Protein AF-D7LN85-F1 (afdb_monomer_lite)

Sequence (457 aa):
MSLPPKKHLMTDGDSSSSKKKGKYQDAGDPGGYLGFESALANPPHMSSLKIDGDLSSSKQKNDEDRSLSLPANISMKSTPGLRVFKPIIPDIPKPDPKIYLDDAWTKLKPAIRTIFLDEAQDFHCSEIFNAVRKAWWSKSSGETLYKLILEECEIYISAAIQSLESHCDDDPSVFLPRIENCCLEFRRKLQDLCSIAYEGHTVGLKSLSDLGIELFPKHLCLASKVRDKLLSINLDLIRDQRLGKAVDTTQLKNLWVLLHGPWFYKSRFFEKPFMDCAVEFYSAESLQFKEQSDIPQYLKHVEQMLRKEKENCRHFYFFSGFKKSLMEAVERILLRDHVSVILEKGFVKFMDERSHDDLSRMYRLFSKMDLLGQLNDALNSYILQTGQKMLKEDSSLAELKKSIDKICHTCFSEDALLEKTAKQCFKDLGLPREESETESLQIKRIRFDLLGRLHYV

Organism: Arabidopsis lyrata subsp. lyrata (NCBI:txid81972)

pLDDT: mean 74.76, std 24.81, range [22.28, 97.19]

Secondary structure (DSSP, 8-state):
---PPPPP--------------PPPP----------TTS---PPPP-----------------------PPP----PPPP------------PPP-HHHHHHHHHHHHHHHHHHHHH-------HHHHHHHHHHHTTSHHHHHHHHHHHHHHHHHHHHHHHHHGGGGTTS-HHHHHHHHHHHHHHHHHHHHHHHHHH-TT-EETTEESTTHHHHHHHHHHHH-HHHHHHHHHHHHHHHHHHHTT-----HHHHHHHHHH-SHHHHHHTTTHHHHHHHHHHHHHHHHHHHHHH--HHHHHHHHHHHHHHHHHHHHH-GGGGGTHHHHHHHHHHHHTGGGHHHHIIIIIHHHHHTT-HHHHHHHHHHHHHTT-HHHHHHHHHHHHHHHHHHHHHTT--HHHHHHHHHHHHHHTSTT-HHHHHHHHHHHHHTT------HHHHHHHHHHHHHHHHHTT--

Foldseek 3Di:
DDDDDDDDDDDDDDDDDDDDDDDDDDDDDPPDDDPDPPDPPDDDDDDDDDDDDDDDDDDDDDDDDDDDDDDDDDDDDDDPDDPPPPPPPPPPPLPDLVVLLVQLCVQLVVVLCCLQVVDDDDHDLVSNQVSLVSSLPDLVSLVVSLVVSLVSLLVRLLVLLVVLLVCLPPDPVVSLVSLLVSLVSSLVSLVVSCSSNPQPRDNPNDTSSVCSQPRNLVSCVVPVSNLVSLLVVVLVQVVCVLVVHDHDCVSVLSVCVSNDDPNNVVVCSNVPSNLVSLLVVLLVVQVVVLVVLDLLVLLVVLVVSLVSLLVVCVVRVVCVVVSVVSSVSSLCNSDVVCPVVSLVSPVLVCLVVVVLVSLLSVLVSCVVVVNVVVVLVSLLVNLLVVLVVCVVVVHDNVVVLVSLVVSCVRRNVVPVSNVVSSVVSVVVSVDDDPPPVVVVVVVVVVVVVVVVVVVPD

InterPro domains:
  IPR001373 Cullin, N-terminal [PF00888] (105-428)
  IPR016159 Cullin repeat-like-containing domain superfamily [SSF74788] (98-427)
  IPR045093 Cullin [PTHR11932] (102-429)

Structure (mmCIF, N/CA/C/O backbone):
data_AF-D7LN85-F1
#
_entry.id   AF-D7LN85-F1
#
loop_
_atom_site.group_PDB
_atom_site.id
_atom_site.type_symbol
_atom_site.label_atom_id
_atom_site.label_alt_id
_atom_site.label_comp_id
_atom_site.label_asym_id
_atom_site.label_entity_id
_atom_site.label_seq_id
_atom_site.pdbx_PDB_ins_code
_atom_site.Cartn_x
_atom_site.Cartn_y
_atom_site.Cartn_z
_atom_site.occupancy
_atom_site.B_iso_or_equiv
_atom_site.auth_seq_id
_atom_site.auth_comp_id
_atom_site.auth_asym_id
_atom_site.auth_atom_id
_atom_site.pdbx_PDB_model_num
ATOM 1 N N . MET A 1 1 ? -42.697 5.150 -30.314 1.00 35.94 1 MET A N 1
ATOM 2 C CA . MET A 1 1 ? -43.423 6.130 -29.477 1.00 35.94 1 MET A CA 1
ATOM 3 C C . MET A 1 1 ? -42.458 6.573 -28.380 1.00 35.94 1 MET A C 1
ATOM 5 O O . MET A 1 1 ? -42.402 5.939 -27.344 1.00 35.94 1 MET A O 1
ATOM 9 N N . SER A 1 2 ? -41.444 7.391 -28.659 1.00 33.12 2 SER A N 1
ATOM 10 C CA . SER A 1 2 ? -41.472 8.827 -28.997 1.00 33.12 2 SER A CA 1
ATOM 11 C C . SER A 1 2 ? -41.931 9.697 -27.824 1.00 33.12 2 SER A C 1
ATOM 13 O O . SER A 1 2 ? -43.114 9.994 -27.708 1.00 33.12 2 SER A O 1
ATOM 15 N N . LEU A 1 3 ? -40.971 10.141 -27.007 1.00 32.00 3 LEU A N 1
ATOM 16 C CA . LEU A 1 3 ? -41.057 11.369 -26.212 1.00 32.00 3 LEU A CA 1
ATOM 17 C C . LEU A 1 3 ? -39.765 12.195 -26.435 1.00 32.00 3 LEU A C 1
ATOM 19 O O . LEU A 1 3 ? -38.705 11.590 -26.605 1.00 32.00 3 LEU A O 1
ATOM 23 N N . PRO A 1 4 ? -39.841 13.540 -26.515 1.00 43.62 4 PRO A N 1
ATOM 24 C CA . PRO A 1 4 ? -38.823 14.388 -27.151 1.00 43.62 4 PRO A CA 1
ATOM 25 C C . PRO A 1 4 ? -37.855 15.071 -26.152 1.00 43.62 4 PRO A C 1
ATOM 27 O O . PRO A 1 4 ? -38.086 15.019 -24.941 1.00 43.62 4 PRO A O 1
ATOM 30 N N . PRO A 1 5 ? -36.783 15.745 -26.633 1.00 40.72 5 PRO A N 1
ATOM 31 C CA . PRO A 1 5 ? -35.727 16.302 -25.787 1.00 40.72 5 PRO A CA 1
ATOM 32 C C . PRO A 1 5 ? -36.040 17.729 -25.301 1.00 40.72 5 PRO A C 1
ATOM 34 O O . PRO A 1 5 ? -36.642 18.535 -26.015 1.00 40.72 5 PRO A O 1
ATOM 37 N N . LYS A 1 6 ? -35.588 18.069 -24.085 1.00 37.94 6 LYS A N 1
ATOM 38 C CA . LYS A 1 6 ? -35.636 19.439 -23.549 1.00 37.94 6 LYS A CA 1
ATOM 39 C C . LYS A 1 6 ? -34.459 20.271 -24.068 1.00 37.94 6 LYS A C 1
ATOM 41 O O . LYS A 1 6 ? -33.309 19.847 -24.027 1.00 37.94 6 LYS A O 1
ATOM 46 N N . LYS A 1 7 ? -34.815 21.459 -24.559 1.00 34.22 7 LYS A N 1
ATOM 47 C CA . LYS A 1 7 ? -33.978 22.489 -25.179 1.00 34.22 7 LYS A CA 1
ATOM 48 C C . LYS A 1 7 ? -33.059 23.205 -24.183 1.00 34.22 7 LYS A C 1
ATOM 50 O O . LYS A 1 7 ? -33.433 23.432 -23.035 1.00 34.22 7 LYS A O 1
ATOM 55 N N . HIS A 1 8 ? -31.919 23.643 -24.716 1.00 28.98 8 HIS A N 1
ATOM 56 C CA . HIS A 1 8 ? -31.073 24.727 -24.221 1.00 28.98 8 HIS A CA 1
ATOM 57 C C . HIS A 1 8 ? -31.860 26.015 -23.931 1.00 28.98 8 HIS A C 1
ATOM 59 O O . HIS A 1 8 ? -32.671 26.439 -24.755 1.00 28.98 8 HIS A O 1
ATOM 65 N N . LEU A 1 9 ? -31.512 26.686 -22.830 1.00 30.84 9 LEU A N 1
ATOM 66 C CA . LEU A 1 9 ? -31.581 28.141 -22.710 1.00 30.84 9 LEU A CA 1
ATOM 67 C C . LEU A 1 9 ? -30.182 28.654 -22.341 1.00 30.84 9 LEU A C 1
ATOM 69 O O . LEU A 1 9 ? -29.650 28.309 -21.289 1.00 30.84 9 LEU A O 1
ATOM 73 N N . MET A 1 10 ? -29.605 29.454 -23.238 1.00 27.56 10 MET A N 1
ATOM 74 C CA . MET A 1 10 ? -28.575 30.443 -22.925 1.00 27.56 10 MET A CA 1
ATOM 75 C C . MET A 1 10 ? -29.279 31.697 -22.401 1.00 27.56 10 MET A C 1
ATOM 77 O O . MET A 1 10 ? -30.260 32.131 -23.004 1.00 27.56 10 MET A O 1
ATOM 81 N N . THR A 1 11 ? -28.739 32.300 -21.347 1.00 30.53 11 THR A N 1
ATOM 82 C CA . THR A 1 11 ? -28.849 33.741 -21.091 1.00 30.53 11 THR A CA 1
ATOM 83 C C . THR A 1 11 ? -27.526 34.215 -20.503 1.00 30.53 11 THR A C 1
ATOM 85 O O . THR A 1 11 ? -27.125 33.755 -19.433 1.00 30.53 11 THR A O 1
ATOM 88 N N . ASP A 1 12 ? -26.865 35.100 -21.245 1.00 26.19 12 ASP A N 1
ATOM 89 C CA . ASP A 1 12 ? -25.702 35.895 -20.854 1.00 26.19 12 ASP A CA 1
ATOM 90 C C . ASP A 1 12 ? -26.032 36.887 -19.724 1.00 26.19 12 ASP A C 1
ATOM 92 O O . ASP A 1 12 ? -27.187 37.286 -19.558 1.00 26.19 12 ASP A O 1
ATOM 96 N N . GLY A 1 13 ? -25.011 37.327 -18.977 1.00 25.58 13 GLY A N 1
ATOM 97 C CA . GLY A 1 13 ? -25.165 38.388 -17.975 1.00 25.58 13 GLY A CA 1
ATOM 98 C C . GLY A 1 13 ? -23.962 38.635 -17.059 1.00 25.58 13 GLY A C 1
ATOM 99 O O . GLY A 1 13 ? -24.040 38.388 -15.865 1.00 25.58 13 GLY A O 1
ATOM 100 N N . ASP A 1 14 ? -22.865 39.095 -17.656 1.00 24.31 14 ASP A N 1
ATOM 101 C CA . ASP A 1 14 ? -21.853 40.052 -17.174 1.00 24.31 14 ASP A CA 1
ATOM 102 C C . ASP A 1 14 ? -21.398 40.186 -15.695 1.00 24.31 14 ASP A C 1
ATOM 104 O O . ASP A 1 14 ? -22.113 40.619 -14.797 1.00 24.31 14 ASP A O 1
ATOM 108 N N . SER A 1 15 ? -20.063 40.118 -15.574 1.00 25.14 15 SER A N 1
ATOM 109 C CA . SER A 1 15 ? -19.167 41.015 -14.816 1.00 25.14 15 SER A CA 1
ATOM 110 C C . SER A 1 15 ? -19.138 40.985 -13.272 1.00 25.14 15 SER A C 1
ATOM 112 O O . SER A 1 15 ? -20.027 41.453 -12.571 1.00 25.14 15 SER A O 1
ATOM 114 N N . SER A 1 16 ? -17.993 40.584 -12.704 1.00 25.22 16 SER A N 1
ATOM 115 C CA . SER A 1 16 ? -17.070 41.513 -12.019 1.00 25.22 16 SER A CA 1
ATOM 116 C C . SER A 1 16 ? -15.975 40.791 -11.217 1.00 25.22 16 SER A C 1
ATOM 118 O O . SER A 1 16 ? -16.121 39.699 -10.678 1.00 25.22 16 SER A O 1
ATOM 120 N N . SER A 1 17 ? -14.817 41.444 -11.214 1.00 23.61 17 SER A N 1
ATOM 121 C CA . SER A 1 17 ? -13.529 41.023 -10.676 1.00 23.61 17 SER A CA 1
ATOM 122 C C . SER A 1 17 ? -13.532 40.803 -9.157 1.00 23.61 17 SER A C 1
ATOM 124 O O . SER A 1 17 ? -14.013 41.656 -8.414 1.00 23.61 17 SER A O 1
ATOM 126 N N . SER A 1 18 ? -12.804 39.786 -8.686 1.00 26.05 18 SER A N 1
ATOM 127 C CA . SER A 1 18 ? -12.012 39.892 -7.450 1.00 26.05 18 SER A CA 1
ATOM 128 C C . SER A 1 18 ? -10.860 38.885 -7.429 1.00 26.05 18 SER A C 1
ATOM 130 O O . SER A 1 18 ? -11.014 37.712 -7.101 1.00 26.05 18 SER A O 1
ATOM 132 N N . LYS A 1 19 ? -9.663 39.386 -7.756 1.00 26.86 19 LYS A N 1
ATOM 133 C CA . LYS A 1 19 ? -8.376 38.747 -7.464 1.00 26.86 19 LYS A CA 1
ATOM 134 C C . LYS A 1 19 ? -8.229 38.581 -5.946 1.00 26.86 19 LYS A C 1
ATOM 136 O O . LYS A 1 19 ? -8.017 39.568 -5.246 1.00 26.86 19 LYS A O 1
ATOM 141 N N . LYS A 1 20 ? -8.222 37.345 -5.444 1.00 27.64 20 LYS A N 1
ATOM 142 C CA . LYS A 1 20 ? -7.611 37.012 -4.147 1.00 27.64 20 LYS A CA 1
ATOM 143 C C . LYS A 1 20 ? -6.367 36.161 -4.380 1.00 27.64 20 LYS A C 1
ATOM 145 O O . LYS A 1 20 ? -6.443 34.985 -4.710 1.00 27.64 20 LYS A O 1
ATOM 150 N N . LYS A 1 21 ? -5.210 36.806 -4.205 1.00 25.64 21 LYS A N 1
ATOM 151 C CA . LYS A 1 21 ? -3.912 36.160 -3.995 1.00 25.64 21 LYS A CA 1
ATOM 152 C C . LYS A 1 21 ? -3.969 35.417 -2.656 1.00 25.64 21 LYS A C 1
ATOM 154 O O . LYS A 1 21 ? -4.005 36.062 -1.612 1.00 25.64 21 LYS A O 1
ATOM 159 N N . GLY A 1 22 ? -3.972 34.088 -2.692 1.00 25.03 22 GLY A N 1
ATOM 160 C CA . GLY A 1 22 ? -3.728 33.229 -1.535 1.00 25.03 22 GLY A CA 1
ATOM 161 C C . GLY A 1 22 ? -2.326 32.643 -1.635 1.00 25.03 22 GLY A C 1
ATOM 162 O O . GLY A 1 22 ? -2.056 31.846 -2.526 1.00 25.03 22 GLY A O 1
ATOM 163 N N . LYS A 1 23 ? -1.431 33.097 -0.756 1.00 23.98 23 LYS A N 1
ATOM 164 C CA . LYS A 1 23 ? -0.085 32.553 -0.551 1.00 23.98 23 LYS A CA 1
ATOM 165 C C . LYS A 1 23 ? -0.206 31.096 -0.084 1.00 23.98 23 LYS A C 1
ATOM 167 O O . LYS A 1 23 ? -0.835 30.868 0.942 1.00 23.98 23 LYS A O 1
ATOM 172 N N . TYR A 1 24 ? 0.432 30.156 -0.776 1.00 24.00 24 TYR A N 1
ATOM 173 C CA . TYR A 1 24 ? 0.837 28.888 -0.170 1.00 24.00 24 TYR A CA 1
ATOM 174 C C . TYR A 1 24 ? 2.333 28.970 0.105 1.00 24.00 24 TYR A C 1
ATOM 176 O O . TYR A 1 24 ? 3.126 29.257 -0.790 1.00 24.00 24 TYR A O 1
ATOM 184 N N . GLN A 1 25 ? 2.662 28.848 1.386 1.00 25.81 25 GLN A N 1
ATOM 185 C CA . GLN A 1 25 ? 4.018 28.804 1.900 1.00 25.81 25 GLN A CA 1
ATOM 186 C C . GLN A 1 25 ? 4.650 27.464 1.537 1.00 25.81 25 GLN A C 1
ATOM 188 O O . GLN A 1 25 ? 4.060 26.404 1.725 1.00 25.81 25 GLN A O 1
ATOM 193 N N . ASP A 1 26 ? 5.853 27.591 1.005 1.00 25.92 26 ASP A N 1
ATOM 194 C CA . ASP A 1 26 ? 6.810 26.554 0.679 1.00 25.92 26 ASP A CA 1
ATOM 195 C C . ASP A 1 26 ? 7.486 26.094 1.983 1.00 25.92 26 ASP A C 1
ATOM 197 O O . ASP A 1 26 ? 8.077 26.915 2.689 1.00 25.92 26 ASP A O 1
ATOM 201 N N . ALA A 1 27 ? 7.331 24.820 2.347 1.00 25.50 27 ALA A N 1
ATOM 202 C CA . ALA A 1 27 ? 8.101 24.152 3.399 1.00 25.50 27 ALA A CA 1
ATOM 203 C C . ALA A 1 27 ? 7.912 22.630 3.287 1.00 25.50 27 ALA A C 1
ATOM 205 O O . ALA A 1 27 ? 6.852 22.105 3.624 1.00 25.50 27 ALA A O 1
ATOM 206 N N . GLY A 1 28 ? 8.943 21.919 2.823 1.00 24.53 28 GLY A N 1
ATOM 207 C CA . GLY A 1 28 ? 8.948 20.455 2.779 1.00 24.53 28 GLY A CA 1
ATOM 208 C C . GLY A 1 28 ? 10.035 19.874 1.878 1.00 24.53 28 GLY A C 1
ATOM 209 O O . GLY A 1 28 ? 9.737 19.305 0.835 1.00 24.53 28 GLY A O 1
ATOM 210 N N . ASP A 1 29 ? 11.285 20.051 2.288 1.00 28.14 29 ASP A N 1
ATOM 211 C CA . ASP A 1 29 ? 12.500 19.421 1.758 1.00 28.14 29 ASP A CA 1
ATOM 212 C C . ASP A 1 29 ? 12.368 17.881 1.606 1.00 28.14 29 ASP A C 1
ATOM 214 O O . ASP A 1 29 ? 11.988 17.221 2.577 1.00 28.14 29 ASP A O 1
ATOM 218 N N . PRO A 1 30 ? 12.690 17.257 0.451 1.00 30.97 30 PRO A N 1
ATOM 219 C CA . PRO A 1 30 ? 12.826 15.810 0.341 1.00 30.97 30 PRO A CA 1
ATOM 220 C C . PRO A 1 30 ? 14.305 15.400 0.437 1.00 30.97 30 PRO A C 1
ATOM 222 O O . PRO A 1 30 ? 14.894 14.879 -0.512 1.00 30.97 30 PRO A O 1
ATOM 225 N N . GLY A 1 31 ? 14.915 15.613 1.602 1.00 26.66 31 GLY A N 1
ATOM 226 C CA . GLY A 1 31 ? 16.200 15.017 1.958 1.00 26.66 31 GLY A CA 1
ATOM 227 C C . GLY A 1 31 ? 16.000 13.616 2.538 1.00 26.66 31 GLY A C 1
ATOM 228 O O . GLY A 1 31 ? 15.573 13.482 3.681 1.00 26.66 31 GLY A O 1
ATOM 229 N N . GLY A 1 32 ? 16.309 12.559 1.775 1.00 28.12 32 GLY A N 1
ATOM 230 C CA . GLY A 1 32 ? 16.337 11.200 2.336 1.00 28.12 32 GLY A CA 1
ATOM 231 C C . GLY A 1 32 ? 16.183 10.037 1.357 1.00 28.12 32 GLY A C 1
ATOM 232 O O . GLY A 1 32 ? 15.331 9.185 1.569 1.00 28.12 32 GLY A O 1
ATOM 233 N N . TYR A 1 33 ? 17.009 9.961 0.311 1.00 33.53 33 TYR A N 1
ATOM 234 C CA . TYR A 1 33 ? 17.205 8.723 -0.463 1.00 33.53 33 TYR A CA 1
ATOM 235 C C . TYR A 1 33 ? 18.704 8.469 -0.658 1.00 33.53 33 TYR A C 1
ATOM 237 O O . TYR A 1 33 ? 19.238 8.563 -1.756 1.00 33.53 33 TYR A O 1
ATOM 245 N N . LEU A 1 34 ? 19.398 8.171 0.440 1.00 32.38 34 LEU A N 1
ATOM 246 C CA . LEU A 1 34 ? 20.742 7.594 0.431 1.00 32.38 34 LEU A CA 1
ATOM 247 C C . LEU A 1 34 ? 20.753 6.468 1.463 1.00 32.38 34 LEU A C 1
ATOM 249 O O . LEU A 1 34 ? 20.930 6.705 2.654 1.00 32.38 34 LEU A O 1
ATOM 253 N N . GLY A 1 35 ? 20.469 5.249 1.010 1.00 29.64 35 GLY A N 1
ATOM 254 C CA . GLY A 1 35 ? 20.433 4.086 1.893 1.00 29.64 35 GLY A CA 1
ATOM 255 C C . GLY A 1 35 ? 19.811 2.840 1.278 1.00 29.64 35 GLY A C 1
ATOM 256 O O . GLY A 1 35 ? 19.007 2.203 1.943 1.00 29.64 35 GLY A O 1
ATOM 257 N N . PHE A 1 36 ? 20.130 2.495 0.024 1.00 32.91 36 PHE A N 1
ATOM 258 C CA . PHE A 1 36 ? 19.675 1.224 -0.569 1.00 32.91 36 PHE A CA 1
ATOM 259 C C . PHE A 1 36 ? 20.715 0.499 -1.446 1.00 32.91 36 PHE A C 1
ATOM 261 O O . PHE A 1 36 ? 20.387 -0.508 -2.062 1.00 32.91 36 PHE A O 1
ATOM 268 N N . GLU A 1 37 ? 21.985 0.920 -1.455 1.00 27.75 37 GLU A N 1
ATOM 269 C CA . GLU A 1 37 ? 23.015 0.273 -2.291 1.00 27.75 37 GLU A CA 1
ATOM 270 C C . GLU A 1 37 ? 23.667 -0.988 -1.688 1.00 27.75 37 GLU A C 1
ATOM 272 O O . GLU A 1 37 ? 24.424 -1.659 -2.380 1.00 27.75 37 GLU A O 1
ATOM 277 N N . SER A 1 38 ? 23.385 -1.390 -0.441 1.00 27.98 38 SER A N 1
ATOM 278 C CA . SER A 1 38 ? 24.178 -2.459 0.205 1.00 27.98 38 SER A CA 1
ATOM 279 C C . SER A 1 38 ? 23.611 -3.890 0.139 1.00 27.98 38 SER A C 1
ATOM 281 O O . SER A 1 38 ? 24.179 -4.776 0.776 1.00 27.98 38 SER A O 1
ATOM 283 N N . ALA A 1 39 ? 22.522 -4.165 -0.589 1.00 27.81 39 ALA A N 1
ATOM 284 C CA . ALA A 1 39 ? 21.830 -5.464 -0.487 1.00 27.81 39 ALA A CA 1
ATOM 285 C C . ALA A 1 39 ? 21.824 -6.346 -1.755 1.00 27.81 39 ALA A C 1
ATOM 287 O O . ALA A 1 39 ? 21.101 -7.338 -1.777 1.00 27.81 39 ALA A O 1
ATOM 288 N N . LEU A 1 40 ? 22.609 -6.038 -2.797 1.00 32.06 40 LEU A N 1
ATOM 289 C CA . LEU A 1 40 ? 22.562 -6.786 -4.072 1.00 32.06 40 LEU A CA 1
ATOM 290 C C . LEU A 1 40 ? 23.890 -7.389 -4.562 1.00 32.06 40 LEU A C 1
ATOM 292 O O . LEU A 1 40 ? 23.978 -7.824 -5.706 1.00 32.06 40 LEU A O 1
ATOM 296 N N . ALA A 1 41 ? 24.905 -7.516 -3.709 1.00 28.38 41 ALA A N 1
ATOM 297 C CA . ALA A 1 41 ? 26.120 -8.253 -4.058 1.00 28.38 41 ALA A CA 1
ATOM 298 C C . ALA A 1 41 ? 26.104 -9.653 -3.423 1.00 28.38 41 ALA A C 1
ATOM 300 O O . ALA A 1 41 ? 26.474 -9.786 -2.260 1.00 28.38 41 ALA A O 1
ATOM 301 N N . ASN A 1 42 ? 25.616 -10.664 -4.161 1.00 25.67 42 ASN A N 1
ATOM 302 C CA . ASN A 1 42 ? 26.178 -12.031 -4.266 1.00 25.67 42 ASN A CA 1
ATOM 303 C C . ASN A 1 42 ? 25.120 -13.064 -4.721 1.00 25.67 42 ASN A C 1
ATOM 305 O O . ASN A 1 42 ? 24.216 -13.387 -3.949 1.00 25.67 42 ASN A O 1
ATOM 309 N N . PRO A 1 43 ? 25.252 -13.666 -5.918 1.00 28.12 43 PRO A N 1
ATOM 310 C CA . PRO A 1 43 ? 24.634 -14.954 -6.233 1.00 28.12 43 PRO A CA 1
ATOM 311 C C . PRO A 1 43 ? 25.502 -16.127 -5.710 1.00 28.12 43 PRO A C 1
ATOM 313 O O . PRO A 1 43 ? 26.709 -15.959 -5.519 1.00 28.12 43 PRO A O 1
ATOM 316 N N . PRO A 1 44 ? 24.935 -17.326 -5.457 1.00 27.17 44 PRO A N 1
ATOM 317 C CA . PRO A 1 44 ? 25.684 -18.443 -4.883 1.00 27.17 44 PRO A CA 1
ATOM 318 C C . PRO A 1 44 ? 26.539 -19.145 -5.951 1.00 27.17 44 PRO A C 1
ATOM 320 O O . PRO A 1 44 ? 26.020 -19.624 -6.958 1.00 27.17 44 PRO A O 1
ATOM 323 N N . HIS A 1 45 ? 27.850 -19.249 -5.716 1.00 28.39 45 HIS A N 1
ATOM 324 C CA . HIS A 1 45 ? 28.766 -20.048 -6.537 1.00 28.39 45 HIS A CA 1
ATOM 325 C C . HIS A 1 45 ? 28.781 -21.520 -6.093 1.00 28.39 45 HIS A C 1
ATOM 327 O O . HIS A 1 45 ? 29.018 -21.838 -4.927 1.00 28.39 45 HIS A O 1
ATOM 333 N N . MET A 1 46 ? 28.570 -22.417 -7.059 1.00 25.69 46 MET A N 1
ATOM 334 C CA . MET A 1 46 ? 28.806 -23.857 -6.956 1.00 25.69 46 MET A CA 1
ATOM 335 C C . MET A 1 46 ? 30.312 -24.176 -6.900 1.00 25.69 46 MET A C 1
ATOM 337 O O . MET A 1 46 ? 31.069 -23.754 -7.766 1.00 25.69 46 MET A O 1
ATOM 341 N N . SER A 1 47 ? 30.680 -24.949 -5.873 1.00 26.62 47 SER A N 1
ATOM 342 C CA . SER A 1 47 ? 31.749 -25.963 -5.758 1.00 26.62 47 SER A CA 1
ATOM 343 C C . SER A 1 47 ? 33.113 -25.773 -6.449 1.00 26.62 47 SER A C 1
ATOM 345 O O . SER A 1 47 ? 33.259 -25.716 -7.665 1.00 26.62 47 SER A O 1
ATOM 347 N N . SER A 1 48 ? 34.120 -25.837 -5.580 1.00 25.09 48 SER A N 1
ATOM 348 C CA . SER A 1 48 ? 35.568 -25.750 -5.730 1.00 25.09 48 SER A CA 1
ATOM 349 C C . SER A 1 48 ? 36.252 -26.938 -6.422 1.00 25.09 48 SER A C 1
ATOM 351 O O . SER A 1 48 ? 35.905 -28.098 -6.214 1.00 25.09 48 SER A O 1
ATOM 353 N N . LEU A 1 49 ? 37.344 -26.627 -7.128 1.00 24.11 49 LEU A N 1
ATOM 354 C CA . LEU A 1 49 ? 38.468 -27.527 -7.394 1.00 24.11 49 LEU A CA 1
ATOM 355 C C . LEU A 1 49 ? 39.682 -26.982 -6.624 1.00 24.11 49 LEU A C 1
ATOM 357 O O . LEU A 1 49 ? 40.083 -25.835 -6.810 1.00 24.11 49 LEU A O 1
ATOM 361 N N . LYS A 1 50 ? 40.195 -27.797 -5.697 1.00 24.03 50 LYS A N 1
ATOM 362 C CA . LYS A 1 50 ? 41.369 -27.533 -4.853 1.00 24.03 50 LYS A CA 1
ATOM 363 C C . LYS A 1 50 ? 42.660 -27.716 -5.647 1.00 24.03 50 LYS A C 1
ATOM 365 O O . LYS A 1 50 ? 42.765 -28.715 -6.353 1.00 24.03 50 LYS A O 1
ATOM 370 N N . ILE A 1 51 ? 43.656 -26.863 -5.403 1.00 26.77 51 ILE A N 1
ATOM 371 C CA . ILE A 1 51 ? 45.075 -27.252 -5.374 1.00 26.77 51 ILE A CA 1
ATOM 372 C C . ILE A 1 51 ? 45.736 -26.531 -4.188 1.00 26.77 51 ILE A C 1
ATOM 374 O O . ILE A 1 51 ? 45.592 -25.319 -4.033 1.00 26.77 51 ILE A O 1
ATOM 378 N N . ASP A 1 52 ? 46.384 -27.333 -3.345 1.00 22.73 52 ASP A N 1
ATOM 379 C CA . ASP A 1 52 ? 47.069 -27.013 -2.089 1.00 22.73 52 ASP A CA 1
ATOM 380 C C . ASP A 1 52 ? 48.482 -26.415 -2.277 1.00 22.73 52 ASP A C 1
ATOM 382 O O . ASP A 1 52 ? 49.098 -26.571 -3.333 1.00 22.73 52 ASP A O 1
ATOM 386 N N . GLY A 1 53 ? 49.017 -25.825 -1.196 1.00 25.72 53 GLY A N 1
ATOM 387 C CA . GLY A 1 53 ? 50.456 -25.617 -0.943 1.00 25.72 53 GLY A CA 1
ATOM 388 C C . GLY A 1 53 ? 50.769 -24.240 -0.333 1.00 25.72 53 GLY A C 1
ATOM 389 O O . GLY A 1 53 ? 50.851 -23.266 -1.071 1.00 25.72 53 GLY A O 1
ATOM 390 N N . ASP A 1 54 ? 50.720 -24.069 0.999 1.00 22.28 54 ASP A N 1
ATOM 391 C CA . ASP A 1 54 ? 51.856 -24.149 1.961 1.00 22.28 54 ASP A CA 1
ATOM 392 C C . ASP A 1 54 ? 52.974 -23.103 1.694 1.00 22.28 54 ASP A C 1
ATOM 394 O O . ASP A 1 54 ? 53.421 -22.958 0.567 1.00 22.28 54 ASP A O 1
ATOM 398 N N . LEU A 1 55 ? 53.546 -22.328 2.632 1.00 26.64 55 LEU A N 1
ATOM 399 C CA . LEU A 1 55 ? 53.653 -22.408 4.093 1.00 26.64 55 LEU A CA 1
ATOM 400 C C . LEU A 1 55 ? 54.186 -21.054 4.664 1.00 26.64 55 LEU A C 1
ATOM 402 O O . LEU A 1 55 ? 55.042 -20.424 4.049 1.00 26.64 55 LEU A O 1
ATOM 406 N N . SER A 1 56 ? 53.716 -20.668 5.865 1.00 25.41 56 SER A N 1
ATOM 407 C CA . SER A 1 56 ? 54.419 -20.016 7.016 1.00 25.41 56 SER A CA 1
ATOM 408 C C . SER A 1 56 ? 55.446 -18.873 6.792 1.00 25.41 56 SER A C 1
ATOM 410 O O . SER A 1 56 ? 56.510 -19.082 6.227 1.00 25.41 56 SER A O 1
ATOM 412 N N . SER A 1 57 ? 55.198 -17.626 7.224 1.00 24.33 57 SER A N 1
ATOM 413 C CA . SER A 1 57 ? 55.304 -17.029 8.586 1.00 24.33 57 SER A CA 1
ATOM 414 C C . SER A 1 57 ? 56.720 -16.729 9.122 1.00 24.33 57 SER A C 1
ATOM 416 O O . SER A 1 57 ? 57.497 -17.652 9.346 1.00 24.33 57 SER A O 1
ATOM 418 N N . SER A 1 58 ? 56.988 -15.475 9.516 1.00 26.03 58 SER A N 1
ATOM 419 C CA . SER A 1 58 ? 57.534 -15.123 10.849 1.00 26.03 58 SER A CA 1
ATOM 420 C C . SER A 1 58 ? 57.655 -13.601 11.071 1.00 26.03 58 SER A C 1
ATOM 422 O O . SER A 1 58 ? 57.768 -12.814 10.140 1.00 26.03 58 SER A O 1
ATOM 424 N N . LYS A 1 59 ? 57.509 -13.217 12.346 1.00 23.73 59 LYS A N 1
ATOM 425 C CA . LYS A 1 59 ? 57.266 -11.884 12.935 1.00 23.73 59 LYS A CA 1
ATOM 426 C C . LYS A 1 59 ? 58.559 -11.153 13.337 1.00 23.73 59 LYS A C 1
ATOM 428 O O . LYS A 1 59 ? 59.475 -11.835 13.771 1.00 23.73 59 LYS A O 1
ATOM 433 N N . GLN A 1 60 ? 58.521 -9.811 13.417 1.00 25.64 60 GLN A N 1
ATOM 434 C CA . GLN A 1 60 ? 58.956 -8.952 14.561 1.00 25.64 60 GLN A CA 1
ATOM 435 C C . GLN A 1 60 ? 58.823 -7.456 14.158 1.00 25.64 60 GLN A C 1
ATOM 437 O O . GLN A 1 60 ? 59.350 -7.077 13.125 1.00 25.64 60 GLN A O 1
ATOM 442 N N . LYS A 1 61 ? 57.909 -6.637 14.713 1.00 24.33 61 LYS A N 1
ATOM 443 C CA . LYS A 1 61 ? 57.883 -5.867 15.989 1.00 24.33 61 LYS A CA 1
ATOM 444 C C . LYS A 1 61 ? 58.907 -4.705 16.081 1.00 24.33 61 LYS A C 1
ATOM 446 O O . LYS A 1 61 ? 60.074 -4.980 16.324 1.00 24.33 61 LYS A O 1
ATOM 451 N N . ASN A 1 62 ? 58.458 -3.446 15.928 1.00 25.38 62 ASN A N 1
ATOM 452 C CA . ASN A 1 62 ? 58.481 -2.369 16.953 1.00 25.38 62 ASN A CA 1
ATOM 453 C C . ASN A 1 62 ? 58.269 -0.940 16.380 1.00 25.38 62 ASN A C 1
ATOM 455 O O . ASN A 1 62 ? 58.887 -0.563 15.392 1.00 25.38 62 ASN A O 1
ATOM 459 N N . ASP A 1 63 ? 57.392 -0.214 17.082 1.00 25.94 63 ASP A N 1
ATOM 460 C CA . ASP A 1 63 ? 57.425 1.182 17.561 1.00 25.94 63 ASP A CA 1
ATOM 461 C C . ASP A 1 63 ? 57.536 2.416 16.630 1.00 25.94 63 ASP A C 1
ATOM 463 O O . ASP A 1 63 ? 58.541 2.679 15.982 1.00 25.94 63 ASP A O 1
ATOM 467 N N . GLU A 1 64 ? 56.438 3.185 16.691 1.00 28.03 64 GLU A N 1
ATOM 468 C CA . GLU A 1 64 ? 56.276 4.632 16.947 1.00 28.03 64 GLU A CA 1
ATOM 469 C C . GLU A 1 64 ? 56.980 5.731 16.107 1.00 28.03 64 GLU A C 1
ATOM 471 O O . GLU A 1 64 ? 58.187 5.932 16.121 1.00 28.03 64 GLU A O 1
ATOM 476 N N . ASP A 1 65 ? 56.095 6.578 15.561 1.00 26.06 65 ASP A N 1
ATOM 477 C CA . ASP A 1 65 ? 56.066 8.050 15.643 1.00 26.06 65 ASP A CA 1
ATOM 478 C C . ASP A 1 65 ? 56.356 8.936 14.412 1.00 26.06 65 ASP A C 1
ATOM 480 O O . ASP A 1 65 ? 57.103 8.638 13.484 1.00 26.06 65 ASP A O 1
ATOM 484 N N . ARG A 1 66 ? 55.615 10.049 14.419 1.00 27.97 66 ARG A N 1
ATOM 485 C CA . ARG A 1 66 ? 55.331 11.031 13.367 1.00 27.97 66 ARG A CA 1
ATOM 486 C C . ARG A 1 66 ? 56.530 11.851 12.854 1.00 27.97 66 ARG A C 1
ATOM 488 O O . ARG A 1 66 ? 57.391 12.277 13.610 1.00 27.97 66 ARG A O 1
ATOM 495 N N . SER A 1 67 ? 56.323 12.343 11.624 1.00 24.69 67 SER A N 1
ATOM 496 C CA . SER A 1 67 ? 56.523 13.731 11.140 1.00 24.69 67 SER A CA 1
ATOM 497 C C . SER A 1 67 ? 57.715 14.087 10.225 1.00 24.69 67 SER A C 1
ATOM 499 O O . SER A 1 67 ? 58.877 13.955 10.568 1.00 24.69 67 SER A O 1
ATOM 501 N N . LEU A 1 68 ? 57.319 14.683 9.086 1.00 24.88 68 LEU A N 1
ATOM 502 C CA . LEU A 1 68 ? 57.867 15.862 8.393 1.00 24.88 68 LEU A CA 1
ATOM 503 C C . LEU A 1 68 ? 59.261 15.848 7.720 1.00 24.88 68 LEU A C 1
ATOM 505 O O . LEU A 1 68 ? 60.306 15.765 8.348 1.00 24.88 68 LEU A O 1
ATOM 509 N N . SER A 1 69 ? 59.197 16.274 6.450 1.00 26.52 69 SER A N 1
ATOM 510 C CA . SER A 1 69 ? 60.093 17.203 5.731 1.00 26.52 69 SER A CA 1
ATOM 511 C C . SER A 1 69 ? 61.219 16.657 4.833 1.00 26.52 69 SER A C 1
ATOM 513 O O . SER A 1 69 ? 61.999 15.780 5.182 1.00 26.52 69 SER A O 1
ATOM 515 N N . LEU A 1 70 ? 61.247 17.237 3.625 1.00 29.06 70 LEU A N 1
ATOM 516 C CA . LEU A 1 70 ? 62.238 17.100 2.553 1.00 29.06 70 LEU A CA 1
ATOM 517 C C . LEU A 1 70 ? 63.597 17.708 2.943 1.00 29.06 70 LEU A C 1
ATOM 519 O O . LEU A 1 70 ? 63.607 18.768 3.571 1.00 29.06 70 LEU A O 1
ATOM 523 N N . PRO A 1 71 ? 64.722 17.204 2.403 1.00 29.55 71 PRO A N 1
ATOM 524 C CA . PRO A 1 71 ? 65.921 18.004 2.217 1.00 29.55 71 PRO A CA 1
ATOM 525 C C . PRO A 1 71 ? 66.056 18.516 0.774 1.00 29.55 71 PRO A C 1
ATOM 527 O O . PRO A 1 71 ? 65.847 17.802 -0.208 1.00 29.55 71 PRO A O 1
ATOM 530 N N . ALA A 1 72 ? 66.434 19.789 0.678 1.00 29.89 72 ALA A N 1
ATOM 531 C CA . ALA A 1 72 ? 66.777 20.504 -0.539 1.00 29.89 72 ALA A CA 1
ATOM 532 C C . ALA A 1 72 ? 68.242 20.280 -0.968 1.00 29.89 72 ALA A C 1
ATOM 534 O O . ALA A 1 72 ? 69.113 20.020 -0.144 1.00 29.89 72 ALA A O 1
ATOM 535 N N . ASN A 1 73 ? 68.481 20.551 -2.257 1.00 28.44 73 ASN A N 1
ATOM 536 C CA . ASN A 1 73 ? 69.747 20.879 -2.926 1.00 28.44 73 ASN A CA 1
ATOM 537 C C . ASN A 1 73 ? 70.805 19.783 -3.142 1.00 28.44 73 ASN A C 1
ATOM 539 O O . ASN A 1 73 ? 71.651 19.515 -2.296 1.00 28.44 73 ASN A O 1
ATOM 543 N N . ILE A 1 74 ? 70.903 19.354 -4.406 1.00 32.44 74 ILE A N 1
ATOM 544 C CA . ILE A 1 74 ? 72.190 19.096 -5.062 1.00 32.44 74 ILE A CA 1
ATOM 545 C C . ILE A 1 74 ? 72.263 19.985 -6.309 1.00 32.44 74 ILE A C 1
ATOM 547 O O . ILE A 1 74 ? 71.469 19.861 -7.239 1.00 32.44 74 ILE A O 1
ATOM 551 N N . SER A 1 75 ? 73.225 20.904 -6.286 1.00 28.91 75 SER A N 1
ATOM 552 C CA . SER A 1 75 ? 73.636 21.757 -7.399 1.00 28.91 75 SER A CA 1
ATOM 553 C C . SER A 1 75 ? 74.490 20.949 -8.379 1.00 28.91 75 SER A C 1
ATOM 555 O O . SER A 1 75 ? 75.492 20.354 -7.976 1.00 28.91 75 SER A O 1
ATOM 557 N N . MET A 1 76 ? 74.129 20.948 -9.666 1.00 30.95 76 MET A N 1
ATOM 558 C CA . MET A 1 76 ? 75.016 20.507 -10.745 1.00 30.95 76 MET A CA 1
ATOM 559 C C . MET A 1 76 ? 75.169 21.595 -11.811 1.00 30.95 76 MET A C 1
ATOM 561 O O . MET A 1 76 ? 74.239 22.315 -12.164 1.00 30.95 76 MET A O 1
ATOM 565 N N . LYS A 1 77 ? 76.424 21.723 -12.237 1.00 31.06 77 LYS A N 1
ATOM 566 C CA . LYS A 1 77 ? 77.068 22.849 -12.911 1.00 31.06 77 LYS A CA 1
ATOM 567 C C . LYS A 1 77 ? 76.515 23.110 -14.316 1.00 31.06 77 LYS A C 1
ATOM 569 O O . LYS A 1 77 ? 76.236 22.188 -15.072 1.00 31.06 77 LYS A O 1
ATOM 574 N N . SER A 1 78 ? 76.458 24.390 -14.676 1.00 31.59 78 SER A N 1
ATOM 575 C CA . SER A 1 78 ? 76.118 24.896 -16.005 1.00 31.59 78 SER A CA 1
ATOM 576 C C . SER A 1 78 ? 77.129 24.457 -17.072 1.00 31.59 78 SER A C 1
ATOM 578 O O . SER A 1 78 ? 78.289 24.873 -17.036 1.00 31.59 78 SER A O 1
ATOM 580 N N . THR A 1 79 ? 76.678 23.690 -18.062 1.00 30.84 79 THR A N 1
ATOM 581 C CA . THR A 1 79 ? 77.370 23.540 -19.350 1.00 30.84 79 THR A CA 1
ATOM 582 C C . THR A 1 79 ? 76.892 24.650 -20.296 1.00 30.84 79 THR A C 1
ATOM 584 O O . THR A 1 79 ? 75.679 24.807 -20.463 1.00 30.84 79 THR A O 1
ATOM 587 N N . PRO A 1 80 ? 77.779 25.442 -20.923 1.00 39.31 80 PRO A N 1
ATOM 588 C CA . PRO A 1 80 ? 77.370 26.462 -21.877 1.00 39.31 80 PRO A CA 1
ATOM 589 C C . PRO A 1 80 ? 77.086 25.827 -23.244 1.00 39.31 80 PRO A C 1
ATOM 591 O O . PRO A 1 80 ? 77.944 25.157 -23.810 1.00 39.31 80 PRO A O 1
ATOM 594 N N . GLY A 1 81 ? 75.903 26.102 -23.799 1.00 47.91 81 GLY A N 1
ATOM 595 C CA . GLY A 1 81 ? 75.670 26.017 -25.243 1.00 47.91 81 GLY A CA 1
ATOM 596 C C . GLY A 1 81 ? 75.002 24.751 -25.784 1.00 47.91 81 GLY A C 1
ATOM 597 O O . GLY A 1 81 ? 75.493 24.184 -26.751 1.00 47.91 81 GLY A O 1
ATOM 598 N N . LEU A 1 82 ? 73.822 24.375 -25.282 1.00 35.25 82 LEU A N 1
ATOM 599 C CA . LEU A 1 82 ? 72.802 23.776 -26.153 1.00 35.25 82 LEU A CA 1
ATOM 600 C C . LEU A 1 82 ? 71.627 24.747 -26.250 1.00 35.25 82 LEU A C 1
ATOM 602 O O . LEU A 1 82 ? 70.890 24.954 -25.287 1.00 35.25 82 LEU A O 1
ATOM 606 N N . ARG A 1 83 ? 71.448 25.360 -27.425 1.00 45.44 83 ARG A N 1
ATOM 607 C CA . ARG A 1 83 ? 70.192 26.038 -27.751 1.00 45.44 83 ARG A CA 1
ATOM 608 C C . ARG A 1 83 ? 69.117 24.959 -27.806 1.00 45.44 83 ARG A C 1
ATOM 610 O O . ARG A 1 83 ? 69.049 24.207 -28.773 1.00 45.44 83 ARG A O 1
ATOM 617 N N . VAL A 1 84 ? 68.297 24.871 -26.763 1.00 41.75 84 VAL A N 1
ATOM 618 C CA . VAL A 1 84 ? 67.052 24.106 -26.815 1.00 41.75 84 VAL A CA 1
ATOM 619 C C . VAL A 1 84 ? 66.173 24.801 -27.849 1.00 41.75 84 VAL A C 1
ATOM 621 O O . VAL A 1 84 ? 65.570 25.837 -27.570 1.00 41.75 84 VAL A O 1
ATOM 624 N N . PHE A 1 85 ? 66.125 24.260 -29.065 1.00 41.41 85 PHE A N 1
ATOM 625 C CA . PHE A 1 85 ? 65.010 24.529 -29.957 1.00 41.41 85 PHE A CA 1
ATOM 626 C C . PHE A 1 85 ? 63.765 24.004 -29.241 1.00 41.41 85 PHE A C 1
ATOM 628 O O . PHE A 1 85 ? 63.526 22.801 -29.212 1.00 41.41 85 PHE A O 1
ATOM 635 N N . LYS A 1 86 ? 62.983 24.896 -28.621 1.00 35.56 86 LYS A N 1
ATOM 636 C CA . LYS A 1 86 ? 61.569 24.606 -28.378 1.00 35.56 86 LYS A CA 1
ATOM 637 C C . LYS A 1 86 ? 60.961 24.455 -29.769 1.00 35.56 86 LYS A C 1
ATOM 639 O O . LYS A 1 86 ? 60.964 25.447 -30.502 1.00 35.56 86 LYS A O 1
ATOM 644 N N . PRO A 1 87 ? 60.476 23.269 -30.169 1.00 39.06 87 PRO A N 1
ATOM 645 C CA . PRO A 1 87 ? 59.658 23.199 -31.359 1.00 39.06 87 PRO A CA 1
ATOM 646 C C . PRO A 1 87 ? 58.470 24.113 -31.074 1.00 39.06 87 PRO A C 1
ATOM 648 O O . PRO A 1 87 ? 57.748 23.908 -30.095 1.00 39.06 87 PRO A O 1
ATOM 651 N N . ILE A 1 88 ? 58.291 25.154 -31.882 1.00 50.78 88 ILE A N 1
ATOM 652 C CA . ILE A 1 88 ? 56.971 25.753 -32.015 1.00 50.78 88 ILE A CA 1
ATOM 653 C C . ILE A 1 88 ? 56.157 24.630 -32.646 1.00 50.78 88 ILE A C 1
ATOM 655 O O . ILE A 1 88 ? 56.287 24.375 -33.839 1.00 50.78 88 ILE A O 1
ATOM 659 N N . ILE A 1 89 ? 55.426 23.877 -31.824 1.00 48.44 89 ILE A N 1
ATOM 660 C CA . ILE A 1 89 ? 54.377 23.001 -32.327 1.00 48.44 89 ILE A CA 1
ATOM 661 C C . ILE A 1 89 ? 53.355 23.987 -32.892 1.00 48.44 89 ILE A C 1
ATOM 663 O O . ILE A 1 89 ? 52.811 24.766 -32.103 1.00 48.44 89 ILE A O 1
ATOM 667 N N . PRO A 1 90 ? 53.163 24.066 -34.221 1.00 43.16 90 PRO A N 1
ATOM 668 C CA . PRO A 1 90 ? 52.103 24.899 -34.761 1.00 43.16 90 PRO A CA 1
ATOM 669 C C . PRO A 1 90 ? 50.807 24.468 -34.080 1.00 43.16 90 PRO A C 1
ATOM 671 O O . PRO A 1 90 ? 50.567 23.269 -33.928 1.00 43.16 90 PRO A O 1
ATOM 674 N N . ASP A 1 91 ? 50.020 25.435 -33.617 1.00 49.53 91 ASP A N 1
ATOM 675 C CA . ASP A 1 91 ? 48.701 25.184 -33.047 1.00 49.53 91 ASP A CA 1
ATOM 676 C C . ASP A 1 91 ? 47.851 24.607 -34.184 1.00 49.53 91 ASP A C 1
ATOM 678 O O . ASP A 1 91 ? 47.316 25.340 -35.015 1.00 49.53 91 ASP A O 1
ATOM 682 N N . ILE A 1 92 ? 47.865 23.277 -34.333 1.00 50.38 92 ILE A N 1
ATOM 683 C CA . ILE A 1 92 ? 47.043 22.590 -35.320 1.00 50.38 92 ILE A CA 1
ATOM 684 C C . ILE A 1 92 ? 45.619 22.923 -34.885 1.00 50.38 92 ILE A C 1
ATOM 686 O O . ILE A 1 92 ? 45.244 22.514 -33.779 1.00 50.38 92 ILE A O 1
ATOM 690 N N . PRO A 1 93 ? 44.834 23.673 -35.682 1.00 53.56 93 PRO A N 1
ATOM 691 C CA . PRO A 1 93 ? 43.470 23.984 -35.308 1.00 53.56 93 PRO A CA 1
ATOM 692 C C . PRO A 1 93 ? 42.777 22.655 -35.043 1.00 53.56 93 PRO A C 1
ATOM 694 O O . PRO A 1 93 ? 42.708 21.794 -35.925 1.00 53.56 93 PRO A O 1
ATOM 697 N N . LYS A 1 94 ? 42.350 22.450 -33.790 1.00 61.78 94 LYS A N 1
ATOM 698 C CA . LYS A 1 94 ? 41.585 21.260 -33.423 1.00 61.78 94 LYS A CA 1
ATOM 699 C C . LYS A 1 94 ? 40.426 21.191 -34.417 1.00 61.78 94 LYS A C 1
ATOM 701 O O . LYS A 1 94 ? 39.717 22.193 -34.536 1.00 61.78 94 LYS A O 1
ATOM 706 N N . PRO A 1 95 ? 40.268 20.082 -35.160 1.00 66.69 95 PRO A N 1
ATOM 707 C CA . PRO A 1 95 ? 39.205 19.976 -36.145 1.00 66.69 95 PRO A CA 1
ATOM 708 C C . PRO A 1 95 ? 37.868 20.319 -35.502 1.00 66.69 95 PRO A C 1
ATOM 710 O O . PRO A 1 95 ? 37.668 20.019 -34.320 1.00 66.69 95 PRO A O 1
ATOM 713 N N . ASP A 1 96 ? 36.996 20.973 -36.272 1.00 77.50 96 ASP A N 1
ATOM 714 C CA . ASP A 1 96 ? 35.657 21.350 -35.828 1.00 77.50 96 ASP A CA 1
ATOM 715 C C . ASP A 1 96 ? 35.013 20.149 -35.103 1.00 77.50 96 ASP A C 1
ATOM 717 O O . ASP A 1 96 ? 34.960 19.056 -35.679 1.00 77.50 96 ASP A O 1
ATOM 721 N N . PRO A 1 97 ? 34.551 20.307 -33.846 1.00 81.94 97 PRO A N 1
ATOM 722 C CA . PRO A 1 97 ? 33.878 19.251 -33.094 1.00 81.94 97 PRO A CA 1
ATOM 723 C C . PRO A 1 97 ? 32.744 18.557 -33.862 1.00 81.94 97 PRO A C 1
ATOM 725 O O . PRO A 1 97 ? 32.412 17.411 -33.547 1.00 81.94 97 PRO A O 1
ATOM 728 N N . LYS A 1 98 ? 32.172 19.225 -34.870 1.00 85.94 98 LYS A N 1
ATOM 729 C CA . LYS A 1 98 ? 31.188 18.661 -35.793 1.00 85.94 98 LYS A CA 1
ATOM 730 C C . LYS A 1 98 ? 31.755 17.557 -36.693 1.00 85.94 98 LYS A C 1
ATOM 732 O O . LYS A 1 98 ? 31.089 16.553 -36.891 1.00 85.94 98 LYS A O 1
ATOM 737 N N . ILE A 1 99 ? 32.996 17.680 -37.165 1.00 87.12 99 ILE A N 1
ATOM 738 C CA . ILE A 1 99 ? 33.644 16.668 -38.019 1.00 87.12 99 ILE A CA 1
ATOM 739 C C . ILE A 1 99 ? 33.800 15.350 -37.255 1.00 87.12 99 ILE A C 1
ATOM 741 O O . ILE A 1 99 ? 33.523 14.280 -37.790 1.00 87.12 99 ILE A O 1
ATOM 745 N N . TYR A 1 100 ? 34.213 15.422 -35.987 1.00 87.44 100 TYR A N 1
ATOM 746 C CA . TYR A 1 100 ? 34.328 14.234 -35.142 1.00 87.44 100 TYR A CA 1
ATOM 747 C C . TYR A 1 100 ? 32.967 13.630 -34.794 1.00 87.44 100 TYR A C 1
ATOM 749 O O . TYR A 1 100 ? 32.851 12.409 -34.736 1.00 87.44 100 TYR A O 1
ATOM 757 N N . LEU A 1 101 ? 31.949 14.467 -34.581 1.00 89.75 101 LEU A N 1
ATOM 758 C CA . LEU A 1 101 ? 30.577 14.014 -34.359 1.00 89.75 101 LEU A CA 1
ATOM 759 C C . LEU A 1 101 ? 30.026 13.273 -35.586 1.00 89.75 101 LEU A C 1
ATOM 761 O O . LEU A 1 101 ? 29.510 12.168 -35.436 1.00 89.75 101 LEU A O 1
ATOM 765 N N . ASP A 1 102 ? 30.172 13.851 -36.780 1.00 90.94 102 ASP A N 1
ATOM 766 C CA . ASP A 1 102 ? 29.687 13.266 -38.033 1.00 90.94 102 ASP A CA 1
ATOM 767 C C . ASP A 1 102 ? 30.415 11.942 -38.343 1.00 90.94 102 ASP A C 1
ATOM 769 O O . ASP A 1 102 ? 29.774 10.953 -38.710 1.00 90.94 102 ASP A O 1
ATOM 773 N N . ASP A 1 103 ? 31.735 11.881 -38.122 1.00 91.19 103 ASP A N 1
ATOM 774 C CA . ASP A 1 103 ? 32.532 10.653 -38.273 1.00 91.19 103 ASP A CA 1
ATOM 775 C C . ASP A 1 103 ? 32.099 9.554 -37.289 1.00 91.19 103 ASP A C 1
ATOM 777 O O . ASP A 1 103 ? 31.899 8.401 -37.681 1.00 91.19 103 ASP A O 1
ATOM 781 N N . ALA A 1 104 ? 31.907 9.910 -36.014 1.00 91.31 104 ALA A N 1
ATOM 782 C CA . ALA A 1 104 ? 31.432 8.976 -34.999 1.00 91.31 104 ALA A CA 1
ATOM 783 C C . ALA A 1 104 ? 30.029 8.461 -35.326 1.00 91.31 104 ALA A C 1
ATOM 785 O O . ALA A 1 104 ? 29.796 7.256 -35.264 1.00 91.31 104 ALA A O 1
ATOM 786 N N . TRP A 1 105 ? 29.106 9.342 -35.718 1.00 94.38 105 TRP A N 1
ATOM 787 C CA . TRP A 1 105 ? 27.726 8.960 -36.004 1.00 94.38 105 TRP A CA 1
ATOM 788 C C . TRP A 1 105 ? 27.596 8.083 -37.249 1.00 94.38 105 TRP A C 1
ATOM 790 O O . TRP A 1 105 ? 26.867 7.091 -37.224 1.00 94.38 105 TRP A O 1
ATOM 800 N N . THR A 1 106 ? 28.356 8.387 -38.304 1.00 93.81 106 THR A N 1
ATOM 801 C CA . THR A 1 106 ? 28.375 7.597 -39.547 1.00 93.81 106 THR A CA 1
ATOM 802 C C . THR A 1 106 ? 28.795 6.147 -39.296 1.00 93.81 106 THR A C 1
ATOM 804 O O . THR A 1 106 ? 28.288 5.239 -39.951 1.00 93.81 106 THR A O 1
ATOM 807 N N . LYS A 1 107 ? 29.683 5.915 -38.321 1.00 92.25 107 LYS A N 1
ATOM 808 C CA . LYS A 1 107 ? 30.150 4.576 -37.931 1.00 92.25 107 LYS A CA 1
ATOM 809 C C . LYS A 1 107 ? 29.274 3.915 -36.865 1.00 92.25 107 LYS A C 1
ATOM 811 O O . LYS A 1 107 ? 29.052 2.709 -36.917 1.00 92.25 107 LYS A O 1
ATOM 816 N N . LEU A 1 108 ? 28.782 4.687 -35.897 1.00 92.25 108 LEU A N 1
ATOM 817 C CA . LEU A 1 108 ? 28.039 4.165 -34.752 1.00 92.25 108 LEU A CA 1
ATOM 818 C C . LEU A 1 108 ? 26.594 3.804 -35.107 1.00 92.25 108 LEU A C 1
ATOM 820 O O . LEU A 1 108 ? 26.108 2.770 -34.661 1.00 92.25 108 LEU A O 1
ATOM 824 N N . LYS A 1 109 ? 25.903 4.613 -35.919 1.00 92.00 109 LYS A N 1
ATOM 825 C CA . LYS A 1 109 ? 24.495 4.367 -36.270 1.00 92.00 109 LYS A CA 1
ATOM 826 C C . LYS A 1 109 ? 24.268 2.990 -36.921 1.00 92.00 109 LYS A C 1
ATOM 828 O O . LYS A 1 109 ? 23.360 2.289 -36.477 1.00 92.00 109 LYS A O 1
ATOM 833 N N . PRO A 1 110 ? 25.067 2.546 -37.911 1.00 91.12 110 PRO A N 1
ATOM 834 C CA . PRO A 1 110 ? 24.918 1.204 -38.473 1.00 91.12 110 PRO A CA 1
ATOM 835 C C . PRO A 1 110 ? 25.200 0.084 -37.459 1.00 91.12 110 PRO A C 1
ATOM 837 O O . PRO A 1 110 ? 24.502 -0.928 -37.448 1.00 91.12 110 PRO A O 1
ATOM 840 N N . ALA A 1 111 ? 26.161 0.284 -36.550 1.00 91.62 111 ALA A N 1
ATOM 841 C CA . ALA A 1 111 ? 26.439 -0.671 -35.478 1.00 91.62 111 ALA A CA 1
ATOM 842 C C . ALA A 1 111 ? 25.279 -0.768 -34.472 1.00 91.62 111 ALA A C 1
ATOM 844 O O . ALA A 1 111 ? 24.892 -1.870 -34.098 1.00 91.62 111 ALA A O 1
ATOM 845 N N . ILE A 1 112 ? 24.659 0.361 -34.097 1.00 90.94 112 ILE A N 1
ATOM 846 C CA . ILE A 1 112 ? 23.433 0.381 -33.280 1.00 90.94 112 ILE A CA 1
ATOM 847 C C . ILE A 1 112 ? 22.334 -0.427 -33.973 1.00 90.94 112 ILE A C 1
ATOM 849 O O . ILE A 1 112 ? 21.724 -1.290 -33.348 1.00 90.94 112 ILE A O 1
ATOM 853 N N . ARG A 1 113 ? 22.104 -0.202 -35.272 1.00 89.38 113 ARG A N 1
ATOM 854 C CA . ARG A 1 113 ? 21.101 -0.965 -36.028 1.00 89.38 113 ARG A CA 1
ATOM 855 C C . ARG A 1 113 ? 21.422 -2.455 -36.077 1.00 89.38 113 ARG A C 1
ATOM 857 O O . ARG A 1 113 ? 20.524 -3.257 -35.877 1.00 89.38 113 ARG A O 1
ATOM 864 N N . THR A 1 114 ? 22.684 -2.829 -36.252 1.00 90.19 114 THR A N 1
ATOM 865 C CA . THR A 1 114 ? 23.110 -4.237 -36.220 1.00 90.19 114 THR A CA 1
ATOM 866 C C . THR A 1 114 ? 22.837 -4.875 -34.858 1.00 90.19 114 THR A C 1
ATOM 868 O O . THR A 1 114 ? 22.252 -5.947 -34.785 1.00 90.19 114 THR A O 1
ATOM 871 N N . ILE A 1 115 ? 23.199 -4.197 -33.765 1.00 90.50 115 ILE A N 1
ATOM 872 C CA . ILE A 1 115 ? 23.011 -4.699 -32.396 1.00 90.50 115 ILE A CA 1
ATOM 873 C C . ILE A 1 115 ? 21.523 -4.830 -32.054 1.00 90.50 115 ILE A C 1
ATOM 875 O O . ILE A 1 115 ? 21.082 -5.832 -31.487 1.00 90.50 115 ILE A O 1
ATOM 879 N N . PHE A 1 116 ? 20.729 -3.809 -32.376 1.00 88.06 116 PHE A N 1
ATOM 880 C CA . PHE A 1 116 ? 19.336 -3.750 -31.954 1.00 88.06 116 PHE A CA 1
ATOM 881 C C . PHE A 1 116 ? 18.383 -4.455 -32.920 1.00 88.06 116 PHE A C 1
ATOM 883 O O . PHE A 1 116 ? 17.525 -5.203 -32.463 1.00 88.06 116 PHE A O 1
ATOM 890 N N . LEU A 1 117 ? 18.551 -4.289 -34.228 1.00 84.19 117 LEU A N 1
ATOM 891 C CA . LEU A 1 117 ? 17.661 -4.841 -35.258 1.00 84.19 117 LEU A CA 1
ATOM 892 C C . LEU A 1 117 ? 18.166 -6.158 -35.864 1.00 84.19 117 LEU A C 1
ATOM 894 O O . LEU A 1 117 ? 17.500 -6.698 -36.744 1.00 84.19 117 LEU A O 1
ATOM 898 N N . ASP A 1 118 ? 19.322 -6.661 -35.418 1.00 81.00 118 ASP A N 1
ATOM 899 C CA . ASP A 1 118 ? 19.967 -7.871 -35.944 1.00 81.00 118 ASP A CA 1
ATOM 900 C C . ASP A 1 118 ? 20.215 -7.792 -37.473 1.00 81.00 118 ASP A C 1
ATOM 902 O O . ASP A 1 118 ? 20.223 -8.796 -38.188 1.00 81.00 118 ASP A O 1
ATOM 906 N N . GLU A 1 119 ? 20.422 -6.571 -37.991 1.00 82.12 119 GLU A N 1
ATOM 907 C CA . GLU A 1 119 ? 20.789 -6.306 -39.388 1.00 82.12 119 GLU A CA 1
ATOM 908 C C . GLU A 1 119 ? 22.223 -6.794 -39.655 1.00 82.12 119 GLU A C 1
ATOM 910 O O . GLU A 1 119 ? 23.155 -6.395 -38.965 1.00 82.12 119 GLU A O 1
ATOM 915 N N . ALA A 1 120 ? 22.430 -7.647 -40.663 1.00 73.12 120 ALA A N 1
ATOM 916 C CA . ALA A 1 120 ? 23.755 -8.182 -40.977 1.00 73.12 120 ALA A CA 1
ATOM 917 C C . ALA A 1 120 ? 24.658 -7.105 -41.603 1.00 73.12 120 ALA A C 1
ATOM 919 O O . ALA A 1 120 ? 24.584 -6.840 -42.806 1.00 73.12 120 ALA A O 1
ATOM 920 N N . GLN A 1 121 ? 25.521 -6.499 -40.788 1.00 76.06 121 GLN A N 1
ATOM 921 C CA . GLN A 1 121 ? 26.529 -5.552 -41.244 1.00 76.06 121 GLN A CA 1
ATOM 922 C C . GLN A 1 121 ? 27.836 -5.706 -40.463 1.00 76.06 121 GLN A C 1
ATOM 924 O O . GLN A 1 121 ? 27.852 -5.727 -39.234 1.00 76.06 121 GLN A O 1
ATOM 929 N N . ASP A 1 122 ? 28.947 -5.759 -41.196 1.00 77.94 122 ASP A N 1
ATOM 930 C CA . ASP A 1 122 ? 30.278 -5.790 -40.603 1.00 77.94 122 ASP A CA 1
ATOM 931 C C . ASP A 1 122 ? 30.697 -4.390 -40.142 1.00 77.94 122 ASP A C 1
ATOM 933 O O . ASP A 1 122 ? 30.561 -3.399 -40.868 1.00 77.94 122 ASP A O 1
ATOM 937 N N . PHE A 1 123 ? 31.248 -4.307 -38.933 1.00 83.06 123 PHE A N 1
ATOM 938 C CA . PHE A 1 123 ? 31.861 -3.091 -38.415 1.00 83.06 123 PHE A CA 1
ATOM 939 C C . PHE A 1 123 ? 33.066 -3.403 -37.527 1.00 83.06 123 PHE A C 1
ATOM 941 O O . PHE A 1 123 ? 33.146 -4.440 -36.869 1.00 83.06 123 PHE A O 1
ATOM 948 N N . HIS A 1 124 ? 34.018 -2.472 -37.480 1.00 86.75 124 HIS A N 1
ATOM 949 C CA . HIS A 1 124 ? 35.212 -2.598 -36.652 1.00 86.75 124 HIS A CA 1
ATOM 950 C C . HIS A 1 124 ? 35.021 -1.867 -35.318 1.00 86.75 124 HIS A C 1
ATOM 952 O O . HIS A 1 124 ? 35.056 -0.636 -35.261 1.00 86.75 124 HIS A O 1
ATOM 958 N N . CYS A 1 125 ? 34.868 -2.621 -34.222 1.00 86.75 125 CYS A N 1
ATOM 959 C CA . CYS A 1 125 ? 34.655 -2.059 -32.881 1.00 86.75 125 CYS A CA 1
ATOM 960 C C . CYS A 1 125 ? 35.737 -1.044 -32.480 1.00 86.75 125 CYS A C 1
ATOM 962 O O . CYS A 1 125 ? 35.430 -0.022 -31.876 1.00 86.75 125 CYS A O 1
ATOM 964 N N . SER A 1 126 ? 37.000 -1.284 -32.853 1.00 86.50 126 SER A N 1
ATOM 965 C CA . SER A 1 126 ? 38.116 -0.378 -32.553 1.00 86.50 126 SER A CA 1
ATOM 966 C C . SER A 1 126 ? 38.002 0.971 -33.273 1.00 86.50 126 SER A C 1
ATOM 968 O O . SER A 1 126 ? 38.392 2.001 -32.720 1.00 86.50 126 SER A O 1
ATOM 970 N N . GLU A 1 127 ? 37.460 0.996 -34.490 1.00 88.62 127 GLU A N 1
ATOM 971 C CA . GLU A 1 127 ? 37.262 2.228 -35.254 1.00 88.62 127 GLU A CA 1
ATOM 972 C C . GLU A 1 127 ? 36.118 3.056 -34.679 1.00 88.62 127 GLU A C 1
ATOM 974 O O . GLU A 1 127 ? 36.277 4.265 -34.494 1.00 88.62 127 GLU A O 1
ATOM 979 N N . ILE A 1 128 ? 35.005 2.399 -34.336 1.00 90.06 128 ILE A N 1
ATOM 980 C CA . ILE A 1 128 ? 33.863 3.030 -33.664 1.00 90.06 128 ILE A CA 1
ATOM 981 C C . ILE A 1 128 ? 34.312 3.609 -32.327 1.00 90.06 128 ILE A C 1
ATOM 983 O O . ILE A 1 128 ? 34.131 4.801 -32.090 1.00 90.06 128 ILE A O 1
ATOM 987 N N . PHE A 1 129 ? 34.976 2.804 -31.497 1.00 87.56 129 PHE A N 1
ATOM 988 C CA . PHE A 1 129 ? 35.475 3.222 -30.192 1.00 87.56 129 PHE A CA 1
ATOM 989 C C . PHE A 1 129 ? 36.341 4.482 -30.286 1.00 87.56 129 PHE A C 1
ATOM 991 O O . PHE A 1 129 ? 36.145 5.456 -29.558 1.00 87.56 129 PHE A O 1
ATOM 998 N N . ASN A 1 130 ? 37.293 4.497 -31.223 1.00 86.88 130 ASN A N 1
ATOM 999 C CA . ASN A 1 130 ? 38.179 5.639 -31.416 1.00 86.88 130 ASN A CA 1
ATOM 1000 C C . ASN A 1 130 ? 37.441 6.874 -31.950 1.00 86.88 130 ASN A C 1
ATOM 1002 O O . ASN A 1 130 ? 37.775 7.991 -31.548 1.00 86.88 130 ASN A O 1
ATOM 1006 N N . ALA A 1 131 ? 36.465 6.699 -32.843 1.00 89.50 131 ALA A N 1
ATOM 1007 C CA . ALA A 1 131 ? 35.658 7.796 -33.372 1.00 89.50 131 ALA A CA 1
ATOM 1008 C C . ALA A 1 131 ? 34.765 8.409 -32.280 1.00 89.50 131 ALA A C 1
ATOM 1010 O O . ALA A 1 131 ? 34.800 9.622 -32.069 1.00 89.50 131 ALA A O 1
ATOM 1011 N N . VAL A 1 132 ? 34.060 7.572 -31.511 1.00 88.69 132 VAL A N 1
ATOM 1012 C CA . VAL A 1 132 ? 33.218 7.984 -30.376 1.00 88.69 132 VAL A CA 1
ATOM 1013 C C . VAL A 1 132 ? 34.049 8.707 -29.316 1.00 88.69 132 VAL A C 1
ATOM 1015 O O . VAL A 1 132 ? 33.707 9.823 -28.924 1.00 88.69 132 VAL A O 1
ATOM 1018 N N . ARG A 1 133 ? 35.205 8.152 -28.932 1.00 85.88 133 ARG A N 1
ATOM 1019 C CA . ARG A 1 133 ? 36.121 8.785 -27.971 1.00 85.88 133 ARG A CA 1
ATOM 1020 C C . ARG A 1 133 ? 36.594 10.169 -28.430 1.00 85.88 133 ARG A C 1
ATOM 1022 O O . ARG A 1 133 ? 36.740 11.068 -27.602 1.00 85.88 133 ARG A O 1
ATOM 1029 N N . LYS A 1 134 ? 36.855 10.357 -29.730 1.00 86.88 134 LYS A N 1
ATOM 1030 C CA . LYS A 1 134 ? 37.230 11.666 -30.297 1.00 86.88 134 LYS A CA 1
ATOM 1031 C C . LYS A 1 134 ? 36.057 12.645 -30.277 1.00 86.88 134 LYS A C 1
ATOM 1033 O O . LYS A 1 134 ? 36.250 13.799 -29.900 1.00 86.88 134 LYS A O 1
ATOM 1038 N N . ALA A 1 135 ? 34.854 12.192 -30.630 1.00 87.12 135 ALA A N 1
ATOM 1039 C CA . ALA A 1 135 ? 33.643 13.011 -30.588 1.00 87.12 135 ALA A CA 1
ATOM 1040 C C . ALA A 1 135 ? 33.297 13.470 -29.162 1.00 87.12 135 ALA A C 1
ATOM 1042 O O . ALA A 1 135 ? 32.872 14.609 -28.970 1.00 87.12 135 ALA A O 1
ATOM 1043 N N . TRP A 1 136 ? 33.561 12.634 -28.152 1.00 84.44 136 TRP A N 1
ATOM 1044 C CA . TRP A 1 136 ? 33.309 12.957 -26.743 1.00 84.44 136 TRP A CA 1
ATOM 1045 C C . TRP A 1 136 ? 34.302 13.950 -26.122 1.00 84.44 136 TRP A C 1
ATOM 1047 O O . TRP A 1 136 ? 34.131 14.349 -24.971 1.00 84.44 136 TRP A O 1
ATOM 1057 N N . TRP A 1 137 ? 35.335 14.376 -26.860 1.00 80.56 137 TRP A N 1
ATOM 1058 C CA . TRP A 1 137 ? 36.295 15.375 -26.380 1.00 80.56 137 TRP A CA 1
ATOM 1059 C C . TRP A 1 137 ? 35.635 16.730 -26.084 1.00 80.56 137 TRP A C 1
ATOM 1061 O O . TRP A 1 137 ? 36.027 17.428 -25.148 1.00 80.56 137 TRP A O 1
ATOM 1071 N N . SER A 1 138 ? 34.636 17.118 -26.883 1.00 83.88 138 SER A N 1
ATOM 1072 C CA . SER A 1 138 ? 33.851 18.332 -26.651 1.00 83.88 138 SER A CA 1
ATOM 1073 C C . SER A 1 138 ? 32.558 17.995 -25.921 1.00 83.88 138 SER A C 1
ATOM 1075 O O . SER A 1 138 ? 31.815 17.114 -26.352 1.00 83.88 138 SER A O 1
ATOM 1077 N N . LYS A 1 139 ? 32.233 18.762 -24.873 1.00 82.50 139 LYS A N 1
ATOM 1078 C CA . LYS A 1 139 ? 30.982 18.609 -24.117 1.00 82.50 139 LYS A CA 1
ATOM 1079 C C . LYS A 1 139 ? 29.745 18.684 -25.023 1.00 82.50 139 LYS A C 1
ATOM 1081 O O . LYS A 1 139 ? 28.869 17.837 -24.914 1.00 82.50 139 LYS A O 1
ATOM 1086 N N . SER A 1 140 ? 29.698 19.649 -25.945 1.00 86.12 140 SER A N 1
ATOM 1087 C CA . SER A 1 140 ? 28.558 19.833 -26.857 1.00 86.12 140 SER A CA 1
ATOM 1088 C C . SER A 1 140 ? 28.398 18.685 -27.860 1.00 86.12 140 SER A C 1
ATOM 1090 O O . SER A 1 140 ? 27.278 18.255 -28.140 1.00 86.12 140 SER A O 1
ATOM 1092 N N . SER A 1 141 ? 29.509 18.162 -28.387 1.00 85.56 141 SER A N 1
ATOM 1093 C CA . SER A 1 141 ? 29.495 17.016 -29.302 1.00 85.56 141 SER A CA 1
ATOM 1094 C C . SER A 1 141 ? 29.103 15.731 -28.576 1.00 85.56 141 SER A C 1
ATOM 1096 O O . SER A 1 141 ? 28.283 14.983 -29.096 1.00 85.56 141 SER A O 1
ATOM 1098 N N . GLY A 1 142 ? 29.611 15.506 -27.359 1.00 86.25 142 GLY A N 1
ATOM 1099 C CA . GLY A 1 142 ? 29.212 14.376 -26.515 1.00 86.25 142 GLY A CA 1
ATOM 1100 C C . GLY A 1 142 ? 27.726 14.409 -26.139 1.00 86.25 142 GLY A C 1
ATOM 1101 O O . GLY A 1 142 ? 27.043 13.399 -26.266 1.00 86.25 142 GLY A O 1
ATOM 1102 N N . GLU A 1 143 ? 27.192 15.577 -25.761 1.00 88.38 143 GLU A N 1
ATOM 1103 C CA . GLU A 1 143 ? 25.755 15.773 -25.500 1.00 88.38 143 GLU A CA 1
ATOM 1104 C C . GLU A 1 143 ? 24.894 15.464 -26.733 1.00 88.38 143 GLU A C 1
ATOM 1106 O O . GLU A 1 143 ? 23.867 14.790 -26.630 1.00 88.38 143 GLU A O 1
ATOM 1111 N N . THR A 1 144 ? 25.330 15.920 -27.909 1.00 90.81 144 THR A N 1
ATOM 1112 C CA . THR A 1 144 ? 24.617 15.667 -29.168 1.00 90.81 144 THR A CA 1
ATOM 1113 C C . THR A 1 144 ? 24.666 14.187 -29.545 1.00 90.81 144 THR A C 1
ATOM 1115 O O . THR A 1 144 ? 23.636 13.615 -29.887 1.00 90.81 144 THR A O 1
ATOM 1118 N N . LEU A 1 145 ? 25.833 13.545 -29.433 1.00 90.31 145 LEU A N 1
ATOM 1119 C CA . LEU A 1 145 ? 25.995 12.119 -29.718 1.00 90.31 145 LEU A CA 1
ATOM 1120 C C . LEU A 1 145 ? 25.153 11.258 -28.771 1.00 90.31 145 LEU A C 1
ATOM 1122 O O . LEU A 1 145 ? 24.457 10.357 -29.228 1.00 90.31 145 LEU A O 1
ATOM 1126 N N . TYR A 1 146 ? 25.153 11.572 -27.474 1.00 89.88 146 TYR A N 1
ATOM 1127 C CA . TYR A 1 146 ? 24.297 10.905 -26.492 1.00 89.88 146 TYR A CA 1
ATOM 1128 C C . TYR A 1 146 ? 22.816 11.011 -26.870 1.00 89.88 146 TYR A C 1
ATOM 1130 O O . TYR A 1 146 ? 22.091 10.021 -26.808 1.00 89.88 146 TYR A O 1
ATOM 1138 N N . LYS A 1 147 ? 22.366 12.194 -27.308 1.00 90.81 147 LYS A N 1
ATOM 1139 C CA . LYS A 1 147 ? 20.985 12.401 -27.759 1.00 90.81 147 LYS A CA 1
ATOM 1140 C C . LYS A 1 147 ? 20.649 11.574 -29.005 1.00 90.81 147 LYS A C 1
ATOM 1142 O O . LYS A 1 147 ? 19.576 10.987 -29.059 1.00 90.81 147 LYS A O 1
ATOM 1147 N N . LEU A 1 148 ? 21.559 11.492 -29.974 1.00 92.75 148 LEU A N 1
ATOM 1148 C CA . LEU A 1 148 ? 21.369 10.670 -31.173 1.00 92.75 148 LEU A CA 1
ATOM 1149 C C . LEU A 1 148 ? 21.282 9.174 -30.831 1.00 92.75 148 LEU A C 1
ATOM 1151 O O . LEU A 1 148 ? 20.411 8.474 -31.343 1.00 92.75 148 LEU A O 1
ATOM 1155 N N . ILE A 1 149 ? 22.141 8.691 -29.926 1.00 91.12 149 ILE A N 1
ATOM 1156 C CA . ILE A 1 149 ? 22.086 7.312 -29.415 1.00 91.12 149 ILE A CA 1
ATOM 1157 C C . ILE A 1 149 ? 20.743 7.052 -28.725 1.00 91.12 149 ILE A C 1
ATOM 1159 O O . ILE A 1 149 ? 20.093 6.046 -28.996 1.00 91.12 149 ILE A O 1
ATOM 1163 N N . LEU A 1 150 ? 20.323 7.970 -27.851 1.00 90.69 150 LEU A N 1
ATOM 1164 C CA . LEU A 1 150 ? 19.038 7.913 -27.164 1.00 90.69 150 LEU A CA 1
ATOM 1165 C C . LEU A 1 150 ? 17.879 7.790 -28.164 1.00 90.69 150 LEU A C 1
ATOM 1167 O O . LEU A 1 150 ? 17.051 6.902 -28.004 1.00 90.69 150 LEU A O 1
ATOM 1171 N N . GLU A 1 151 ? 17.839 8.635 -29.197 1.00 91.69 151 GLU A N 1
ATOM 1172 C CA . GLU A 1 151 ? 16.785 8.630 -30.221 1.00 91.69 151 GLU A CA 1
ATOM 1173 C C . GLU A 1 151 ? 16.701 7.285 -30.973 1.00 91.69 151 GLU A C 1
ATOM 1175 O O . GLU A 1 151 ? 15.605 6.746 -31.126 1.00 91.69 151 GLU A O 1
ATOM 1180 N N . GLU A 1 152 ? 17.826 6.688 -31.385 1.00 91.06 152 GLU A N 1
ATOM 1181 C CA . GLU A 1 152 ? 17.810 5.365 -32.043 1.00 91.06 152 GLU A CA 1
ATOM 1182 C C . GLU A 1 152 ? 17.393 4.239 -31.076 1.00 91.06 152 GLU A C 1
ATOM 1184 O O . GLU A 1 152 ? 16.611 3.358 -31.447 1.00 91.06 152 GLU A O 1
ATOM 1189 N N . CYS A 1 153 ? 17.848 4.283 -29.818 1.00 91.25 153 CYS A N 1
ATOM 1190 C CA . CYS A 1 153 ? 17.421 3.333 -28.788 1.00 91.25 153 CYS A CA 1
ATOM 1191 C C . CYS A 1 153 ? 15.912 3.436 -28.500 1.00 91.25 153 CYS A C 1
ATOM 1193 O O . CYS A 1 153 ? 15.263 2.404 -28.323 1.00 91.25 153 CYS A O 1
ATOM 1195 N N . GLU A 1 154 ? 15.345 4.651 -28.476 1.00 92.50 154 GLU A N 1
ATOM 1196 C CA . GLU A 1 154 ? 13.906 4.889 -28.280 1.00 92.50 154 GLU A CA 1
ATOM 1197 C C . GLU A 1 154 ? 13.058 4.294 -29.414 1.00 92.50 154 GLU A C 1
ATOM 1199 O O . GLU A 1 154 ? 12.001 3.713 -29.149 1.00 92.50 154 GLU A O 1
ATOM 1204 N N . ILE A 1 155 ? 13.531 4.376 -30.663 1.00 91.69 155 ILE A N 1
ATOM 1205 C CA . ILE A 1 155 ? 12.861 3.750 -31.815 1.00 91.69 155 ILE A CA 1
ATOM 1206 C C . ILE A 1 155 ? 12.793 2.231 -31.625 1.00 91.69 155 ILE A C 1
ATOM 1208 O O . ILE A 1 155 ? 11.711 1.647 -31.739 1.00 91.69 155 ILE A O 1
ATOM 1212 N N . TYR A 1 156 ? 13.923 1.597 -31.290 1.00 92.31 156 TYR A N 1
ATOM 1213 C CA . TYR A 1 156 ? 13.974 0.151 -31.073 1.00 92.31 156 TYR A CA 1
ATOM 1214 C C . TYR A 1 156 ? 13.053 -0.291 -29.935 1.00 92.31 156 TYR A C 1
ATOM 1216 O O . TYR A 1 156 ? 12.207 -1.164 -30.128 1.00 92.31 156 TYR A O 1
ATOM 1224 N N . ILE A 1 157 ? 13.194 0.308 -28.747 1.00 93.31 157 ILE A N 1
ATOM 1225 C CA . ILE A 1 157 ? 12.443 -0.150 -27.573 1.00 93.31 157 ILE A CA 1
ATOM 1226 C C . ILE A 1 157 ? 10.940 0.086 -27.735 1.00 93.31 157 ILE A C 1
ATOM 1228 O O . ILE A 1 157 ? 10.140 -0.743 -27.301 1.00 93.31 157 ILE A O 1
ATOM 1232 N N . SER A 1 158 ? 10.544 1.172 -28.408 1.00 93.62 158 SER A N 1
ATOM 1233 C CA . SER A 1 158 ? 9.142 1.420 -28.735 1.00 93.62 158 SER A CA 1
ATOM 1234 C C . SER A 1 158 ? 8.580 0.312 -29.627 1.00 93.62 158 SER A C 1
ATOM 1236 O O . SER A 1 158 ? 7.507 -0.209 -29.330 1.00 93.62 158 SER A O 1
ATOM 1238 N N . ALA A 1 159 ? 9.301 -0.086 -30.679 1.00 93.50 159 ALA A N 1
ATOM 1239 C CA . ALA A 1 159 ? 8.875 -1.167 -31.569 1.00 93.50 159 ALA A CA 1
ATOM 1240 C C . ALA A 1 159 ? 8.857 -2.533 -30.858 1.00 93.50 159 ALA A C 1
ATOM 1242 O O . ALA A 1 159 ? 7.903 -3.299 -31.002 1.00 93.50 159 ALA A O 1
ATOM 1243 N N . ALA A 1 160 ? 9.874 -2.820 -30.040 1.00 93.56 160 ALA A N 1
ATOM 1244 C CA . ALA A 1 160 ? 9.963 -4.057 -29.269 1.00 93.56 160 ALA A CA 1
ATOM 1245 C C . ALA A 1 160 ? 8.785 -4.203 -28.293 1.00 93.56 160 ALA A C 1
ATOM 1247 O O . ALA A 1 160 ? 8.141 -5.250 -28.261 1.00 93.56 160 ALA A O 1
ATOM 1248 N N . ILE A 1 161 ? 8.433 -3.142 -27.559 1.00 94.06 161 ILE A N 1
ATOM 1249 C CA . ILE A 1 161 ? 7.280 -3.162 -26.648 1.00 94.06 161 ILE A CA 1
ATOM 1250 C C . ILE A 1 161 ? 5.959 -3.229 -27.423 1.00 94.06 161 ILE A C 1
ATOM 1252 O O . ILE A 1 161 ? 5.075 -3.982 -27.026 1.00 94.06 161 ILE A O 1
ATOM 1256 N N . GLN A 1 162 ? 5.823 -2.518 -28.546 1.00 94.12 162 GLN A N 1
ATOM 1257 C CA . GLN A 1 162 ? 4.633 -2.619 -29.403 1.00 94.12 162 GLN A CA 1
ATOM 1258 C C . GLN A 1 162 ? 4.416 -4.043 -29.928 1.00 94.12 162 GLN A C 1
ATOM 1260 O O . GLN A 1 162 ? 3.278 -4.498 -30.009 1.00 94.12 162 GLN A O 1
ATOM 1265 N N . SER A 1 163 ? 5.485 -4.792 -30.216 1.00 93.81 163 SER A N 1
ATOM 1266 C CA . SER A 1 163 ? 5.359 -6.195 -30.635 1.00 93.81 163 SER A CA 1
ATOM 1267 C C . SER A 1 163 ? 4.666 -7.075 -29.580 1.00 93.81 163 SER A C 1
ATOM 1269 O O . SER A 1 163 ? 3.931 -8.001 -29.934 1.00 93.81 163 SER A O 1
ATOM 1271 N N . LEU A 1 164 ? 4.807 -6.736 -28.289 1.00 95.12 164 LEU A N 1
ATOM 1272 C CA . LEU A 1 164 ? 4.157 -7.444 -27.182 1.00 95.12 164 LEU A CA 1
ATOM 1273 C C . LEU A 1 164 ? 2.634 -7.246 -27.160 1.00 95.12 164 LEU A C 1
ATOM 1275 O O . LEU A 1 164 ? 1.934 -8.061 -26.562 1.00 95.12 164 LEU A O 1
ATOM 1279 N N . GLU A 1 165 ? 2.092 -6.213 -27.817 1.00 94.44 165 GLU A N 1
ATOM 1280 C CA . GLU A 1 165 ? 0.643 -5.950 -27.846 1.00 94.44 165 GLU A CA 1
ATOM 1281 C C . GLU A 1 165 ? -0.160 -7.085 -28.490 1.00 94.44 165 GLU A C 1
ATOM 1283 O O . GLU A 1 165 ? -1.311 -7.338 -28.107 1.00 94.44 165 GLU A O 1
ATOM 1288 N N . SER A 1 166 ? 0.458 -7.790 -29.442 1.00 92.81 166 SER A N 1
ATOM 1289 C CA . SER A 1 166 ? -0.115 -8.969 -30.100 1.00 92.81 166 SER A CA 1
ATOM 1290 C C . SER A 1 166 ? -0.295 -10.162 -29.152 1.00 92.81 166 SER A C 1
ATOM 1292 O O . SER A 1 166 ? -1.119 -11.031 -29.411 1.00 92.81 166 SER A O 1
ATOM 1294 N N . HIS A 1 167 ? 0.417 -10.155 -28.023 1.00 91.94 167 HIS A N 1
ATOM 1295 C CA . HIS A 1 167 ? 0.427 -11.208 -27.009 1.00 91.94 167 HIS A CA 1
ATOM 1296 C C . HIS A 1 167 ? -0.338 -10.827 -25.735 1.00 91.94 167 HIS A C 1
ATOM 1298 O O . HIS A 1 167 ? -0.369 -11.590 -24.774 1.00 91.94 167 HIS A O 1
ATOM 1304 N N . CYS A 1 168 ? -0.967 -9.648 -25.678 1.00 91.56 168 CYS A N 1
ATOM 1305 C CA . CYS A 1 168 ? -1.718 -9.232 -24.488 1.00 91.56 168 CYS A CA 1
ATOM 1306 C C . CYS A 1 168 ? -2.948 -10.107 -24.207 1.00 91.56 168 CYS A C 1
ATOM 1308 O O . CYS A 1 168 ? -3.431 -10.133 -23.074 1.00 91.56 168 CYS A O 1
ATOM 1310 N N . ASP A 1 169 ? -3.442 -10.820 -25.213 1.00 92.00 169 ASP A N 1
ATOM 1311 C CA . ASP A 1 169 ? -4.578 -11.732 -25.084 1.00 92.00 169 ASP A CA 1
ATOM 1312 C C . ASP A 1 169 ? -4.143 -13.136 -24.607 1.00 92.00 169 ASP A C 1
ATOM 1314 O O . ASP A 1 169 ? -4.988 -13.935 -24.208 1.00 92.00 169 ASP A O 1
ATOM 1318 N N . ASP A 1 170 ? -2.830 -13.404 -24.545 1.00 92.94 170 ASP A N 1
ATOM 1319 C CA . ASP A 1 170 ? -2.271 -14.656 -24.030 1.00 92.94 170 ASP A CA 1
ATOM 1320 C C . ASP A 1 170 ? -2.465 -14.795 -22.504 1.00 92.94 170 ASP A C 1
ATOM 1322 O O . ASP A 1 170 ? -2.699 -13.828 -21.758 1.00 92.94 170 ASP A O 1
ATOM 1326 N N . ASP A 1 171 ? -2.328 -16.034 -22.026 1.00 91.81 171 ASP A N 1
ATOM 1327 C CA . ASP A 1 171 ? -2.321 -16.368 -20.602 1.00 91.81 171 ASP A CA 1
ATOM 1328 C C . ASP A 1 171 ? -1.140 -15.692 -19.866 1.00 91.81 171 ASP A C 1
ATOM 1330 O O . ASP A 1 171 ? -0.052 -15.558 -20.444 1.00 91.81 171 ASP A O 1
ATOM 1334 N N . PRO A 1 172 ? -1.295 -15.285 -18.588 1.00 90.56 172 PRO A N 1
ATOM 1335 C CA . PRO A 1 172 ? -0.214 -14.670 -17.816 1.00 90.56 172 PRO A CA 1
ATOM 1336 C C . PRO A 1 172 ? 1.084 -15.489 -17.779 1.00 90.56 172 PRO A C 1
ATOM 1338 O O . PRO A 1 172 ? 2.165 -14.899 -17.814 1.00 90.56 172 PRO A O 1
ATOM 1341 N N . SER A 1 173 ? 0.998 -16.824 -17.770 1.00 89.50 173 SER A N 1
ATOM 1342 C CA . SER A 1 173 ? 2.167 -17.720 -17.784 1.00 89.50 173 SER A CA 1
ATOM 1343 C C . SER A 1 173 ? 2.980 -17.649 -19.080 1.00 89.50 173 SER A C 1
ATOM 1345 O O . SER A 1 173 ? 4.168 -17.963 -19.077 1.00 89.50 173 SER A O 1
ATOM 1347 N N . VAL A 1 174 ? 2.367 -17.199 -20.178 1.00 92.19 174 VAL A N 1
ATOM 1348 C CA . VAL A 1 174 ? 3.020 -16.988 -21.476 1.00 92.19 174 VAL A CA 1
ATOM 1349 C C . VAL A 1 174 ? 3.455 -15.532 -21.628 1.00 92.19 174 VAL A C 1
ATOM 1351 O O . VAL A 1 174 ? 4.551 -15.255 -22.113 1.00 92.19 174 VAL A O 1
ATOM 1354 N N . PHE A 1 175 ? 2.620 -14.590 -21.191 1.00 93.69 175 PHE A N 1
ATOM 1355 C CA . PHE A 1 175 ? 2.885 -13.161 -21.330 1.00 93.69 175 PHE A CA 1
ATOM 1356 C C . PHE A 1 175 ? 4.047 -12.678 -20.444 1.00 93.69 175 PHE A C 1
ATOM 1358 O O . PHE A 1 175 ? 4.911 -11.943 -20.925 1.00 93.69 175 PHE A O 1
ATOM 1365 N N . LEU A 1 176 ? 4.109 -13.104 -19.173 1.00 92.56 176 LEU A N 1
ATOM 1366 C CA . LEU A 1 176 ? 5.137 -12.645 -18.225 1.00 92.56 176 LEU A CA 1
ATOM 1367 C C . LEU A 1 176 ? 6.574 -13.010 -18.659 1.00 92.56 176 LEU A C 1
ATOM 1369 O O . LEU A 1 176 ? 7.419 -12.112 -18.679 1.00 92.56 176 LEU A O 1
ATOM 1373 N N . PRO A 1 177 ? 6.879 -14.251 -19.092 1.00 92.69 177 PRO A N 1
ATOM 1374 C CA . PRO A 1 177 ? 8.208 -14.570 -19.615 1.00 92.69 177 PRO A CA 1
ATOM 1375 C C . PRO A 1 177 ? 8.578 -13.774 -20.871 1.00 92.69 177 PRO A C 1
ATOM 1377 O O . PRO A 1 177 ? 9.747 -13.454 -21.073 1.00 92.69 177 PRO A O 1
ATOM 1380 N N . ARG A 1 178 ? 7.605 -13.421 -21.724 1.00 93.75 178 ARG A N 1
ATOM 1381 C CA . ARG A 1 178 ? 7.869 -12.638 -22.945 1.00 93.75 178 ARG A CA 1
ATOM 1382 C C . ARG A 1 178 ? 8.299 -11.212 -22.628 1.00 93.75 178 ARG A C 1
ATOM 1384 O O . ARG A 1 178 ? 9.269 -10.735 -23.213 1.00 93.75 178 ARG A O 1
ATOM 1391 N N . ILE A 1 179 ? 7.609 -10.540 -21.706 1.00 93.19 179 ILE A N 1
ATOM 1392 C CA . ILE A 1 179 ? 7.993 -9.186 -21.286 1.00 93.19 179 ILE A CA 1
ATOM 1393 C C . ILE A 1 179 ? 9.321 -9.192 -20.516 1.00 93.19 179 ILE A C 1
ATOM 1395 O O . ILE A 1 179 ? 10.155 -8.316 -20.748 1.00 93.19 179 ILE A O 1
ATOM 1399 N N . GLU A 1 180 ? 9.557 -10.200 -19.667 1.00 92.06 180 GLU A N 1
ATOM 1400 C CA . GLU A 1 180 ? 10.839 -10.403 -18.978 1.00 92.06 180 GLU A CA 1
ATOM 1401 C C . GLU A 1 180 ? 11.979 -10.565 -19.992 1.00 92.06 180 GLU A C 1
ATOM 1403 O O . GLU A 1 180 ? 12.957 -9.818 -19.944 1.00 92.06 180 GLU A O 1
ATOM 1408 N N . ASN A 1 181 ? 11.811 -11.456 -20.975 1.00 92.69 181 ASN A N 1
ATOM 1409 C CA . ASN A 1 181 ? 12.792 -11.675 -22.035 1.00 92.69 181 ASN A CA 1
ATOM 1410 C C . ASN A 1 181 ? 13.024 -10.416 -22.879 1.00 92.69 181 ASN A C 1
ATOM 1412 O O . ASN A 1 181 ? 14.164 -10.076 -23.173 1.00 92.69 181 ASN A O 1
ATOM 1416 N N . CYS A 1 182 ? 11.966 -9.675 -23.222 1.00 93.31 182 CYS A N 1
ATOM 1417 C CA . CYS A 1 182 ? 12.092 -8.408 -23.944 1.00 93.31 182 CYS A CA 1
ATOM 1418 C C . CYS A 1 182 ? 12.948 -7.389 -23.171 1.00 93.31 182 CYS A C 1
ATOM 1420 O O . CYS A 1 182 ? 13.743 -6.664 -23.771 1.00 93.31 182 CYS A O 1
ATOM 1422 N N . CYS A 1 183 ? 12.802 -7.330 -21.844 1.00 91.12 183 CYS A N 1
ATOM 1423 C CA . CYS A 1 183 ? 13.597 -6.445 -20.997 1.00 91.12 183 CYS A CA 1
ATOM 1424 C C . CYS A 1 183 ? 15.063 -6.895 -20.914 1.00 91.12 183 CYS A C 1
ATOM 1426 O O . CYS A 1 183 ? 15.970 -6.071 -21.051 1.00 91.12 183 CYS A O 1
ATOM 1428 N N . LEU A 1 184 ? 15.298 -8.197 -20.726 1.00 91.00 184 LEU A N 1
ATOM 1429 C CA . LEU A 1 184 ? 16.641 -8.780 -20.670 1.00 91.00 184 LEU A CA 1
ATOM 1430 C C . LEU A 1 184 ? 17.396 -8.599 -21.990 1.00 91.00 184 LEU A C 1
ATOM 1432 O O . LEU A 1 184 ? 18.540 -8.148 -21.976 1.00 91.00 184 LEU A O 1
ATOM 1436 N N . GLU A 1 185 ? 16.744 -8.860 -23.122 1.00 91.75 185 GLU A N 1
ATOM 1437 C CA . GLU A 1 185 ? 17.336 -8.677 -24.448 1.00 91.75 185 GLU A CA 1
ATOM 1438 C C . GLU A 1 185 ? 17.693 -7.216 -24.718 1.00 91.75 185 GLU A C 1
ATOM 1440 O O . GLU A 1 185 ? 18.780 -6.929 -25.219 1.00 91.75 185 GLU A O 1
ATOM 1445 N N . PHE A 1 186 ? 16.830 -6.272 -24.331 1.00 91.50 186 PHE A N 1
ATOM 1446 C CA . PHE A 1 186 ? 17.151 -4.851 -24.442 1.00 91.50 186 PHE A CA 1
ATOM 1447 C C . PHE A 1 186 ? 18.375 -4.469 -23.598 1.00 91.50 186 PHE A C 1
ATOM 1449 O O . PHE A 1 186 ? 19.269 -3.783 -24.092 1.00 91.50 186 PHE A O 1
ATOM 1456 N N . ARG A 1 187 ? 18.452 -4.942 -22.346 1.00 88.69 187 ARG A N 1
ATOM 1457 C CA . ARG A 1 187 ? 19.604 -4.692 -21.463 1.00 88.69 187 ARG A CA 1
ATOM 1458 C C . ARG A 1 187 ? 20.895 -5.287 -22.024 1.00 88.69 187 ARG A C 1
ATOM 1460 O O . ARG A 1 187 ? 21.920 -4.613 -21.997 1.00 88.69 187 ARG A O 1
ATOM 1467 N N . ARG A 1 188 ? 20.840 -6.506 -22.568 1.00 90.12 188 ARG A N 1
ATOM 1468 C CA . ARG A 1 188 ? 21.981 -7.171 -23.215 1.00 90.12 188 ARG A CA 1
ATOM 1469 C C . ARG A 1 188 ? 22.464 -6.386 -24.438 1.00 90.12 188 ARG A C 1
ATOM 1471 O O . ARG A 1 188 ? 23.635 -6.034 -24.504 1.00 90.12 188 ARG A O 1
ATOM 1478 N N . LYS A 1 189 ? 21.557 -6.032 -25.355 1.00 91.25 189 LYS A N 1
ATOM 1479 C CA . LYS A 1 189 ? 21.873 -5.224 -26.549 1.00 91.25 189 LYS A CA 1
ATOM 1480 C C . LYS A 1 189 ? 22.443 -3.848 -26.171 1.00 91.25 189 LYS A C 1
ATOM 1482 O O . LYS A 1 189 ? 23.380 -3.365 -26.802 1.00 91.25 189 LYS A O 1
ATOM 1487 N N . LEU A 1 190 ? 21.948 -3.225 -25.099 1.00 90.06 190 LEU A N 1
ATOM 1488 C CA . LEU A 1 190 ? 22.525 -1.979 -24.593 1.00 90.06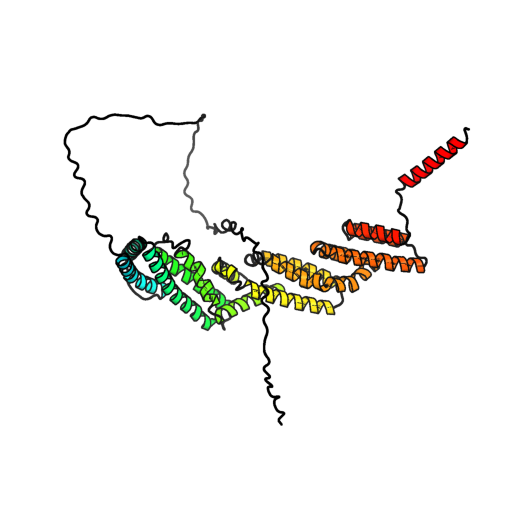 190 LEU A CA 1
ATOM 1489 C C . LEU A 1 190 ? 23.941 -2.169 -24.030 1.00 90.06 190 LEU A C 1
ATOM 1491 O O . LEU A 1 190 ? 24.791 -1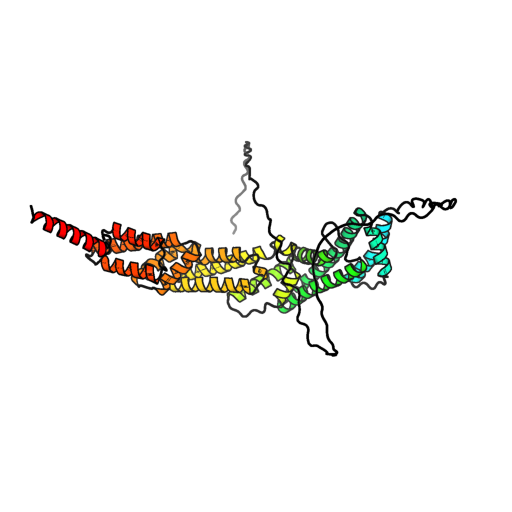.309 -24.240 1.00 90.06 190 LEU A O 1
ATOM 1495 N N . GLN A 1 191 ? 24.212 -3.279 -23.344 1.00 88.12 191 GLN A N 1
ATOM 1496 C CA . GLN A 1 191 ? 25.557 -3.602 -22.869 1.00 88.12 191 GLN A CA 1
ATOM 1497 C C . GLN A 1 191 ? 26.536 -3.779 -24.040 1.00 88.12 191 GLN A C 1
ATOM 1499 O O . GLN A 1 191 ? 27.640 -3.231 -24.000 1.00 88.12 191 GLN A O 1
ATOM 1504 N N . ASP A 1 192 ? 26.108 -4.452 -25.111 1.00 88.31 192 ASP A N 1
ATOM 1505 C CA . ASP A 1 192 ? 26.891 -4.583 -26.344 1.00 88.31 192 ASP A CA 1
ATOM 1506 C C . ASP A 1 192 ? 27.202 -3.196 -26.942 1.00 88.31 192 ASP A C 1
ATOM 1508 O O . ASP A 1 192 ? 28.355 -2.902 -27.269 1.00 88.31 192 ASP A O 1
ATOM 1512 N N . LEU A 1 193 ? 26.212 -2.293 -26.986 1.00 90.25 193 LEU A N 1
ATOM 1513 C CA . LEU A 1 193 ? 26.409 -0.900 -27.406 1.00 90.25 193 LEU A CA 1
ATOM 1514 C C . LEU A 1 193 ? 27.401 -0.148 -26.499 1.00 90.25 193 LEU A C 1
ATOM 1516 O O . LEU A 1 193 ? 28.295 0.536 -26.996 1.00 90.25 193 LEU A O 1
ATOM 1520 N N . CYS A 1 194 ? 27.285 -0.270 -25.178 1.00 86.69 194 CYS A N 1
ATOM 1521 C CA . CYS A 1 194 ? 28.212 0.373 -24.245 1.00 86.69 194 CYS A CA 1
ATOM 1522 C C . CYS A 1 194 ? 29.656 -0.121 -24.434 1.00 86.69 194 CYS A C 1
ATOM 1524 O O . CYS A 1 194 ? 30.592 0.676 -24.336 1.00 86.69 194 CYS A O 1
ATOM 1526 N N . SER A 1 195 ? 29.847 -1.399 -24.775 1.00 85.00 195 SER A N 1
ATOM 1527 C CA . SER A 1 195 ? 31.178 -1.966 -25.021 1.00 85.00 195 SER A CA 1
ATOM 1528 C C . SER A 1 195 ? 31.881 -1.339 -26.236 1.00 85.00 195 SER A C 1
ATOM 1530 O O . SER A 1 195 ? 33.093 -1.117 -26.201 1.00 85.00 195 SER A O 1
ATOM 1532 N N . ILE A 1 196 ? 31.125 -0.973 -27.282 1.00 86.12 196 ILE A N 1
ATOM 1533 C CA . ILE A 1 196 ? 31.664 -0.312 -28.484 1.00 86.12 196 ILE A CA 1
ATOM 1534 C C . ILE A 1 196 ? 31.741 1.213 -28.339 1.00 86.12 196 ILE A C 1
ATOM 1536 O O . ILE A 1 196 ? 32.625 1.842 -28.921 1.00 86.12 196 ILE A O 1
ATOM 1540 N N . ALA A 1 197 ? 30.833 1.809 -27.560 1.00 80.50 197 ALA A N 1
ATOM 1541 C CA . ALA A 1 197 ? 30.711 3.253 -27.382 1.00 80.50 197 ALA A CA 1
ATOM 1542 C C . ALA A 1 197 ? 31.440 3.791 -26.139 1.00 80.50 197 ALA A C 1
ATOM 1544 O O . ALA A 1 197 ? 31.452 4.999 -25.964 1.00 80.50 197 ALA A O 1
ATOM 1545 N N . TYR A 1 198 ? 32.085 2.931 -25.339 1.00 71.38 198 TYR A N 1
ATOM 1546 C CA . TYR A 1 198 ? 32.783 3.210 -24.071 1.00 71.38 198 TYR A CA 1
ATOM 1547 C C . TYR A 1 198 ? 31.874 3.523 -22.863 1.00 71.38 198 TYR A C 1
ATOM 1549 O O . TYR A 1 198 ? 31.177 4.534 -22.807 1.00 71.38 198 TYR A O 1
ATOM 1557 N N . GLU A 1 199 ? 31.980 2.685 -21.824 1.00 60.00 199 GLU A N 1
ATOM 1558 C CA . GLU A 1 199 ? 31.167 2.719 -20.592 1.00 60.00 199 GLU A CA 1
ATOM 1559 C C . GLU A 1 199 ? 31.393 3.949 -19.693 1.00 60.00 199 GLU A C 1
ATOM 1561 O O . GLU A 1 199 ? 30.535 4.290 -18.882 1.00 60.00 199 GLU A O 1
ATOM 1566 N N . GLY A 1 200 ? 32.529 4.644 -19.820 1.00 61.25 200 GLY A N 1
ATOM 1567 C CA . GLY A 1 200 ? 32.876 5.780 -18.954 1.00 61.25 200 GLY A CA 1
ATOM 1568 C C . GLY A 1 200 ? 32.318 7.133 -19.407 1.00 61.25 200 GLY A C 1
ATOM 1569 O O . GLY A 1 200 ? 32.637 8.158 -18.803 1.00 61.25 200 GLY A O 1
ATOM 1570 N N . HIS A 1 201 ? 31.549 7.173 -20.494 1.00 69.44 201 HIS A N 1
ATOM 1571 C CA . HIS A 1 201 ? 30.994 8.411 -21.022 1.00 69.44 201 HIS A CA 1
ATOM 1572 C C . HIS A 1 201 ? 29.705 8.814 -20.302 1.00 69.44 201 HIS A C 1
ATOM 1574 O O . HIS A 1 201 ? 28.722 8.074 -20.276 1.00 69.44 201 HIS A O 1
ATOM 1580 N N . THR A 1 202 ? 29.706 10.025 -19.743 1.00 66.88 202 THR A N 1
ATOM 1581 C CA . THR A 1 202 ? 28.561 10.590 -19.027 1.00 66.88 202 THR A CA 1
ATOM 1582 C C . THR A 1 202 ? 28.159 11.943 -19.602 1.00 66.88 202 THR A C 1
ATOM 1584 O O . THR A 1 202 ? 28.994 12.739 -20.042 1.00 66.88 202 THR A O 1
ATOM 1587 N N . VAL A 1 203 ? 26.854 12.210 -19.595 1.00 65.25 203 VAL A N 1
ATOM 1588 C CA . VAL A 1 203 ? 26.278 13.535 -19.835 1.00 65.25 203 VAL A CA 1
ATOM 1589 C C . VAL A 1 203 ? 25.548 13.958 -18.565 1.00 65.25 203 VAL A C 1
ATOM 1591 O O . VAL A 1 203 ? 24.532 13.380 -18.174 1.00 65.25 203 VAL A O 1
ATOM 1594 N N . GLY A 1 204 ? 26.107 14.949 -17.867 1.00 76.88 204 GLY A N 1
ATOM 1595 C CA . GLY A 1 204 ? 25.675 15.285 -16.512 1.00 76.88 204 GLY A CA 1
ATOM 1596 C C . GLY A 1 204 ? 25.967 14.129 -15.551 1.00 76.88 204 GLY A C 1
ATOM 1597 O O . GLY A 1 204 ? 27.127 13.812 -15.313 1.00 76.88 204 GLY A O 1
ATOM 1598 N N . LEU A 1 205 ? 24.914 13.508 -15.015 1.00 67.88 205 LEU A N 1
ATOM 1599 C CA . LEU A 1 205 ? 25.001 12.338 -14.128 1.00 67.88 205 LEU A CA 1
ATOM 1600 C C . LEU A 1 205 ? 24.556 11.033 -14.805 1.00 67.88 205 LEU A C 1
ATOM 1602 O O . LEU A 1 205 ? 24.483 10.013 -14.132 1.00 67.88 205 LEU A O 1
ATOM 1606 N N . LYS A 1 206 ? 24.223 11.066 -16.102 1.00 77.06 206 LYS A N 1
ATOM 1607 C CA . LYS A 1 206 ? 23.680 9.909 -16.817 1.00 77.06 206 LYS A CA 1
ATOM 1608 C C . LYS A 1 206 ? 24.735 9.273 -17.708 1.00 77.06 206 LYS A C 1
ATOM 1610 O O . LYS A 1 206 ? 25.313 9.941 -18.568 1.00 77.06 206 LYS A O 1
ATOM 1615 N N . SER A 1 207 ? 24.961 7.988 -17.502 1.00 82.81 207 SER A N 1
ATOM 1616 C CA . SER A 1 207 ? 25.741 7.114 -18.371 1.00 82.81 207 SER A CA 1
ATOM 1617 C C . SER A 1 207 ? 24.874 6.541 -19.497 1.00 82.81 207 SER A C 1
ATOM 1619 O O . SER A 1 207 ? 23.642 6.633 -19.478 1.00 82.81 207 SER A O 1
ATOM 1621 N N . LEU A 1 208 ? 25.516 5.938 -20.499 1.00 80.56 208 LEU A N 1
ATOM 1622 C CA . LEU A 1 208 ? 24.809 5.142 -21.508 1.00 80.56 208 LEU A CA 1
ATOM 1623 C C . LEU A 1 208 ? 24.139 3.907 -20.886 1.00 80.56 208 LEU A C 1
ATOM 1625 O O . LEU A 1 208 ? 23.045 3.536 -21.300 1.00 80.56 208 LEU A O 1
ATOM 1629 N N . SER A 1 209 ? 24.733 3.329 -19.842 1.00 80.62 209 SER A N 1
ATOM 1630 C CA . SER A 1 209 ? 24.175 2.182 -19.118 1.00 80.62 209 SER A CA 1
ATOM 1631 C C . SER A 1 209 ? 22.860 2.515 -18.401 1.00 80.62 209 SER A C 1
ATOM 1633 O O . SER A 1 209 ? 21.963 1.673 -18.338 1.00 80.62 209 SER A O 1
ATOM 1635 N N . ASP A 1 210 ? 22.692 3.759 -17.936 1.00 82.88 210 ASP A N 1
ATOM 1636 C CA . ASP A 1 210 ? 21.454 4.211 -17.281 1.00 82.88 210 ASP A CA 1
ATOM 1637 C C . ASP A 1 210 ? 20.242 4.192 -18.227 1.00 82.88 210 ASP A C 1
ATOM 1639 O O . ASP A 1 210 ? 19.102 4.049 -17.775 1.00 82.88 210 ASP A O 1
ATOM 1643 N N . LEU A 1 211 ? 20.464 4.249 -19.549 1.00 84.31 211 LEU A N 1
ATOM 1644 C CA . LEU A 1 211 ? 19.394 4.146 -20.547 1.00 84.31 211 LEU A CA 1
ATOM 1645 C C . LEU A 1 211 ? 18.622 2.825 -20.429 1.00 84.31 211 LEU A C 1
ATOM 1647 O O . LEU A 1 211 ? 17.414 2.799 -20.654 1.00 84.31 211 LEU A O 1
ATOM 1651 N N . GLY A 1 212 ? 19.285 1.740 -20.023 1.00 78.94 212 GLY A N 1
ATOM 1652 C CA . GLY A 1 212 ? 18.673 0.414 -19.893 1.00 78.94 212 GLY A CA 1
ATOM 1653 C C . GLY A 1 212 ? 17.647 0.352 -18.770 1.00 78.94 212 GLY A C 1
ATOM 1654 O O . GLY A 1 212 ? 16.669 -0.391 -18.846 1.00 78.94 212 GLY A O 1
ATOM 1655 N N . ILE A 1 213 ? 17.864 1.171 -17.742 1.00 79.00 213 ILE A N 1
ATOM 1656 C CA . ILE A 1 213 ? 17.012 1.280 -16.560 1.00 79.00 213 ILE A CA 1
ATOM 1657 C C . ILE A 1 213 ? 15.891 2.299 -16.807 1.00 79.00 213 ILE A C 1
ATOM 1659 O O . ILE A 1 213 ? 14.783 2.126 -16.304 1.00 79.00 213 ILE A O 1
ATOM 1663 N N . GLU A 1 214 ? 16.144 3.353 -17.588 1.00 83.69 214 GLU A N 1
ATOM 1664 C CA . GLU A 1 214 ? 15.168 4.422 -17.829 1.00 83.69 214 GLU A CA 1
ATOM 1665 C C . GLU A 1 214 ? 14.209 4.140 -18.998 1.00 83.69 214 GLU A C 1
ATOM 1667 O O . GLU A 1 214 ? 13.008 4.400 -18.880 1.00 83.69 214 GLU A O 1
ATOM 1672 N N . LEU A 1 215 ? 14.707 3.622 -20.126 1.00 88.88 215 LEU A N 1
ATOM 1673 C CA . LEU A 1 215 ? 13.939 3.569 -21.375 1.00 88.88 215 LEU A CA 1
ATOM 1674 C C . LEU A 1 215 ? 12.867 2.484 -21.384 1.00 88.88 215 LEU A C 1
ATOM 1676 O O . LEU A 1 215 ? 11.733 2.760 -21.775 1.00 88.88 215 LEU A O 1
ATOM 1680 N N . PHE A 1 216 ? 13.185 1.270 -20.928 1.00 90.06 216 PHE A N 1
ATOM 1681 C CA . PHE A 1 216 ? 12.211 0.176 -20.945 1.00 90.06 216 PHE A CA 1
ATOM 1682 C C . PHE A 1 216 ? 10.964 0.517 -20.113 1.00 90.06 216 PHE A C 1
ATOM 1684 O O . PHE A 1 216 ? 9.863 0.478 -20.667 1.00 90.06 216 PHE A O 1
ATOM 1691 N N . PRO A 1 217 ? 11.081 0.940 -18.834 1.00 87.31 217 PRO A N 1
ATOM 1692 C CA . PRO A 1 217 ? 9.912 1.341 -18.058 1.00 87.31 217 PRO A CA 1
ATOM 1693 C C . PRO A 1 217 ? 9.161 2.516 -18.699 1.00 87.31 217 PRO A C 1
ATOM 1695 O O . PRO A 1 217 ? 7.933 2.465 -18.805 1.00 87.31 217 PRO A O 1
ATOM 1698 N N . LYS A 1 218 ? 9.884 3.534 -19.201 1.00 88.50 218 LYS A N 1
ATOM 1699 C CA . LYS A 1 218 ? 9.296 4.691 -19.895 1.00 88.50 218 LYS A CA 1
ATOM 1700 C C . LYS A 1 218 ? 8.369 4.268 -21.027 1.00 88.50 218 LYS A C 1
ATOM 1702 O O . LYS A 1 218 ? 7.209 4.681 -21.044 1.00 88.50 218 LYS A O 1
ATOM 1707 N N . HIS A 1 219 ? 8.863 3.453 -21.951 1.00 91.12 219 HIS A N 1
ATOM 1708 C CA . HIS A 1 219 ? 8.081 3.023 -23.106 1.00 91.12 219 HIS A CA 1
ATOM 1709 C C . HIS A 1 219 ? 7.009 1.989 -22.738 1.00 91.12 219 HIS A C 1
ATOM 1711 O O . HIS A 1 219 ? 5.934 2.010 -23.336 1.00 91.12 219 HIS A O 1
ATOM 1717 N N . LEU A 1 220 ? 7.222 1.178 -21.695 1.00 90.06 220 LEU A N 1
ATOM 1718 C CA . LEU A 1 220 ? 6.193 0.278 -21.170 1.00 90.06 220 LEU A CA 1
ATOM 1719 C C . LEU A 1 220 ? 4.949 1.051 -20.717 1.00 90.06 220 LEU A C 1
ATOM 1721 O O . LEU A 1 220 ? 3.840 0.644 -21.041 1.00 90.06 220 LEU A O 1
ATOM 1725 N N . CYS A 1 221 ? 5.094 2.193 -20.034 1.00 86.31 221 CYS A N 1
ATOM 1726 C CA . CYS A 1 221 ? 3.919 2.984 -19.638 1.00 86.31 221 CYS A CA 1
ATOM 1727 C C . CYS A 1 221 ? 3.218 3.708 -20.788 1.00 86.31 221 CYS A C 1
ATOM 1729 O O . CYS A 1 221 ? 2.036 4.043 -20.650 1.00 86.31 221 CYS A O 1
ATOM 1731 N N . LEU A 1 222 ? 3.929 3.979 -21.886 1.00 89.81 222 LEU A N 1
ATOM 1732 C CA . LEU A 1 222 ? 3.340 4.570 -23.088 1.00 89.81 222 LEU A CA 1
ATOM 1733 C C . LEU A 1 222 ? 2.507 3.539 -23.865 1.00 89.81 222 LEU A C 1
ATOM 1735 O O . LEU A 1 222 ? 1.483 3.902 -24.440 1.00 89.81 222 LEU A O 1
ATOM 1739 N N . ALA A 1 223 ? 2.894 2.261 -23.828 1.00 93.00 223 ALA A N 1
ATOM 1740 C CA . ALA A 1 223 ? 2.160 1.158 -24.442 1.00 93.00 223 ALA A CA 1
ATOM 1741 C C . ALA A 1 223 ? 0.982 0.706 -23.560 1.00 93.00 223 ALA A C 1
ATOM 1743 O O . ALA A 1 223 ? 1.079 -0.270 -22.813 1.00 93.00 223 ALA A O 1
ATOM 1744 N N . SER A 1 224 ? -0.143 1.427 -23.630 1.00 91.94 224 SER A N 1
ATOM 1745 C CA . SER A 1 224 ? -1.302 1.224 -22.747 1.00 91.94 224 SER A CA 1
ATOM 1746 C C . SER A 1 224 ? -1.803 -0.221 -22.702 1.00 91.94 224 SER A C 1
ATOM 1748 O O . SER A 1 224 ? -2.060 -0.718 -21.613 1.00 91.94 224 SER A O 1
ATOM 1750 N N . LYS A 1 225 ? -1.879 -0.935 -23.833 1.00 94.19 225 LYS A N 1
ATOM 1751 C CA . LYS A 1 225 ? -2.372 -2.326 -23.859 1.00 94.19 225 LYS A CA 1
ATOM 1752 C C . LYS A 1 225 ? -1.468 -3.272 -23.052 1.00 94.19 225 LYS A C 1
ATOM 1754 O O . LYS A 1 225 ? -1.955 -4.003 -22.191 1.00 94.19 225 LYS A O 1
ATOM 1759 N N . VAL A 1 226 ? -0.152 -3.219 -23.289 1.00 94.06 226 VAL A N 1
ATOM 1760 C CA . VAL A 1 226 ? 0.858 -4.033 -22.576 1.00 94.06 226 VAL A CA 1
ATOM 1761 C C . VAL A 1 226 ? 0.866 -3.687 -21.094 1.00 94.06 226 VAL A C 1
ATOM 1763 O O . VAL A 1 226 ? 0.839 -4.564 -20.229 1.00 94.06 226 VAL A O 1
ATOM 1766 N N . ARG A 1 227 ? 0.858 -2.385 -20.814 1.00 90.88 227 ARG A N 1
ATOM 1767 C CA . ARG A 1 227 ? 0.812 -1.814 -19.479 1.00 90.88 227 ARG A CA 1
ATOM 1768 C C . ARG A 1 227 ? -0.401 -2.301 -18.687 1.00 90.88 227 ARG A C 1
ATOM 1770 O O . ARG A 1 227 ? -0.245 -2.777 -17.566 1.00 90.88 227 ARG A O 1
ATOM 1777 N N . ASP A 1 228 ? -1.594 -2.168 -19.255 1.00 92.12 228 ASP A N 1
ATOM 1778 C CA . ASP A 1 228 ? -2.855 -2.469 -18.578 1.00 92.12 228 ASP A CA 1
ATOM 1779 C C . ASP A 1 228 ? -3.009 -3.979 -18.368 1.00 92.12 228 ASP A C 1
ATOM 1781 O O . ASP A 1 228 ? -3.435 -4.403 -17.293 1.00 92.12 228 ASP A O 1
ATOM 1785 N N . LYS A 1 229 ? -2.551 -4.806 -19.323 1.00 93.56 229 LYS A N 1
ATOM 1786 C CA . LYS A 1 229 ? -2.448 -6.261 -19.133 1.00 93.56 229 LYS A CA 1
ATOM 1787 C C . LYS A 1 229 ? -1.517 -6.606 -17.971 1.00 93.56 229 LYS A C 1
ATOM 1789 O O . LYS A 1 229 ? -1.897 -7.394 -17.107 1.00 93.56 229 LYS A O 1
ATOM 1794 N N . LEU A 1 230 ? -0.324 -6.007 -17.921 1.00 91.38 230 LEU A N 1
ATOM 1795 C CA . LEU A 1 230 ? 0.620 -6.239 -16.829 1.00 91.38 230 LEU A CA 1
ATOM 1796 C C . LEU A 1 230 ? 0.026 -5.819 -15.478 1.00 91.38 230 LEU A C 1
ATOM 1798 O O . LEU A 1 230 ? 0.129 -6.573 -14.510 1.00 91.38 230 LEU A O 1
ATOM 1802 N N . LEU A 1 231 ? -0.616 -4.649 -15.406 1.00 90.56 231 LEU A N 1
ATOM 1803 C CA . LEU A 1 231 ? -1.305 -4.201 -14.195 1.00 90.56 231 LEU A CA 1
ATOM 1804 C C . LEU A 1 231 ? -2.407 -5.177 -13.784 1.00 90.56 231 LEU A C 1
ATOM 1806 O O . LEU A 1 231 ? -2.434 -5.566 -12.621 1.00 90.56 231 LEU A O 1
ATOM 1810 N N . SER A 1 232 ? -3.263 -5.610 -14.713 1.00 92.88 232 SER A N 1
ATOM 1811 C CA . SER A 1 232 ? -4.338 -6.566 -14.422 1.00 92.88 232 SER A CA 1
ATOM 1812 C C . SER A 1 232 ? -3.783 -7.840 -13.797 1.00 92.88 232 SER A C 1
ATOM 1814 O O . SER A 1 232 ? -4.204 -8.205 -12.707 1.00 92.88 232 SER A O 1
ATOM 1816 N N . ILE A 1 233 ? -2.762 -8.449 -14.414 1.00 91.94 233 ILE A N 1
ATOM 1817 C CA . ILE A 1 233 ? -2.121 -9.667 -13.895 1.00 91.94 233 ILE A CA 1
ATOM 1818 C C . ILE A 1 233 ? -1.625 -9.459 -12.460 1.00 91.94 233 ILE A C 1
ATOM 1820 O O . ILE A 1 233 ? -1.830 -10.311 -11.599 1.00 91.94 233 ILE A O 1
ATOM 1824 N N . ASN A 1 234 ? -0.980 -8.321 -12.189 1.00 87.56 234 ASN A N 1
ATOM 1825 C CA . ASN A 1 234 ? -0.482 -8.012 -10.853 1.00 87.56 234 ASN A CA 1
ATOM 1826 C C . ASN A 1 234 ? -1.611 -7.853 -9.831 1.00 87.56 234 ASN A C 1
ATOM 1828 O O . ASN A 1 234 ? -1.533 -8.403 -8.734 1.00 87.56 234 ASN A O 1
ATOM 1832 N N . LEU A 1 235 ? -2.640 -7.077 -10.171 1.00 90.19 235 LEU A N 1
ATOM 1833 C CA . LEU A 1 235 ? -3.766 -6.821 -9.278 1.00 90.19 235 LEU A CA 1
ATOM 1834 C C . LEU A 1 235 ? -4.560 -8.102 -9.010 1.00 90.19 235 LEU A C 1
ATOM 1836 O O . LEU A 1 235 ? -4.940 -8.345 -7.865 1.00 90.19 235 LEU A O 1
ATOM 1840 N N . ASP A 1 236 ? -4.744 -8.945 -10.025 1.00 91.00 236 ASP A N 1
ATOM 1841 C CA . ASP A 1 236 ? -5.411 -10.240 -9.894 1.00 91.00 236 ASP A CA 1
ATOM 1842 C C . ASP A 1 236 ? -4.594 -11.201 -9.024 1.00 91.00 236 ASP A C 1
ATOM 1844 O O . ASP A 1 236 ? -5.151 -11.822 -8.123 1.00 91.00 236 ASP A O 1
ATOM 1848 N N . LEU A 1 237 ? -3.269 -11.247 -9.193 1.00 87.75 237 LEU A N 1
ATOM 1849 C CA . LEU A 1 237 ? -2.368 -12.028 -8.339 1.00 87.75 237 LEU A CA 1
ATOM 1850 C C . LEU A 1 237 ? -2.459 -11.605 -6.867 1.00 87.75 237 LEU A C 1
ATOM 1852 O O . LEU A 1 237 ? -2.533 -12.448 -5.974 1.00 87.75 237 LEU A O 1
ATOM 1856 N N . ILE A 1 238 ? -2.479 -10.299 -6.605 1.00 85.88 238 ILE A N 1
ATOM 1857 C CA . ILE A 1 238 ? -2.594 -9.749 -5.248 1.00 85.88 238 ILE A CA 1
ATOM 1858 C C . ILE A 1 238 ? -3.970 -10.064 -4.662 1.00 85.88 238 ILE A C 1
ATOM 1860 O O . ILE A 1 238 ? -4.077 -10.441 -3.493 1.00 85.88 238 ILE A O 1
ATOM 1864 N N . ARG A 1 239 ? -5.031 -9.938 -5.464 1.00 89.88 239 ARG A N 1
ATOM 1865 C CA . ARG A 1 239 ? -6.393 -10.295 -5.057 1.00 89.88 239 ARG A CA 1
ATOM 1866 C C . ARG A 1 239 ? -6.486 -11.780 -4.712 1.00 89.88 239 ARG A C 1
ATOM 1868 O O . ARG A 1 239 ? -6.977 -12.122 -3.640 1.00 89.88 239 ARG A O 1
ATOM 1875 N N . ASP A 1 240 ? -5.968 -12.650 -5.569 1.00 89.62 240 ASP A N 1
ATOM 1876 C CA . ASP A 1 240 ? -5.949 -14.098 -5.367 1.00 89.62 240 ASP A CA 1
ATOM 1877 C C . ASP A 1 240 ? -5.172 -14.492 -4.112 1.00 89.62 240 ASP A C 1
ATOM 1879 O O . ASP A 1 240 ? -5.624 -15.331 -3.328 1.00 89.62 240 ASP A O 1
ATOM 1883 N N . GLN A 1 241 ? -4.055 -13.817 -3.860 1.00 86.44 241 GLN A N 1
ATOM 1884 C CA . GLN A 1 241 ? -3.291 -14.003 -2.639 1.00 86.44 241 GLN A CA 1
ATOM 1885 C C . GLN A 1 241 ? -4.070 -13.556 -1.387 1.00 86.44 241 GLN A C 1
ATOM 1887 O O . GLN A 1 241 ? -4.072 -14.271 -0.382 1.00 86.44 241 GLN A O 1
ATOM 1892 N N . ARG A 1 242 ? -4.772 -12.412 -1.425 1.00 87.44 242 ARG A N 1
ATOM 1893 C CA . ARG A 1 242 ? -5.640 -11.956 -0.317 1.00 87.44 242 ARG A CA 1
ATOM 1894 C C . ARG A 1 242 ? -6.784 -12.933 -0.043 1.00 87.44 242 ARG A C 1
ATOM 1896 O O . ARG A 1 242 ? -7.116 -13.171 1.117 1.00 87.44 242 ARG A O 1
ATOM 1903 N N . LEU A 1 243 ? -7.306 -13.572 -1.090 1.00 89.06 243 LEU A N 1
ATOM 1904 C CA . LEU A 1 243 ? -8.284 -14.661 -0.998 1.00 89.06 243 LEU A CA 1
ATOM 1905 C C . LEU A 1 243 ? -7.686 -15.982 -0.474 1.00 89.06 243 LEU A C 1
ATOM 1907 O O . LEU A 1 243 ? -8.412 -16.957 -0.293 1.00 89.06 243 LEU A O 1
ATOM 1911 N N . GLY A 1 244 ? -6.378 -16.030 -0.202 1.00 85.38 244 GLY A N 1
ATOM 1912 C CA . GLY A 1 244 ? -5.692 -17.196 0.351 1.00 85.38 244 GLY A CA 1
ATOM 1913 C C . GLY A 1 244 ? -5.351 -18.272 -0.679 1.00 85.38 244 GLY A C 1
ATOM 1914 O O . GLY A 1 244 ? -5.013 -19.389 -0.286 1.00 85.38 244 GLY A O 1
ATOM 1915 N N . LYS A 1 245 ? -5.429 -17.968 -1.980 1.00 88.44 245 LYS A N 1
ATOM 1916 C CA . LYS A 1 245 ? -4.972 -18.889 -3.023 1.00 88.44 245 LYS A CA 1
ATOM 1917 C C . LYS A 1 245 ? -3.445 -18.981 -2.992 1.00 88.44 245 LYS A C 1
ATOM 1919 O O . LYS A 1 245 ? -2.753 -18.003 -2.710 1.00 88.44 245 LYS A O 1
ATOM 1924 N N . ALA A 1 246 ? -2.913 -20.163 -3.295 1.00 84.38 246 ALA A N 1
ATOM 1925 C CA . ALA A 1 246 ? -1.484 -20.321 -3.528 1.00 84.38 246 ALA A CA 1
ATOM 1926 C C . ALA A 1 246 ? -1.133 -19.645 -4.856 1.00 84.38 246 ALA A C 1
ATOM 1928 O O . ALA A 1 246 ? -1.686 -20.015 -5.891 1.00 84.38 246 ALA A O 1
ATOM 1929 N N . VAL A 1 247 ? -0.238 -18.656 -4.823 1.00 83.38 247 VAL A N 1
ATOM 1930 C CA . VAL A 1 247 ? 0.174 -17.932 -6.026 1.00 83.38 247 VAL A CA 1
ATOM 1931 C C . VAL A 1 247 ? 1.685 -18.004 -6.198 1.00 83.38 247 VAL A C 1
ATOM 1933 O O . VAL A 1 247 ? 2.436 -17.689 -5.272 1.00 83.38 247 VAL A O 1
ATOM 1936 N N . ASP A 1 248 ? 2.131 -18.409 -7.389 1.00 81.44 248 ASP A N 1
ATOM 1937 C CA . ASP A 1 248 ? 3.530 -18.275 -7.782 1.00 81.44 248 ASP A CA 1
ATOM 1938 C C . ASP A 1 248 ? 3.812 -16.817 -8.153 1.00 81.44 248 ASP A C 1
ATOM 1940 O O . ASP A 1 248 ? 3.117 -16.194 -8.952 1.00 81.44 248 ASP A O 1
ATOM 1944 N N . THR A 1 249 ? 4.838 -16.260 -7.522 1.00 79.75 249 THR A N 1
ATOM 1945 C CA . THR A 1 249 ? 5.211 -14.849 -7.642 1.00 79.75 249 THR A CA 1
ATOM 1946 C C . THR A 1 249 ? 6.582 -14.679 -8.281 1.00 79.75 249 THR A C 1
ATOM 1948 O O . THR A 1 249 ? 7.092 -13.563 -8.325 1.00 79.75 249 THR A O 1
ATOM 1951 N N . THR A 1 250 ? 7.197 -15.765 -8.752 1.00 85.12 250 THR A N 1
ATOM 1952 C CA . THR A 1 250 ? 8.603 -15.790 -9.168 1.00 85.12 250 THR A CA 1
ATOM 1953 C C . THR A 1 250 ? 8.848 -14.931 -10.404 1.00 85.12 250 THR A C 1
ATOM 1955 O O . THR A 1 250 ? 9.613 -13.973 -10.313 1.00 85.12 250 THR A O 1
ATOM 1958 N N . GLN A 1 251 ? 8.151 -15.184 -11.524 1.00 81.00 251 GLN A N 1
ATOM 1959 C CA . GLN A 1 251 ? 8.320 -14.357 -12.734 1.00 81.00 251 GLN A CA 1
ATOM 1960 C C . GLN A 1 251 ? 7.967 -12.893 -12.471 1.00 81.00 251 GLN A C 1
ATOM 1962 O O . GLN A 1 251 ? 8.640 -11.978 -12.938 1.00 81.00 251 GLN A O 1
ATOM 1967 N N . LEU A 1 252 ? 6.935 -12.655 -11.662 1.00 79.94 252 LEU A N 1
ATOM 1968 C CA . LEU A 1 252 ? 6.529 -11.301 -11.327 1.00 79.94 252 LEU A CA 1
ATOM 1969 C C . LEU A 1 252 ? 7.605 -10.568 -10.511 1.00 79.94 252 LEU A C 1
ATOM 1971 O O . LEU A 1 252 ? 7.907 -9.411 -10.792 1.00 79.94 252 LEU A O 1
ATOM 1975 N N . LYS A 1 253 ? 8.226 -11.238 -9.534 1.00 82.12 253 LYS A N 1
ATOM 1976 C CA . LYS A 1 253 ? 9.360 -10.695 -8.774 1.00 82.12 253 LYS A CA 1
ATOM 1977 C C . LYS A 1 253 ? 10.540 -10.381 -9.688 1.00 82.12 253 LYS A C 1
ATOM 1979 O O . LYS A 1 253 ? 11.078 -9.284 -9.580 1.00 82.12 253 LYS A O 1
ATOM 1984 N N . ASN A 1 254 ? 10.902 -11.285 -10.597 1.00 83.69 254 ASN A N 1
ATOM 1985 C CA . ASN A 1 254 ? 11.983 -11.046 -11.556 1.00 83.69 254 ASN A CA 1
ATOM 1986 C C . ASN A 1 254 ? 11.704 -9.804 -12.404 1.00 83.69 254 ASN A C 1
ATOM 1988 O O . ASN A 1 254 ? 12.536 -8.900 -12.480 1.00 83.69 254 ASN A O 1
ATOM 1992 N N . LEU A 1 255 ? 10.499 -9.712 -12.968 1.00 83.44 255 LEU A N 1
ATOM 1993 C CA . LEU A 1 255 ? 10.087 -8.558 -13.752 1.00 83.44 255 LEU A CA 1
ATOM 1994 C C . LEU A 1 255 ? 10.141 -7.268 -12.925 1.00 83.44 255 LEU A C 1
ATOM 1996 O O . LEU A 1 255 ? 10.608 -6.247 -13.417 1.00 83.44 255 LEU A O 1
ATOM 2000 N N . TRP A 1 256 ? 9.743 -7.302 -11.652 1.00 81.56 256 TRP A N 1
ATOM 2001 C CA . TRP A 1 256 ? 9.853 -6.138 -10.776 1.00 81.56 256 TRP A CA 1
ATOM 2002 C C . TRP A 1 256 ? 11.295 -5.741 -10.465 1.00 81.56 256 TRP A C 1
ATOM 2004 O O . TRP A 1 256 ? 11.566 -4.545 -10.407 1.00 81.56 256 TRP A O 1
ATOM 2014 N N . VAL A 1 257 ? 12.228 -6.688 -10.306 1.00 82.69 257 VAL A N 1
ATOM 2015 C CA . VAL A 1 257 ? 13.670 -6.374 -10.234 1.00 82.69 257 VAL A CA 1
ATOM 2016 C C . VAL A 1 257 ? 14.116 -5.656 -11.510 1.00 82.69 257 VAL A C 1
ATOM 2018 O O . VAL A 1 257 ? 14.828 -4.656 -11.438 1.00 82.69 257 VAL A O 1
ATOM 2021 N N . LEU A 1 258 ? 13.665 -6.121 -12.676 1.00 82.12 258 LEU A N 1
ATOM 2022 C CA . LEU A 1 258 ? 14.019 -5.534 -13.971 1.00 82.12 258 LEU A CA 1
ATOM 2023 C C . LEU A 1 258 ? 13.349 -4.180 -14.237 1.00 82.12 258 LEU A C 1
ATOM 2025 O O . LEU A 1 258 ? 13.896 -3.357 -14.967 1.00 82.12 258 LEU A O 1
ATOM 2029 N N . LEU A 1 259 ? 12.183 -3.921 -13.658 1.00 79.88 259 LEU A N 1
ATOM 2030 C CA . LEU A 1 259 ? 11.494 -2.634 -13.768 1.00 79.88 259 LEU A CA 1
ATOM 2031 C C . LEU A 1 259 ? 11.883 -1.659 -12.650 1.00 79.88 259 LEU A C 1
ATOM 2033 O O . LEU A 1 259 ? 11.516 -0.486 -12.710 1.00 79.88 259 LEU A O 1
ATOM 2037 N N . HIS A 1 260 ? 12.616 -2.120 -11.634 1.00 76.00 260 HIS A N 1
ATOM 2038 C CA . HIS A 1 260 ? 13.020 -1.300 -10.504 1.00 76.00 260 HIS A CA 1
ATOM 2039 C C . HIS A 1 260 ? 13.944 -0.162 -10.953 1.00 76.00 260 HIS A C 1
ATOM 2041 O O . HIS A 1 260 ? 14.930 -0.370 -11.658 1.00 76.00 260 HIS A O 1
ATOM 2047 N N . GLY A 1 261 ? 13.638 1.055 -10.507 1.00 72.88 261 GLY A N 1
ATOM 2048 C CA . GLY A 1 261 ? 14.467 2.225 -10.765 1.00 72.88 261 GLY A CA 1
ATOM 2049 C C . GLY A 1 261 ? 13.772 3.536 -10.396 1.00 72.88 261 GLY A C 1
ATOM 2050 O O . GLY A 1 261 ? 12.566 3.547 -10.121 1.00 72.88 261 GLY A O 1
ATOM 2051 N N . PRO A 1 262 ? 14.501 4.670 -10.415 1.00 70.94 262 PRO A N 1
ATOM 2052 C CA . PRO A 1 262 ? 13.956 5.977 -10.047 1.00 70.94 262 PRO A CA 1
ATOM 2053 C C . PRO A 1 262 ? 12.708 6.356 -10.846 1.00 70.94 262 PRO A C 1
ATOM 2055 O O . PRO A 1 262 ? 11.793 6.987 -10.318 1.00 70.94 262 PRO A O 1
ATOM 2058 N N . TRP A 1 263 ? 12.662 5.961 -12.119 1.00 74.50 263 TRP A N 1
ATOM 2059 C CA . TRP A 1 263 ? 11.525 6.232 -12.986 1.00 74.50 263 TRP A CA 1
ATOM 2060 C C . TRP A 1 263 ? 10.261 5.484 -12.537 1.00 74.50 263 TRP A C 1
ATOM 2062 O O . TRP A 1 263 ? 9.190 6.088 -12.460 1.00 74.50 263 TRP A O 1
ATOM 2072 N N . PHE A 1 264 ? 10.385 4.206 -12.163 1.00 73.12 264 PHE A N 1
ATOM 2073 C CA . PHE A 1 264 ? 9.250 3.374 -11.760 1.00 73.12 264 PHE A CA 1
ATOM 2074 C C . PHE A 1 264 ? 8.513 3.970 -10.558 1.00 73.12 264 PHE A C 1
ATOM 2076 O O . PHE A 1 264 ? 7.300 4.175 -10.618 1.00 73.12 264 PHE A O 1
ATOM 2083 N N . TYR A 1 265 ? 9.251 4.371 -9.521 1.00 72.25 265 TYR A N 1
ATOM 2084 C CA . TYR A 1 265 ? 8.672 5.019 -8.343 1.00 72.25 265 TYR A CA 1
ATOM 2085 C C . TYR A 1 265 ? 8.074 6.393 -8.654 1.00 72.25 265 TYR A C 1
ATOM 2087 O O . TYR A 1 265 ? 6.947 6.677 -8.251 1.00 72.25 265 TYR A O 1
ATOM 2095 N N . LYS A 1 266 ? 8.787 7.237 -9.415 1.00 75.44 266 LYS A N 1
ATOM 2096 C CA . LYS A 1 266 ? 8.304 8.582 -9.776 1.00 75.44 266 LYS A CA 1
ATOM 2097 C C . LYS A 1 266 ? 7.025 8.547 -10.608 1.00 75.44 266 LYS A C 1
ATOM 2099 O O . LYS A 1 266 ? 6.180 9.422 -10.454 1.00 75.44 266 LYS A O 1
ATOM 2104 N N . SER A 1 267 ? 6.875 7.546 -11.474 1.00 75.19 267 SER A N 1
ATOM 2105 C CA . SER A 1 267 ? 5.706 7.420 -12.347 1.00 75.19 267 SER A CA 1
ATOM 2106 C C . SER A 1 267 ? 4.410 7.098 -11.591 1.00 75.19 267 SER A C 1
ATOM 2108 O O . SER A 1 267 ? 3.329 7.307 -12.137 1.00 75.19 267 SER A O 1
ATOM 2110 N N . ARG A 1 268 ? 4.504 6.562 -10.359 1.00 78.88 268 ARG A N 1
ATOM 2111 C CA . ARG A 1 268 ? 3.380 5.987 -9.586 1.00 78.88 268 ARG A CA 1
ATOM 2112 C C . ARG A 1 268 ? 2.521 5.003 -10.393 1.00 78.88 268 ARG A C 1
ATOM 2114 O O . ARG A 1 268 ? 1.365 4.762 -10.048 1.00 78.88 268 ARG A O 1
ATOM 2121 N N . PHE A 1 269 ? 3.105 4.429 -11.448 1.00 80.31 269 PHE A N 1
ATOM 2122 C CA . PHE A 1 269 ? 2.450 3.567 -12.425 1.00 80.31 269 PHE A CA 1
ATOM 2123 C C . PHE A 1 269 ? 1.723 2.393 -11.763 1.00 80.31 269 PHE A C 1
ATOM 2125 O O . PHE A 1 269 ? 0.581 2.092 -12.097 1.00 80.31 269 PHE A O 1
ATOM 2132 N N . PHE A 1 270 ? 2.382 1.768 -10.792 1.00 82.88 270 PHE A N 1
ATOM 2133 C CA . PHE A 1 270 ? 1.847 0.625 -10.069 1.00 82.88 270 PHE A CA 1
ATOM 2134 C C . PHE A 1 270 ? 1.156 1.011 -8.756 1.00 82.88 270 PHE A C 1
ATOM 2136 O O . PHE A 1 270 ? 0.119 0.451 -8.415 1.00 82.88 270 PHE A O 1
ATOM 2143 N N . GLU A 1 271 ? 1.711 1.987 -8.029 1.00 85.69 271 GLU A N 1
ATOM 2144 C CA . GLU A 1 271 ? 1.250 2.366 -6.689 1.00 85.69 271 GLU A CA 1
ATOM 2145 C C . GLU A 1 271 ? -0.235 2.723 -6.659 1.00 85.69 271 GLU A C 1
ATOM 2147 O O . GLU A 1 271 ? -0.971 2.213 -5.818 1.00 85.69 271 GLU A O 1
ATOM 2152 N N . LYS A 1 272 ? -0.681 3.605 -7.561 1.00 88.06 272 LYS A N 1
ATOM 2153 C CA . LYS A 1 272 ? -2.057 4.101 -7.526 1.00 88.06 272 LYS A CA 1
ATOM 2154 C C . LYS A 1 272 ? -3.078 2.988 -7.822 1.00 88.06 272 LYS A C 1
ATOM 2156 O O . LYS A 1 272 ? -3.921 2.765 -6.959 1.00 88.06 272 LYS A O 1
ATOM 2161 N N . PRO A 1 273 ? -2.984 2.239 -8.941 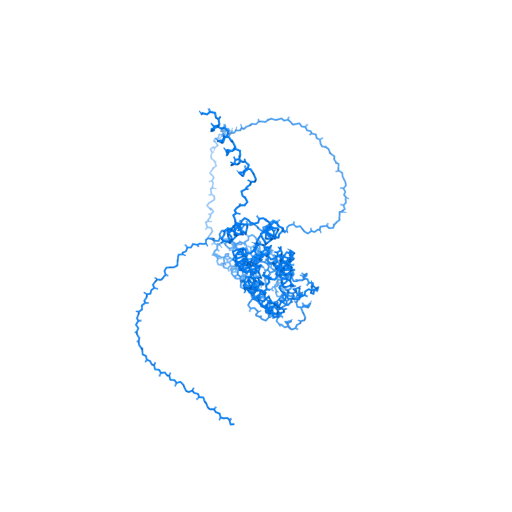1.00 89.75 273 PRO A N 1
ATOM 2162 C CA . PRO A 1 273 ? -3.890 1.115 -9.195 1.00 89.75 273 PRO A CA 1
ATOM 2163 C C . PRO A 1 273 ? -3.876 0.059 -8.083 1.00 89.75 273 PRO A C 1
ATOM 2165 O O . PRO A 1 273 ? -4.920 -0.484 -7.729 1.00 89.75 273 PRO A O 1
ATOM 2168 N N . PHE A 1 274 ? -2.704 -0.211 -7.501 1.00 89.19 274 PHE A N 1
ATOM 2169 C CA . PHE A 1 274 ? -2.570 -1.127 -6.370 1.00 89.19 274 PHE A CA 1
ATOM 2170 C C . PHE A 1 274 ? -3.347 -0.650 -5.139 1.00 89.19 274 PHE A C 1
ATOM 2172 O O . PHE A 1 274 ? -4.108 -1.421 -4.550 1.00 89.19 274 PHE A O 1
ATOM 2179 N N . MET A 1 275 ? -3.165 0.616 -4.761 1.00 91.75 275 MET A N 1
ATOM 2180 C CA . MET A 1 275 ? -3.852 1.217 -3.622 1.00 91.75 275 MET A CA 1
ATOM 2181 C C . MET A 1 275 ? -5.363 1.282 -3.850 1.00 91.75 275 MET A C 1
ATOM 2183 O O . MET A 1 275 ? -6.115 0.908 -2.953 1.00 91.75 275 MET A O 1
ATOM 2187 N N . ASP A 1 276 ? -5.803 1.678 -5.045 1.00 92.75 276 ASP A N 1
ATOM 2188 C CA . ASP A 1 276 ? -7.223 1.738 -5.407 1.00 92.75 276 ASP A CA 1
ATOM 2189 C C . ASP A 1 276 ? -7.869 0.342 -5.302 1.00 92.75 276 ASP A C 1
ATOM 2191 O O . ASP A 1 276 ? -8.892 0.179 -4.637 1.00 92.75 276 ASP A O 1
ATOM 2195 N N . CYS A 1 277 ? -7.214 -0.696 -5.839 1.00 92.06 277 CYS A N 1
ATOM 2196 C CA . CYS A 1 277 ? -7.682 -2.080 -5.729 1.00 92.06 277 CYS A CA 1
ATOM 2197 C C . CYS A 1 277 ? -7.700 -2.592 -4.276 1.00 92.06 277 CYS A C 1
ATOM 2199 O O . CYS A 1 277 ? -8.582 -3.368 -3.903 1.00 92.06 277 CYS A O 1
ATOM 2201 N N . ALA A 1 278 ? -6.730 -2.196 -3.443 1.00 92.12 278 ALA A N 1
ATOM 2202 C CA . ALA A 1 278 ? -6.705 -2.558 -2.026 1.00 92.12 278 ALA A CA 1
ATOM 2203 C C . ALA A 1 278 ? -7.854 -1.904 -1.251 1.00 92.12 278 ALA A C 1
ATOM 2205 O O . ALA A 1 278 ? -8.535 -2.572 -0.474 1.00 92.12 278 ALA A O 1
ATOM 2206 N N . VAL A 1 279 ? -8.090 -0.614 -1.492 1.00 94.31 279 VAL A N 1
ATOM 2207 C CA . VAL A 1 279 ? -9.199 0.130 -0.888 1.00 94.31 279 VAL A CA 1
ATOM 2208 C C . VAL A 1 279 ? -10.534 -0.493 -1.283 1.00 94.31 279 VAL A C 1
ATOM 2210 O O . VAL A 1 279 ? -11.369 -0.715 -0.409 1.00 94.31 279 VAL A O 1
ATOM 2213 N N . GLU A 1 280 ? -10.721 -0.818 -2.562 1.00 94.50 280 GLU A N 1
ATOM 2214 C CA . GLU A 1 280 ? -11.934 -1.473 -3.057 1.00 94.50 280 GLU A CA 1
ATOM 2215 C C . GLU A 1 280 ? -12.163 -2.829 -2.375 1.00 94.50 280 GLU A C 1
ATOM 2217 O O . GLU A 1 280 ? -13.246 -3.073 -1.840 1.00 94.50 280 GLU A O 1
ATOM 2222 N N . PHE A 1 281 ? -11.126 -3.673 -2.312 1.00 93.94 281 PHE A N 1
ATOM 2223 C CA . PHE A 1 281 ? -11.194 -4.994 -1.685 1.00 93.94 281 PHE A CA 1
ATOM 2224 C C . PHE A 1 281 ? -11.642 -4.917 -0.218 1.00 93.94 281 PHE A C 1
ATOM 2226 O O . PHE A 1 281 ? -12.629 -5.547 0.164 1.00 93.94 281 PHE A O 1
ATOM 2233 N N . TYR A 1 282 ? -10.960 -4.109 0.600 1.00 94.62 282 TYR A N 1
ATOM 2234 C CA . TYR A 1 282 ? -11.275 -4.016 2.027 1.00 94.62 282 TYR A CA 1
ATOM 2235 C C . TYR A 1 282 ? -12.577 -3.265 2.304 1.00 94.62 282 TYR A C 1
ATOM 2237 O O . TYR A 1 282 ? -13.225 -3.541 3.309 1.00 94.62 282 TYR A O 1
ATOM 2245 N N . SER A 1 283 ? -12.990 -2.349 1.422 1.00 94.00 283 SER A N 1
ATOM 2246 C CA . SER A 1 283 ? -14.295 -1.686 1.554 1.00 94.00 283 SER A CA 1
ATOM 2247 C C . SER A 1 28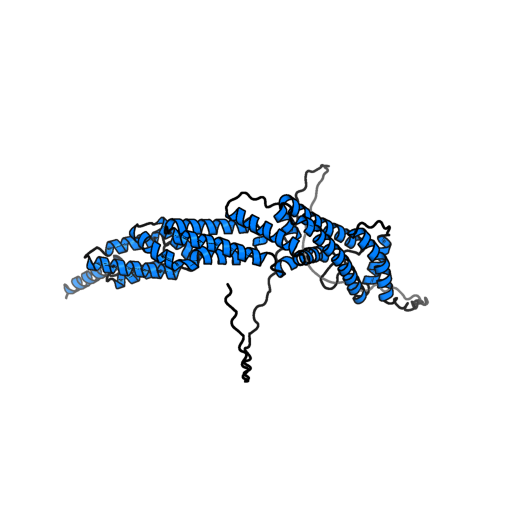3 ? -15.436 -2.667 1.302 1.00 94.00 283 SER A C 1
ATOM 2249 O O . SER A 1 283 ? -16.436 -2.649 2.014 1.00 94.00 283 SER A O 1
ATOM 2251 N N . ALA A 1 284 ? -15.293 -3.551 0.311 1.00 91.81 284 ALA A N 1
ATOM 2252 C CA . ALA A 1 284 ? -16.278 -4.600 0.066 1.00 91.81 284 ALA A CA 1
ATOM 2253 C C . ALA A 1 284 ? -16.355 -5.584 1.246 1.00 91.81 284 ALA A C 1
ATOM 2255 O O . ALA A 1 284 ? -17.448 -5.953 1.674 1.00 91.81 284 ALA A O 1
ATOM 2256 N N . GLU A 1 285 ? -15.204 -5.961 1.805 1.00 88.44 285 GLU A N 1
ATOM 2257 C CA . GLU A 1 285 ? -15.124 -6.842 2.973 1.00 88.44 285 GLU A CA 1
ATOM 2258 C C . GLU A 1 285 ? -15.764 -6.201 4.218 1.00 88.44 285 GLU A C 1
ATOM 2260 O O . GLU A 1 285 ? -16.586 -6.833 4.885 1.00 88.44 285 GLU A O 1
ATOM 2265 N N . SER A 1 286 ? -15.485 -4.922 4.496 1.00 87.38 286 SER A N 1
ATOM 2266 C CA . SER A 1 286 ? -16.048 -4.232 5.665 1.00 87.38 286 SER A CA 1
ATOM 2267 C C . SER A 1 286 ? -17.573 -4.079 5.595 1.00 87.38 286 SER A C 1
ATOM 2269 O O . SER A 1 286 ? -18.262 -4.228 6.610 1.00 87.38 286 SER A O 1
ATOM 2271 N N . LEU A 1 287 ? -18.127 -3.862 4.396 1.00 86.38 287 LEU A N 1
ATOM 2272 C CA . LEU A 1 287 ? -19.575 -3.805 4.179 1.00 86.38 287 LEU A CA 1
ATOM 2273 C C . LEU A 1 287 ? -20.262 -5.145 4.470 1.00 86.38 287 LEU A C 1
ATOM 2275 O O . LEU A 1 287 ? -21.279 -5.151 5.163 1.00 86.38 287 LEU A O 1
ATOM 2279 N N . GLN A 1 288 ? -19.692 -6.270 4.021 1.00 81.25 288 GLN A N 1
ATOM 2280 C CA . GLN A 1 288 ? -20.253 -7.601 4.299 1.00 81.25 288 GLN A CA 1
ATOM 2281 C C . GLN A 1 288 ? -20.319 -7.887 5.802 1.00 81.25 288 GLN A C 1
ATOM 2283 O O . GLN A 1 288 ? -21.322 -8.386 6.313 1.00 81.25 288 GLN A O 1
ATOM 2288 N N . PHE A 1 289 ? -19.274 -7.528 6.546 1.00 73.50 289 PHE A N 1
ATOM 2289 C CA . PHE A 1 289 ? -19.257 -7.758 7.988 1.00 73.50 289 PHE A CA 1
ATOM 2290 C C . PHE A 1 289 ? -20.194 -6.839 8.770 1.00 73.50 289 PHE A C 1
ATOM 2292 O O . PHE A 1 289 ? -20.740 -7.251 9.797 1.00 73.50 289 PHE A O 1
ATOM 2299 N N . LYS A 1 290 ? -20.434 -5.616 8.284 1.00 69.69 290 LYS A N 1
ATOM 2300 C CA . LYS A 1 290 ? -21.422 -4.711 8.886 1.00 69.69 290 LYS A CA 1
ATOM 2301 C C . LYS A 1 290 ? -22.821 -5.339 8.922 1.00 69.69 290 LYS A C 1
ATOM 2303 O O . LYS A 1 290 ? -23.567 -5.094 9.875 1.00 69.69 290 LYS A O 1
ATOM 2308 N N . GLU A 1 291 ? -23.162 -6.151 7.923 1.00 73.75 291 GLU A N 1
ATOM 2309 C CA . GLU A 1 291 ? -24.436 -6.877 7.846 1.00 73.75 291 GLU A CA 1
ATOM 2310 C C . GLU A 1 291 ? -24.487 -8.067 8.823 1.00 73.75 291 GLU A C 1
ATOM 2312 O O . GLU A 1 291 ? -25.514 -8.296 9.464 1.00 73.75 291 GLU A O 1
ATOM 2317 N N . GLN A 1 292 ? -23.367 -8.773 9.022 1.00 68.69 292 GLN A N 1
ATOM 2318 C CA . GLN A 1 292 ? -23.305 -10.025 9.797 1.00 68.69 292 GLN A CA 1
ATOM 2319 C C . GLN A 1 292 ? -23.444 -9.871 11.330 1.00 68.69 292 GLN A C 1
ATOM 2321 O O . GLN A 1 292 ? -23.603 -10.869 12.024 1.00 68.69 292 GLN A O 1
ATOM 2326 N N . SER A 1 293 ? -23.464 -8.649 11.878 1.00 68.62 293 SER A N 1
ATOM 2327 C CA . SER A 1 293 ? -23.809 -8.300 13.281 1.00 68.62 293 SER A CA 1
ATOM 2328 C C . SER A 1 293 ? -23.014 -8.958 14.436 1.00 68.62 293 SER A C 1
ATOM 2330 O O . SER A 1 293 ? -23.233 -8.589 15.591 1.00 68.62 293 SER A O 1
ATOM 2332 N N . ASP A 1 294 ? -22.063 -9.857 14.177 1.00 88.62 294 ASP A N 1
ATOM 2333 C CA . ASP A 1 294 ? -21.206 -10.489 15.195 1.00 88.62 294 ASP A CA 1
ATOM 2334 C C . ASP A 1 294 ? -19.890 -9.703 15.392 1.00 88.62 294 ASP A C 1
ATOM 2336 O O . ASP A 1 294 ? -18.899 -9.901 14.684 1.00 88.62 294 ASP A O 1
ATOM 2340 N N . ILE A 1 295 ? -19.878 -8.785 16.370 1.00 91.88 295 ILE A N 1
ATOM 2341 C CA . ILE A 1 295 ? -18.701 -7.956 16.692 1.00 91.88 295 ILE A CA 1
ATOM 2342 C C . ILE A 1 295 ? -17.477 -8.787 17.136 1.00 91.88 295 ILE A C 1
ATOM 2344 O O . ILE A 1 295 ? -16.378 -8.490 16.658 1.00 91.88 295 ILE A O 1
ATOM 2348 N N . PRO A 1 296 ? -17.597 -9.825 17.993 1.00 92.75 296 PRO A N 1
ATOM 2349 C CA . PRO A 1 296 ? -16.482 -10.728 18.293 1.00 92.75 296 PRO A CA 1
ATOM 2350 C C . PRO A 1 296 ? -15.811 -11.316 17.050 1.00 92.75 296 PRO A C 1
ATOM 2352 O O . PRO A 1 296 ? -14.580 -11.269 16.920 1.00 92.75 296 PRO A O 1
ATOM 2355 N N . GLN A 1 297 ? -16.602 -11.864 16.122 1.00 91.62 297 GLN A N 1
ATOM 2356 C CA . GLN A 1 297 ? -16.064 -12.422 14.881 1.00 91.62 297 GLN A CA 1
ATOM 2357 C C . GLN A 1 297 ? -15.444 -11.343 14.001 1.00 91.62 297 GLN A C 1
ATOM 2359 O O . GLN A 1 297 ? -14.348 -11.553 13.476 1.00 91.62 297 GLN A O 1
ATOM 2364 N N . TYR A 1 298 ? -16.072 -10.170 13.923 1.00 92.81 298 TYR A N 1
ATOM 2365 C CA . TYR A 1 298 ? -15.523 -9.044 13.184 1.00 92.81 298 TYR A CA 1
ATOM 2366 C C . TYR A 1 298 ? -14.141 -8.624 13.699 1.00 92.81 298 TYR A C 1
ATOM 2368 O O . TYR A 1 298 ? -13.186 -8.565 12.931 1.00 92.81 298 TYR A O 1
ATOM 2376 N N . LEU A 1 299 ? -13.971 -8.413 15.008 1.00 94.00 299 LEU A N 1
ATOM 2377 C CA . LEU A 1 299 ? -12.675 -8.010 15.569 1.00 94.00 299 LEU A CA 1
ATOM 2378 C C . LEU A 1 299 ? -11.595 -9.089 15.391 1.00 94.00 299 LEU A C 1
ATOM 2380 O O . LEU A 1 299 ? -10.416 -8.768 15.200 1.00 94.00 299 LEU A O 1
ATOM 2384 N N . LYS A 1 300 ? -11.968 -10.376 15.442 1.00 94.19 300 LYS A N 1
ATOM 2385 C CA . LYS A 1 300 ? -11.059 -11.488 15.108 1.00 94.19 300 LYS A CA 1
ATOM 2386 C C . LYS A 1 300 ? -10.628 -11.413 13.646 1.00 94.19 300 LYS A C 1
ATOM 2388 O O . LYS A 1 300 ? -9.435 -11.541 13.366 1.00 94.19 300 LYS A O 1
ATOM 2393 N N . HIS A 1 301 ? -11.575 -11.170 12.748 1.00 92.00 301 HIS A N 1
ATOM 2394 C CA . HIS A 1 301 ? -11.325 -11.012 11.324 1.00 92.00 301 HIS A CA 1
ATOM 2395 C C . HIS A 1 301 ? -10.406 -9.812 11.032 1.00 92.00 301 HIS A C 1
ATOM 2397 O O . HIS A 1 301 ? -9.371 -9.992 10.390 1.00 92.00 301 HIS A O 1
ATOM 2403 N N . VAL A 1 302 ? -10.684 -8.629 11.597 1.00 93.50 302 VAL A N 1
ATOM 2404 C CA . VAL A 1 302 ? -9.838 -7.428 11.447 1.00 93.50 302 VAL A CA 1
ATOM 2405 C C . VAL A 1 302 ? -8.398 -7.703 11.888 1.00 93.50 302 VAL A C 1
ATOM 2407 O O . VAL A 1 302 ? -7.452 -7.404 11.159 1.00 93.50 302 VAL A O 1
ATOM 2410 N N . GLU A 1 303 ? -8.195 -8.334 13.049 1.00 93.94 303 GLU A N 1
ATOM 2411 C CA . GLU A 1 303 ? -6.845 -8.680 13.507 1.00 93.94 303 GLU A CA 1
ATOM 2412 C C . GLU A 1 303 ? -6.130 -9.648 12.547 1.00 93.94 303 GLU A C 1
ATOM 2414 O O . GLU A 1 303 ? -4.922 -9.526 12.315 1.00 93.94 303 GLU A O 1
ATOM 2419 N N . GLN A 1 304 ? -6.855 -10.624 11.996 1.00 93.12 304 GLN A N 1
ATOM 2420 C CA . GLN A 1 304 ? -6.305 -11.548 11.008 1.00 93.12 304 GLN A CA 1
ATOM 2421 C C . GLN A 1 304 ? -5.919 -10.829 9.715 1.00 93.12 304 GLN A C 1
ATOM 2423 O O . GLN A 1 304 ? -4.814 -11.070 9.227 1.00 93.12 304 GLN A O 1
ATOM 2428 N N . MET A 1 305 ? -6.765 -9.937 9.195 1.00 92.31 305 MET A N 1
ATOM 2429 C CA . MET A 1 305 ? -6.486 -9.189 7.965 1.00 92.31 305 MET A CA 1
ATOM 2430 C C . MET A 1 305 ? -5.280 -8.268 8.119 1.00 92.31 305 MET A C 1
ATOM 2432 O O . MET A 1 305 ? -4.366 -8.328 7.301 1.00 92.31 305 MET A O 1
ATOM 2436 N N . LEU A 1 306 ? -5.189 -7.514 9.218 1.00 93.69 306 LEU A N 1
ATOM 2437 C CA . LEU A 1 306 ? -4.028 -6.658 9.490 1.00 93.69 306 LEU A CA 1
ATOM 2438 C C . LEU A 1 306 ? -2.727 -7.464 9.603 1.00 93.69 306 LEU A C 1
ATOM 2440 O O . LEU A 1 306 ? -1.674 -7.035 9.128 1.00 93.69 306 LEU A O 1
ATOM 2444 N N . ARG A 1 307 ? -2.782 -8.650 10.224 1.00 92.75 307 ARG A N 1
ATOM 2445 C CA . ARG A 1 307 ? -1.622 -9.547 10.322 1.00 92.75 307 ARG A CA 1
ATOM 2446 C C . ARG A 1 307 ? -1.218 -10.079 8.946 1.00 92.75 307 ARG A C 1
ATOM 2448 O O . ARG A 1 307 ? -0.031 -10.046 8.628 1.00 92.75 307 ARG A O 1
ATOM 2455 N N . LYS A 1 308 ? -2.185 -10.556 8.155 1.00 90.44 308 LYS A N 1
ATOM 2456 C CA . LYS A 1 308 ? -1.955 -11.070 6.798 1.00 90.44 308 LYS A CA 1
ATOM 2457 C C . LYS A 1 308 ? -1.375 -9.989 5.895 1.00 90.44 308 LYS A C 1
ATOM 2459 O O . LYS A 1 308 ? -0.356 -10.235 5.266 1.00 90.44 308 LYS A O 1
ATOM 2464 N N . GLU A 1 309 ? -1.936 -8.784 5.903 1.00 91.12 309 GLU A N 1
ATOM 2465 C CA . GLU A 1 309 ? -1.460 -7.710 5.028 1.00 91.12 309 GLU A CA 1
ATOM 2466 C C . GLU A 1 309 ? -0.058 -7.229 5.415 1.00 91.12 309 GLU A C 1
ATOM 2468 O O . GLU A 1 309 ? 0.796 -6.999 4.555 1.00 91.12 309 GLU A O 1
ATOM 2473 N N . LYS A 1 310 ? 0.245 -7.192 6.719 1.00 89.31 310 LYS A N 1
ATOM 2474 C CA . LYS A 1 310 ? 1.608 -6.936 7.195 1.00 89.31 310 LYS A CA 1
ATOM 2475 C C . LYS A 1 310 ? 2.596 -8.003 6.720 1.00 89.31 310 LYS A C 1
ATOM 2477 O O . LYS A 1 310 ? 3.743 -7.664 6.431 1.00 89.31 310 LYS A O 1
ATOM 2482 N N . GLU A 1 311 ? 2.175 -9.262 6.650 1.00 86.56 311 GLU A N 1
ATOM 2483 C CA . GLU A 1 311 ? 2.999 -10.363 6.152 1.00 86.56 311 GLU A CA 1
ATOM 2484 C C . GLU A 1 311 ? 3.133 -10.334 4.621 1.00 86.56 311 GLU A C 1
ATOM 2486 O O . GLU A 1 311 ? 4.237 -10.508 4.104 1.00 86.56 311 GLU A O 1
ATOM 2491 N N . ASN A 1 312 ? 2.068 -9.992 3.891 1.00 83.44 312 ASN A N 1
ATOM 2492 C CA . ASN A 1 312 ? 2.100 -9.760 2.444 1.00 83.44 312 ASN A CA 1
ATOM 2493 C C . ASN A 1 312 ? 3.117 -8.666 2.093 1.00 83.44 312 ASN A C 1
ATOM 2495 O O . ASN A 1 312 ? 3.987 -8.869 1.247 1.00 83.44 312 ASN A O 1
ATOM 2499 N N . CYS A 1 313 ? 3.112 -7.549 2.827 1.00 83.88 313 CYS A N 1
ATOM 2500 C CA . CYS A 1 313 ? 4.100 -6.478 2.659 1.00 83.88 313 CYS A CA 1
ATOM 2501 C C . CYS A 1 313 ? 5.554 -6.930 2.866 1.00 83.88 313 CYS A C 1
ATOM 2503 O O . CYS A 1 313 ? 6.468 -6.264 2.388 1.00 83.88 313 CYS A O 1
ATOM 2505 N N . ARG A 1 314 ? 5.796 -8.013 3.618 1.00 80.62 314 ARG A N 1
ATOM 2506 C CA . ARG A 1 314 ? 7.143 -8.578 3.806 1.00 80.62 314 ARG A CA 1
ATOM 2507 C C . ARG A 1 314 ? 7.535 -9.493 2.651 1.00 80.62 314 ARG A C 1
ATOM 2509 O O . ARG A 1 314 ? 8.693 -9.480 2.252 1.00 80.62 314 ARG A O 1
ATOM 2516 N N . HIS A 1 315 ? 6.582 -10.250 2.110 1.00 73.19 315 HIS A N 1
ATOM 2517 C CA . HIS A 1 315 ? 6.810 -11.181 1.001 1.00 73.19 315 HIS A CA 1
ATOM 2518 C C . HIS A 1 315 ? 7.080 -10.479 -0.335 1.00 73.19 315 HIS A C 1
ATOM 2520 O O . HIS A 1 315 ? 7.808 -11.009 -1.179 1.00 73.19 315 HIS A O 1
ATOM 2526 N N . PHE A 1 316 ? 6.528 -9.281 -0.521 1.00 72.56 316 PHE A N 1
ATOM 2527 C CA . PHE A 1 316 ? 6.742 -8.462 -1.708 1.00 72.56 316 PHE A CA 1
ATOM 2528 C C . PHE A 1 316 ? 7.537 -7.220 -1.339 1.00 72.56 316 PHE A C 1
ATOM 2530 O O . PHE A 1 316 ? 6.988 -6.182 -0.973 1.00 72.56 316 PHE A O 1
ATOM 2537 N N . TYR A 1 317 ? 8.859 -7.322 -1.460 1.00 66.81 317 TYR A N 1
ATOM 2538 C CA . TYR A 1 317 ? 9.778 -6.230 -1.137 1.00 66.81 317 TYR A CA 1
ATOM 2539 C C . TYR A 1 317 ? 9.463 -4.934 -1.910 1.00 66.81 317 TYR A C 1
ATOM 2541 O O . TYR A 1 317 ? 9.746 -3.845 -1.409 1.00 66.81 317 TYR A O 1
ATOM 2549 N N . PHE A 1 318 ? 8.823 -5.014 -3.084 1.00 70.56 318 PHE A N 1
ATOM 2550 C CA . PHE A 1 318 ? 8.390 -3.834 -3.837 1.00 70.56 318 PHE A CA 1
ATOM 2551 C C . PHE A 1 318 ? 7.268 -3.041 -3.144 1.00 70.56 318 PHE A C 1
ATOM 2553 O O . PHE A 1 318 ? 7.154 -1.839 -3.374 1.00 70.56 318 PHE A O 1
ATOM 2560 N N . PHE A 1 319 ? 6.500 -3.651 -2.233 1.00 69.88 319 PHE A N 1
ATOM 2561 C CA . PHE A 1 319 ? 5.538 -2.933 -1.389 1.00 69.88 319 PHE A CA 1
ATOM 2562 C C . PHE A 1 319 ? 6.197 -2.131 -0.266 1.00 69.88 319 PHE A C 1
ATOM 2564 O O . PHE A 1 319 ? 5.507 -1.354 0.388 1.00 69.88 319 PHE A O 1
ATOM 2571 N N . SER A 1 320 ? 7.506 -2.264 -0.024 1.00 71.00 320 SER A N 1
ATOM 2572 C CA . SER A 1 320 ? 8.189 -1.531 1.055 1.00 71.00 320 SER A CA 1
ATOM 2573 C C . SER A 1 320 ? 7.963 -0.014 0.985 1.00 71.00 320 SER A C 1
ATOM 2575 O O . SER A 1 320 ? 7.718 0.600 2.023 1.00 71.00 320 SER A O 1
ATOM 2577 N N . GLY A 1 321 ? 7.941 0.562 -0.224 1.00 76.00 321 GLY A N 1
ATOM 2578 C CA . GLY A 1 321 ? 7.677 1.987 -0.451 1.00 76.00 321 GLY A CA 1
ATOM 2579 C C . GLY A 1 321 ? 6.236 2.428 -0.165 1.00 76.00 321 GLY A C 1
ATOM 2580 O O . GLY A 1 321 ? 6.010 3.591 0.149 1.00 76.00 321 GLY A O 1
ATOM 2581 N N . PHE A 1 322 ? 5.264 1.511 -0.215 1.00 81.31 322 PHE A N 1
ATOM 2582 C CA . PHE A 1 322 ? 3.830 1.818 -0.062 1.00 81.31 322 PHE A CA 1
ATOM 2583 C C . PHE A 1 322 ? 3.220 1.218 1.208 1.00 81.31 322 PHE A C 1
ATOM 2585 O O . PHE A 1 322 ? 2.077 1.509 1.547 1.00 81.31 322 PHE A O 1
ATOM 2592 N N . LYS A 1 323 ? 3.983 0.399 1.939 1.00 87.38 323 LYS A N 1
ATOM 2593 C CA . LYS A 1 323 ? 3.542 -0.348 3.121 1.00 87.38 323 LYS A CA 1
ATOM 2594 C C . LYS A 1 323 ? 2.851 0.535 4.150 1.00 87.38 323 LYS A C 1
ATOM 2596 O O . LYS A 1 323 ? 1.838 0.129 4.707 1.00 87.38 323 LYS A O 1
ATOM 2601 N N . LYS A 1 324 ? 3.410 1.716 4.430 1.00 90.06 324 LYS A N 1
ATOM 2602 C CA . LYS A 1 324 ? 2.832 2.643 5.408 1.00 90.06 324 LYS A CA 1
ATOM 2603 C C . LYS A 1 324 ? 1.433 3.082 4.966 1.00 90.06 324 LYS A C 1
ATOM 2605 O O . LYS A 1 324 ? 0.478 2.837 5.692 1.00 90.06 324 LYS A O 1
ATOM 2610 N N . SER A 1 325 ? 1.319 3.615 3.750 1.00 91.56 325 SER A N 1
ATOM 2611 C CA . SER A 1 325 ? 0.052 4.069 3.167 1.00 91.56 325 SER A CA 1
ATOM 2612 C C . SER A 1 325 ? -0.978 2.942 3.044 1.00 91.56 325 SER A C 1
ATOM 2614 O O . SER A 1 325 ? -2.162 3.159 3.287 1.00 91.56 325 SER A O 1
ATOM 2616 N N . LEU A 1 326 ? -0.534 1.730 2.697 1.00 92.88 326 LEU A N 1
ATOM 2617 C CA . LEU A 1 326 ? -1.387 0.547 2.629 1.00 92.88 326 LEU A CA 1
ATOM 2618 C C . LEU A 1 326 ? -1.943 0.186 4.004 1.00 92.88 326 LEU A C 1
ATOM 2620 O O . LEU A 1 326 ? -3.156 0.110 4.158 1.00 92.88 326 LEU A O 1
ATOM 2624 N N . MET A 1 327 ? -1.080 0.016 5.010 1.00 93.75 327 MET A N 1
ATOM 2625 C CA . MET A 1 327 ? -1.527 -0.323 6.364 1.00 93.75 327 MET A CA 1
ATOM 2626 C C . MET A 1 327 ? -2.473 0.744 6.921 1.00 93.75 327 MET A C 1
ATOM 2628 O O . MET A 1 327 ? -3.529 0.390 7.431 1.00 93.75 327 MET A O 1
ATOM 2632 N N . GLU A 1 328 ? -2.162 2.032 6.749 1.00 94.25 328 GLU A N 1
ATOM 2633 C CA . GLU A 1 328 ? -3.041 3.133 7.170 1.00 94.25 328 GLU A CA 1
ATOM 2634 C C . GLU A 1 328 ? -4.423 3.063 6.499 1.00 94.25 328 GLU A C 1
ATOM 2636 O O . GLU A 1 328 ? -5.444 3.271 7.159 1.00 94.25 328 GLU A O 1
ATOM 2641 N N . ALA A 1 329 ? -4.480 2.728 5.205 1.00 95.25 329 ALA A N 1
ATOM 2642 C CA . ALA A 1 329 ? -5.741 2.560 4.490 1.00 95.25 329 ALA A CA 1
ATOM 2643 C C . ALA A 1 329 ? -6.553 1.370 5.024 1.00 95.25 329 ALA A C 1
ATOM 2645 O O . ALA A 1 329 ? -7.745 1.527 5.288 1.00 95.25 329 ALA A O 1
ATOM 2646 N N . VAL A 1 330 ? -5.920 0.209 5.229 1.00 95.06 330 VAL A N 1
ATOM 2647 C CA . VAL A 1 330 ? -6.595 -0.994 5.750 1.00 95.06 330 VAL A CA 1
ATOM 2648 C C . VAL A 1 330 ? -7.099 -0.773 7.176 1.00 95.06 330 VAL A C 1
ATOM 2650 O O . VAL A 1 330 ? -8.242 -1.097 7.486 1.00 95.06 330 VAL A O 1
ATOM 2653 N N . GLU A 1 331 ? -6.280 -0.174 8.041 1.00 95.00 331 GLU A N 1
ATOM 2654 C CA . GLU A 1 331 ? -6.651 0.167 9.418 1.00 95.00 331 GLU A CA 1
ATOM 2655 C C . GLU A 1 331 ? -7.837 1.134 9.473 1.00 95.00 331 GLU A C 1
ATOM 2657 O O . GLU A 1 331 ? -8.758 0.961 10.278 1.00 95.00 331 GLU A O 1
ATOM 2662 N N . ARG A 1 332 ? -7.842 2.140 8.592 1.00 95.38 332 ARG A N 1
ATOM 2663 C CA . ARG A 1 332 ? -8.960 3.073 8.478 1.00 95.38 332 ARG A CA 1
ATOM 2664 C C . ARG A 1 332 ? -10.245 2.357 8.061 1.00 95.38 332 ARG A C 1
ATOM 2666 O O . ARG A 1 332 ? -11.237 2.464 8.776 1.00 95.38 332 ARG A O 1
ATOM 2673 N N . ILE A 1 333 ? -10.200 1.617 6.953 1.00 95.56 333 ILE A N 1
ATOM 2674 C CA . ILE A 1 333 ? -11.375 0.975 6.344 1.00 95.56 333 ILE A CA 1
ATOM 2675 C C . ILE A 1 333 ? -11.963 -0.098 7.263 1.00 95.56 333 ILE A C 1
ATOM 2677 O O . ILE A 1 333 ? -13.173 -0.155 7.444 1.00 95.56 333 ILE A O 1
ATOM 2681 N N . LEU A 1 334 ? -11.121 -0.944 7.862 1.00 93.31 334 LEU A N 1
ATOM 2682 C CA . LEU A 1 334 ? -11.591 -2.063 8.678 1.00 93.31 334 LEU A CA 1
ATOM 2683 C C . LEU A 1 334 ? -11.914 -1.669 10.126 1.00 93.31 334 LEU A C 1
ATOM 2685 O O . LEU A 1 334 ? -12.682 -2.373 10.780 1.00 93.31 334 LEU A O 1
ATOM 2689 N N . LEU A 1 335 ? -11.350 -0.586 10.670 1.00 93.00 335 LEU A N 1
ATOM 2690 C CA . LEU A 1 335 ? -11.575 -0.235 12.078 1.00 93.00 335 LEU A CA 1
ATOM 2691 C C . LEU A 1 335 ? -12.043 1.204 12.293 1.00 93.00 335 LEU A C 1
ATOM 2693 O O . LEU A 1 335 ? -13.113 1.390 12.872 1.00 93.00 335 LEU A O 1
ATOM 2697 N N . ARG A 1 336 ? -11.277 2.219 11.863 1.00 94.19 336 ARG A N 1
ATOM 2698 C CA . ARG A 1 336 ? -11.584 3.626 12.211 1.00 94.19 336 ARG A CA 1
ATOM 2699 C C . ARG A 1 336 ? -12.956 4.059 11.705 1.00 94.19 336 ARG A C 1
ATOM 2701 O O . ARG A 1 336 ? -13.720 4.641 12.470 1.00 94.19 336 ARG A O 1
ATOM 2708 N N . ASP A 1 337 ? -13.294 3.706 10.468 1.00 93.19 337 ASP A N 1
ATOM 2709 C CA . ASP A 1 337 ? -14.568 4.071 9.833 1.00 93.19 337 ASP A CA 1
ATOM 2710 C C . ASP A 1 337 ? -15.779 3.369 10.491 1.00 93.19 337 ASP A C 1
ATOM 2712 O O . ASP A 1 337 ? -16.935 3.724 10.246 1.00 93.19 337 ASP A O 1
ATOM 2716 N N . HIS A 1 338 ? -15.533 2.380 11.357 1.00 91.19 338 HIS A N 1
ATOM 2717 C CA . HIS A 1 338 ? -16.554 1.551 11.998 1.00 91.19 338 HIS A CA 1
ATOM 2718 C C . HIS A 1 338 ? -16.522 1.602 13.532 1.00 91.19 338 HIS A C 1
ATOM 2720 O O . HIS A 1 338 ? -17.295 0.891 14.177 1.00 91.19 338 HIS A O 1
ATOM 2726 N N . VAL A 1 339 ? -15.688 2.462 14.128 1.00 93.44 339 VAL A N 1
ATOM 2727 C CA . VAL A 1 339 ? -15.467 2.518 15.584 1.00 93.44 339 VAL A CA 1
ATOM 2728 C C . VAL A 1 339 ? -16.767 2.696 16.377 1.00 93.44 339 VAL A C 1
ATOM 2730 O O . VAL A 1 339 ? -16.998 1.962 17.335 1.00 93.44 339 VAL A O 1
ATOM 2733 N N . SER A 1 340 ? -17.658 3.593 15.938 1.00 91.94 340 SER A N 1
ATOM 2734 C CA . SER A 1 340 ? -18.941 3.850 16.605 1.00 91.94 340 SER A CA 1
ATOM 2735 C C . SER A 1 340 ? -19.834 2.611 16.608 1.00 91.94 340 SER A C 1
ATOM 2737 O O . SER A 1 340 ? -20.327 2.216 17.657 1.00 91.94 340 SER A O 1
ATOM 2739 N N . VAL A 1 341 ? -19.962 1.926 15.466 1.00 90.94 341 VAL A N 1
ATOM 2740 C CA . VAL A 1 341 ? -20.804 0.723 15.336 1.00 90.94 341 VAL A CA 1
ATOM 2741 C C . VAL A 1 341 ? -20.262 -0.430 16.184 1.00 90.94 341 VAL A C 1
ATOM 2743 O O . VAL A 1 341 ? -21.037 -1.159 16.803 1.00 90.94 341 VAL A O 1
ATOM 2746 N N . ILE A 1 342 ? -18.936 -0.594 16.225 1.00 92.69 342 ILE A N 1
ATOM 2747 C CA . ILE A 1 342 ? -18.266 -1.615 17.042 1.00 92.69 342 ILE A CA 1
ATOM 2748 C C . ILE A 1 342 ? -18.552 -1.383 18.527 1.00 92.69 342 ILE A C 1
ATOM 2750 O O . ILE A 1 342 ? -18.889 -2.329 19.241 1.00 92.69 342 ILE A O 1
ATOM 2754 N N . LEU A 1 343 ? -18.429 -0.137 18.993 1.00 94.00 343 LEU A N 1
ATOM 2755 C CA . LEU A 1 343 ? -18.677 0.214 20.389 1.00 94.00 343 LEU A CA 1
ATOM 2756 C C . LEU A 1 343 ? -20.164 0.085 20.745 1.00 94.00 343 LEU A C 1
ATOM 2758 O O . LEU A 1 343 ? -20.487 -0.578 21.728 1.00 94.00 343 LEU A O 1
ATOM 2762 N N . GLU A 1 344 ? -21.061 0.629 19.921 1.00 89.81 344 GLU A N 1
ATOM 2763 C CA . GLU A 1 344 ? -22.516 0.594 20.135 1.00 89.81 344 GLU A CA 1
ATOM 2764 C C . GLU A 1 344 ? -23.067 -0.835 20.215 1.00 89.81 344 GLU A C 1
ATOM 2766 O O . GLU A 1 344 ? -23.865 -1.142 21.098 1.00 89.81 344 GLU A O 1
ATOM 2771 N N . LYS A 1 345 ? -22.643 -1.723 19.306 1.00 87.94 345 LYS A N 1
ATOM 2772 C CA . LYS A 1 345 ? -23.159 -3.101 19.238 1.00 87.94 345 LYS A CA 1
ATOM 2773 C C . LYS A 1 345 ? -22.384 -4.096 20.101 1.00 87.94 345 LYS A C 1
ATOM 2775 O O . LYS A 1 345 ? -22.920 -5.151 20.436 1.00 87.94 345 LYS A O 1
ATOM 2780 N N . GLY A 1 346 ? -21.114 -3.817 20.394 1.00 91.75 346 GLY A N 1
ATOM 2781 C CA . GLY A 1 346 ? -20.198 -4.786 20.996 1.00 91.75 346 GLY A CA 1
ATOM 2782 C C . GLY A 1 346 ? -19.821 -4.481 22.437 1.00 91.75 346 GLY A C 1
ATOM 2783 O O . GLY A 1 346 ? -19.818 -5.389 23.262 1.00 91.75 346 GLY A O 1
ATOM 2784 N N . PHE A 1 347 ? -19.507 -3.225 22.763 1.00 95.00 347 PHE A N 1
ATOM 2785 C CA . PHE A 1 347 ? -18.842 -2.905 24.028 1.00 95.00 347 PHE A CA 1
ATOM 2786 C C . PHE A 1 347 ? -19.704 -3.245 25.248 1.00 95.00 347 PHE A C 1
ATOM 2788 O O . PHE A 1 347 ? -19.255 -3.987 26.116 1.00 95.00 347 PHE A O 1
ATOM 2795 N N . VAL A 1 348 ? -20.959 -2.782 25.277 1.00 92.81 348 VAL A N 1
ATOM 2796 C CA . VAL A 1 348 ? -21.902 -3.073 26.375 1.00 92.81 348 VAL A CA 1
ATOM 2797 C C . VAL A 1 348 ? -22.083 -4.581 26.548 1.00 92.81 348 VAL A C 1
ATOM 2799 O O . VAL A 1 348 ? -21.921 -5.099 27.649 1.00 92.81 348 VAL A O 1
ATOM 2802 N N . LYS A 1 349 ? -22.305 -5.302 25.440 1.00 93.19 349 LYS A N 1
ATOM 2803 C CA . LYS A 1 349 ? -22.446 -6.762 25.441 1.00 93.19 349 LYS A CA 1
ATOM 2804 C C . LYS A 1 349 ? -21.225 -7.447 26.058 1.00 93.19 349 LYS A C 1
ATOM 2806 O O . LYS A 1 349 ? -21.376 -8.340 26.882 1.00 93.19 349 LYS A O 1
ATOM 2811 N N . PHE A 1 350 ? -20.016 -7.022 25.692 1.00 95.62 350 PHE A N 1
ATOM 2812 C CA . PHE A 1 350 ? -18.790 -7.630 26.210 1.00 95.62 350 PHE A CA 1
ATOM 2813 C C . PHE A 1 350 ? -18.581 -7.366 27.698 1.00 95.62 350 PHE A C 1
ATOM 2815 O O . PHE A 1 350 ? -18.064 -8.235 28.401 1.00 95.62 350 PHE A O 1
ATOM 2822 N N . MET A 1 351 ? -18.980 -6.186 28.171 1.00 94.94 351 MET A N 1
ATOM 2823 C CA . MET A 1 351 ? -18.928 -5.841 29.588 1.00 94.94 351 MET A CA 1
ATOM 2824 C C . MET A 1 351 ? -19.928 -6.681 30.396 1.00 94.94 351 MET A C 1
ATOM 2826 O O . MET A 1 351 ? -19.542 -7.270 31.407 1.00 94.94 351 MET A O 1
ATOM 2830 N N . ASP A 1 352 ? -21.167 -6.809 29.912 1.00 92.75 352 ASP A N 1
ATOM 2831 C CA . ASP A 1 352 ? -22.237 -7.566 30.576 1.00 92.75 352 ASP A CA 1
ATOM 2832 C C . ASP A 1 352 ? -21.948 -9.074 30.615 1.00 92.75 352 ASP A C 1
ATOM 2834 O O . ASP A 1 352 ? -22.067 -9.713 31.663 1.00 92.75 352 ASP A O 1
ATOM 2838 N N . GLU A 1 353 ? -21.503 -9.646 29.491 1.00 93.88 353 GLU A N 1
ATOM 2839 C CA . GLU A 1 353 ? -21.152 -11.070 29.368 1.00 93.88 353 GLU A CA 1
ATOM 2840 C C . GLU A 1 353 ? -19.782 -11.407 29.977 1.00 93.88 353 GLU A C 1
ATOM 2842 O O . GLU A 1 353 ? -19.419 -12.579 30.081 1.00 93.88 353 GLU A O 1
ATOM 2847 N N . ARG A 1 354 ? -19.016 -10.394 30.404 1.00 92.25 354 ARG A N 1
ATOM 2848 C CA . ARG A 1 354 ? -17.638 -10.536 30.907 1.00 92.25 354 ARG A CA 1
ATOM 2849 C C . ARG A 1 354 ? -16.730 -11.253 29.902 1.00 92.25 354 ARG A C 1
ATOM 2851 O O . ARG A 1 354 ? -15.883 -12.071 30.274 1.00 92.25 354 ARG A O 1
ATOM 2858 N N . SER A 1 355 ? -16.882 -10.914 28.624 1.00 94.12 355 SER A N 1
ATOM 2859 C CA . SER A 1 355 ? -16.123 -11.473 27.501 1.00 94.12 355 SER A CA 1
ATOM 2860 C C . SER A 1 355 ? -14.695 -10.916 27.481 1.00 94.12 355 SER A C 1
ATOM 2862 O O . SER A 1 355 ? -14.329 -10.087 26.646 1.00 94.12 355 SER A O 1
ATOM 2864 N N . HIS A 1 356 ? -13.875 -11.364 28.437 1.00 94.75 356 HIS A N 1
ATOM 2865 C CA . HIS A 1 356 ? -12.523 -10.857 28.686 1.00 94.75 356 HIS A CA 1
ATOM 2866 C C . HIS A 1 356 ? -11.613 -10.917 27.448 1.00 94.75 356 HIS A C 1
ATOM 2868 O O . HIS A 1 356 ? -10.848 -9.981 27.201 1.00 94.75 356 HIS A O 1
ATOM 2874 N N . ASP A 1 357 ? -11.710 -11.976 26.643 1.00 95.19 357 ASP A N 1
ATOM 2875 C CA . ASP A 1 357 ? -10.898 -12.137 25.432 1.00 95.19 357 ASP A CA 1
ATOM 2876 C C . ASP A 1 357 ? -11.247 -11.104 24.354 1.00 95.19 357 ASP A C 1
ATOM 2878 O O . ASP A 1 357 ? -10.358 -10.547 23.701 1.00 95.19 357 ASP A O 1
ATOM 2882 N N . ASP A 1 358 ? -12.538 -10.821 24.178 1.00 95.94 358 ASP A N 1
ATOM 2883 C CA . ASP A 1 358 ? -13.017 -9.870 23.178 1.00 95.94 358 ASP A CA 1
ATOM 2884 C C . ASP A 1 358 ? -12.772 -8.421 23.626 1.00 95.94 358 ASP A C 1
ATOM 2886 O O . ASP A 1 358 ? -12.352 -7.601 22.807 1.00 95.94 358 ASP A O 1
ATOM 2890 N N . LEU A 1 359 ? -12.890 -8.123 24.928 1.00 96.81 359 LEU A N 1
ATOM 2891 C CA . LEU A 1 359 ? -12.468 -6.840 25.512 1.00 96.81 359 LEU A CA 1
ATOM 2892 C C . LEU A 1 359 ? -10.967 -6.600 25.327 1.00 96.81 359 LEU A C 1
ATOM 2894 O O . LEU A 1 359 ? -10.561 -5.527 24.882 1.00 96.81 359 LEU A O 1
ATOM 2898 N N . SER A 1 360 ? -10.140 -7.612 25.603 1.00 97.00 360 SER A N 1
ATOM 2899 C CA . SER A 1 360 ? -8.683 -7.523 25.428 1.00 97.00 360 SER A CA 1
ATOM 2900 C C . SER A 1 360 ? -8.305 -7.309 23.961 1.00 97.00 360 SER A C 1
ATOM 2902 O O . SER A 1 360 ? -7.388 -6.551 23.636 1.00 97.00 360 SER A O 1
ATOM 2904 N N . ARG A 1 361 ? -9.024 -7.967 23.042 1.00 96.69 361 ARG A N 1
ATOM 2905 C CA . ARG A 1 361 ? -8.849 -7.790 21.596 1.00 96.69 361 ARG A CA 1
ATOM 2906 C C . ARG A 1 361 ? -9.248 -6.390 21.149 1.00 96.69 361 ARG A C 1
ATOM 2908 O O . ARG A 1 361 ? -8.489 -5.771 20.403 1.00 96.69 361 ARG A O 1
ATOM 2915 N N . MET A 1 362 ? -10.399 -5.901 21.608 1.00 96.44 362 MET A N 1
ATOM 2916 C CA . MET A 1 362 ? -10.867 -4.546 21.323 1.00 96.44 362 MET A CA 1
ATOM 2917 C C . MET A 1 362 ? -9.839 -3.520 21.802 1.00 96.44 362 MET A C 1
ATOM 2919 O O . MET A 1 362 ? -9.382 -2.712 20.998 1.00 96.44 362 MET A O 1
ATOM 2923 N N . TYR A 1 363 ? -9.381 -3.622 23.054 1.00 97.00 363 TYR A N 1
ATOM 2924 C CA . TYR A 1 363 ? -8.348 -2.745 23.605 1.00 97.00 363 TYR A CA 1
ATOM 2925 C C . TYR A 1 363 ? -7.060 -2.773 22.778 1.00 97.00 363 TYR A C 1
ATOM 2927 O O . TYR A 1 363 ? -6.572 -1.724 22.363 1.00 97.00 363 TYR A O 1
ATOM 2935 N N . ARG A 1 364 ? -6.532 -3.961 22.451 1.00 96.31 364 ARG A N 1
ATOM 2936 C CA . ARG A 1 364 ? -5.303 -4.087 21.650 1.00 96.31 364 ARG A CA 1
ATOM 2937 C C . ARG A 1 364 ? -5.430 -3.443 20.268 1.00 96.31 364 ARG A C 1
ATOM 2939 O O . ARG A 1 364 ? -4.461 -2.857 19.787 1.00 96.31 364 ARG A O 1
ATOM 2946 N N . LEU A 1 365 ? -6.578 -3.595 19.608 1.00 95.94 365 LEU A N 1
ATOM 2947 C CA . LEU A 1 365 ? -6.828 -2.987 18.299 1.00 95.94 365 LEU A CA 1
ATOM 2948 C C . LEU A 1 365 ? -6.958 -1.463 18.414 1.00 95.94 365 LEU A C 1
ATOM 2950 O O . LEU A 1 365 ? -6.331 -0.744 17.641 1.00 95.94 365 LEU A O 1
ATOM 2954 N N . PHE A 1 366 ? -7.703 -0.977 19.406 1.00 95.94 366 PHE A N 1
ATOM 2955 C CA . PHE A 1 366 ? -7.973 0.449 19.586 1.00 95.94 366 PHE A CA 1
ATOM 2956 C C . PHE A 1 366 ? -6.727 1.207 20.057 1.00 95.94 366 PHE A C 1
ATOM 2958 O O . PHE A 1 366 ? -6.434 2.279 19.538 1.00 95.94 366 PHE A O 1
ATOM 2965 N N . SER A 1 367 ? -5.942 0.618 20.961 1.00 94.38 367 SER A N 1
ATOM 2966 C CA . SER A 1 367 ? -4.655 1.153 21.424 1.00 94.38 367 SER A CA 1
ATOM 2967 C C . SER A 1 367 ? -3.683 1.372 20.264 1.00 94.38 367 SER A C 1
ATOM 2969 O O . SER A 1 367 ? -3.140 2.461 20.097 1.00 94.38 367 SER A O 1
ATOM 2971 N N . LYS A 1 368 ? -3.531 0.372 19.386 1.00 91.56 368 LYS A N 1
ATOM 2972 C CA . LYS A 1 368 ? -2.643 0.470 18.216 1.00 91.56 368 LYS A CA 1
ATOM 2973 C C . LYS A 1 368 ? -3.048 1.555 17.224 1.00 91.56 368 LYS A C 1
ATOM 2975 O O . LYS A 1 368 ? -2.193 2.033 16.488 1.00 91.56 368 LYS A O 1
ATOM 2980 N N . MET A 1 369 ? -4.330 1.904 17.182 1.00 90.06 369 MET A N 1
ATOM 2981 C CA . MET A 1 369 ? -4.875 2.856 16.222 1.00 90.06 369 MET A CA 1
ATOM 2982 C C . MET A 1 369 ? -5.172 4.223 16.831 1.00 90.06 369 MET A C 1
ATOM 2984 O O . MET A 1 369 ? -5.805 5.030 16.162 1.00 90.06 369 MET A O 1
ATOM 2988 N N . ASP A 1 370 ? -4.718 4.518 18.050 1.00 91.06 370 ASP A N 1
ATOM 2989 C CA . ASP A 1 370 ? -5.018 5.794 18.715 1.00 91.06 370 ASP A CA 1
ATOM 2990 C C . ASP A 1 370 ? -6.539 6.047 18.845 1.00 91.06 370 ASP A C 1
ATOM 2992 O O . ASP A 1 370 ? -7.049 7.137 18.603 1.00 91.06 370 ASP A O 1
ATOM 2996 N N . LEU A 1 371 ? -7.287 4.986 19.178 1.00 95.06 371 LEU A N 1
ATOM 2997 C CA . LEU A 1 371 ? -8.744 5.003 19.386 1.00 95.06 371 LEU A CA 1
ATOM 2998 C C . LEU A 1 371 ? -9.135 4.830 20.866 1.00 95.06 371 LEU A C 1
ATOM 3000 O O . LEU A 1 371 ? -10.272 4.484 21.197 1.00 95.06 371 LEU A O 1
ATOM 3004 N N . LEU A 1 372 ? -8.186 5.025 21.788 1.00 95.19 372 LEU A N 1
ATOM 3005 C CA . LEU A 1 372 ? -8.439 4.859 23.224 1.00 95.19 372 LEU A CA 1
ATOM 3006 C C . LEU A 1 372 ? -9.422 5.894 23.771 1.00 95.19 372 LEU A C 1
ATOM 3008 O O . LEU A 1 372 ? -10.147 5.580 24.708 1.00 95.19 372 LEU A O 1
ATOM 3012 N N . GLY A 1 373 ? -9.497 7.085 23.169 1.00 95.81 373 GLY A N 1
ATOM 3013 C CA . GLY A 1 373 ? -10.487 8.098 23.541 1.00 95.81 373 GLY A CA 1
ATOM 3014 C C . GLY A 1 373 ? -11.920 7.584 23.387 1.00 95.81 373 GLY A C 1
ATOM 3015 O O . GLY A 1 373 ? -12.696 7.635 24.334 1.00 95.81 373 GLY A O 1
ATOM 3016 N N . GLN A 1 374 ? -12.246 6.981 22.240 1.00 96.44 374 GLN A N 1
ATOM 3017 C CA . GLN A 1 374 ? -13.590 6.453 21.976 1.00 96.44 374 GLN A CA 1
ATOM 3018 C C . GLN A 1 374 ? -13.923 5.263 22.887 1.00 96.44 374 GLN A C 1
ATOM 3020 O O . GLN A 1 374 ? -15.049 5.144 23.368 1.00 96.44 374 GLN A O 1
ATOM 3025 N N . LEU A 1 375 ? -12.941 4.396 23.163 1.00 96.88 375 LEU A N 1
ATOM 3026 C CA . LEU A 1 375 ? -13.107 3.306 24.130 1.00 96.88 375 LEU A CA 1
ATOM 3027 C C . LEU A 1 375 ? -13.351 3.843 25.549 1.00 96.88 375 LEU A C 1
ATOM 3029 O O . LEU A 1 375 ? -14.187 3.314 26.278 1.00 96.88 375 LEU A O 1
ATOM 3033 N N . ASN A 1 376 ? -12.643 4.905 25.930 1.00 97.06 376 ASN A N 1
ATOM 3034 C CA . ASN A 1 376 ? -12.784 5.554 27.226 1.00 97.06 376 ASN A CA 1
ATOM 3035 C C . ASN A 1 376 ? -14.159 6.210 27.403 1.00 97.06 376 ASN A C 1
ATOM 3037 O O . ASN A 1 376 ? -14.763 6.081 28.468 1.00 97.06 376 ASN A O 1
ATOM 3041 N N . ASP A 1 377 ? -14.681 6.850 26.359 1.00 96.88 377 ASP A N 1
ATOM 3042 C CA . ASP A 1 377 ? -16.026 7.432 26.362 1.00 96.88 377 ASP A CA 1
ATOM 3043 C C . ASP A 1 377 ? -17.111 6.350 26.484 1.00 96.88 377 ASP A C 1
ATOM 3045 O O . ASP A 1 377 ? -18.085 6.514 27.229 1.00 96.88 377 ASP A O 1
ATOM 3049 N N . ALA A 1 378 ? -16.918 5.208 25.813 1.00 96.94 378 ALA A N 1
ATOM 3050 C CA . ALA A 1 378 ? -17.800 4.050 25.939 1.00 96.94 378 ALA A CA 1
ATOM 3051 C C . ALA A 1 378 ? -17.754 3.444 27.352 1.00 96.94 378 ALA A C 1
ATOM 3053 O O . ALA A 1 378 ? -18.805 3.149 27.925 1.00 96.94 378 ALA A O 1
ATOM 3054 N N . LEU A 1 379 ? -16.560 3.318 27.948 1.00 97.19 379 LEU A N 1
ATOM 3055 C CA . LEU A 1 379 ? -16.384 2.861 29.330 1.00 97.19 379 LEU A CA 1
ATOM 3056 C C . LEU A 1 379 ? -17.078 3.796 30.324 1.00 97.19 379 LEU A C 1
ATOM 3058 O O . LEU A 1 379 ? -17.820 3.327 31.186 1.00 97.19 379 LEU A O 1
ATOM 3062 N N . ASN A 1 380 ? -16.870 5.107 30.187 1.00 97.00 380 ASN A N 1
ATOM 3063 C CA . ASN A 1 380 ? -17.513 6.117 31.025 1.00 97.00 380 ASN A CA 1
ATOM 3064 C C . ASN A 1 380 ? -19.042 5.980 30.963 1.00 97.00 380 ASN A C 1
ATOM 3066 O O . ASN A 1 380 ? -19.703 5.799 31.989 1.00 97.00 380 ASN A O 1
ATOM 3070 N N . SER A 1 381 ? -19.580 5.968 29.742 1.00 96.62 381 SER A N 1
ATOM 3071 C CA . SER A 1 381 ? -21.017 5.843 29.494 1.00 96.62 381 SER A CA 1
ATOM 3072 C C . SER A 1 381 ? -21.587 4.557 30.094 1.00 96.62 381 SER A C 1
ATOM 3074 O O . SER A 1 381 ? -22.619 4.603 30.762 1.00 96.62 381 SER A O 1
ATOM 3076 N N . TYR A 1 382 ? -20.898 3.423 29.923 1.00 96.69 382 TYR A N 1
ATOM 3077 C CA . TYR A 1 382 ? -21.315 2.137 30.480 1.00 96.69 382 TYR A CA 1
ATOM 3078 C C . TYR A 1 382 ? -21.370 2.154 32.012 1.00 96.69 382 TYR A C 1
ATOM 3080 O O . TYR A 1 382 ? -22.382 1.751 32.591 1.00 96.69 382 TYR A O 1
ATOM 3088 N N . ILE A 1 383 ? -20.310 2.636 32.677 1.00 96.38 383 ILE A N 1
ATOM 3089 C CA . ILE A 1 383 ? -20.239 2.655 34.146 1.00 96.38 383 ILE A CA 1
ATOM 3090 C C . ILE A 1 383 ? -21.336 3.553 34.717 1.00 96.38 383 ILE A C 1
ATOM 3092 O O . ILE A 1 383 ? -22.038 3.137 35.639 1.00 96.38 383 ILE A O 1
ATOM 3096 N N . LEU A 1 384 ? -21.516 4.760 34.169 1.00 96.00 384 LEU A N 1
ATOM 3097 C CA . LEU A 1 384 ? -22.530 5.693 34.662 1.00 96.00 384 LEU A CA 1
ATOM 3098 C C . LEU A 1 384 ? -23.951 5.160 34.449 1.00 96.00 384 LEU A C 1
ATOM 3100 O O . LEU A 1 384 ? -24.753 5.201 35.379 1.00 96.00 384 LEU A O 1
ATOM 3104 N N . GLN A 1 385 ? -24.266 4.626 33.265 1.00 94.81 385 GLN A N 1
ATOM 3105 C CA . GLN A 1 385 ? -25.605 4.099 32.974 1.00 94.81 385 GLN A CA 1
ATOM 3106 C C . GLN A 1 385 ? -25.929 2.864 33.820 1.00 94.81 385 GLN A C 1
ATOM 3108 O O . GLN A 1 385 ? -26.995 2.795 34.435 1.00 94.81 385 GLN A O 1
ATOM 3113 N N . THR A 1 386 ? -24.996 1.913 33.901 1.00 94.50 386 THR A N 1
ATOM 3114 C CA . THR A 1 386 ? -25.173 0.683 34.686 1.00 94.50 386 THR A CA 1
ATOM 3115 C C . THR A 1 386 ? -25.235 0.997 36.177 1.00 94.50 386 THR A C 1
ATOM 3117 O O . THR A 1 386 ? -26.128 0.516 36.869 1.00 94.50 386 THR A O 1
ATOM 3120 N N . GLY A 1 387 ? -24.359 1.875 36.671 1.00 93.62 387 GLY A N 1
ATOM 3121 C CA . GLY A 1 387 ? -24.360 2.312 38.065 1.00 93.62 387 GLY A CA 1
ATOM 3122 C C . GLY A 1 387 ? -25.651 3.032 38.461 1.00 93.62 387 GLY A C 1
ATOM 3123 O O . GLY A 1 387 ? -26.248 2.704 39.483 1.00 93.62 387 GLY A O 1
ATOM 3124 N N . GLN A 1 388 ? -26.147 3.955 37.631 1.00 92.88 388 GLN A N 1
ATOM 3125 C CA . GLN A 1 388 ? -27.433 4.623 37.871 1.00 92.88 388 GLN A CA 1
ATOM 3126 C C . GLN A 1 388 ? -28.613 3.648 37.865 1.00 92.88 388 GLN A C 1
ATOM 3128 O O . GLN A 1 388 ? -29.549 3.820 38.646 1.00 92.88 388 GLN A O 1
ATOM 3133 N N . LYS A 1 389 ? -28.593 2.636 36.990 1.00 93.44 389 LYS A N 1
ATOM 3134 C CA . LYS A 1 389 ? -29.613 1.584 36.971 1.00 93.44 389 LYS A CA 1
ATOM 3135 C C . LYS A 1 389 ? -29.577 0.765 38.265 1.00 93.44 389 LYS A C 1
ATOM 3137 O O . LYS A 1 389 ? -30.611 0.623 38.906 1.00 93.44 389 LYS A O 1
ATOM 3142 N N . MET A 1 390 ? -28.395 0.324 38.694 1.00 92.19 390 MET A N 1
ATOM 3143 C CA . MET A 1 390 ? -28.229 -0.442 39.934 1.00 92.19 390 MET A CA 1
ATOM 3144 C C . MET A 1 390 ? -28.653 0.345 41.179 1.00 92.19 390 MET A C 1
ATOM 3146 O O . MET A 1 390 ? -29.265 -0.234 42.067 1.00 92.19 390 MET A O 1
ATOM 3150 N N . LEU A 1 391 ? -28.403 1.659 41.223 1.00 90.12 391 LEU A N 1
ATOM 3151 C CA . LEU A 1 391 ? -28.877 2.531 42.306 1.00 90.12 391 LEU A CA 1
ATOM 3152 C C . LEU A 1 391 ? -30.406 2.630 42.377 1.00 90.12 391 LEU A C 1
ATOM 3154 O O . LEU A 1 391 ? -30.953 2.773 43.462 1.00 90.12 391 LEU A O 1
ATOM 3158 N N . LYS A 1 392 ? -31.104 2.570 41.237 1.00 89.81 392 LYS A N 1
ATOM 3159 C CA . LYS A 1 392 ? -32.578 2.549 41.203 1.00 89.81 392 LYS A CA 1
ATOM 3160 C C . LYS A 1 392 ? -33.153 1.192 41.611 1.00 89.81 392 LYS A C 1
ATOM 3162 O O . LYS A 1 392 ? -34.298 1.129 42.040 1.00 89.81 392 LYS A O 1
ATOM 3167 N N . GLU A 1 393 ? -32.378 0.129 41.425 1.00 90.38 393 GLU A N 1
ATOM 3168 C CA . GLU A 1 393 ? -32.746 -1.263 41.699 1.00 90.38 393 GLU A CA 1
ATOM 3169 C C . GLU A 1 393 ? -32.196 -1.758 43.056 1.00 90.38 393 GLU A C 1
ATOM 3171 O O . GLU A 1 393 ? -32.177 -2.964 43.292 1.00 90.38 393 GLU A O 1
ATOM 3176 N N . ASP A 1 394 ? -31.702 -0.857 43.922 1.00 83.25 394 ASP A N 1
ATOM 3177 C CA . ASP A 1 394 ? -31.064 -1.156 45.221 1.00 83.25 394 ASP A CA 1
ATOM 3178 C C . ASP A 1 394 ? -29.998 -2.276 45.156 1.00 83.25 394 ASP A C 1
ATOM 3180 O O . ASP A 1 394 ? -29.821 -3.080 46.074 1.00 83.25 394 ASP A O 1
ATOM 3184 N N . SER A 1 395 ? -29.264 -2.335 44.041 1.00 87.00 395 SER A N 1
ATOM 3185 C CA . SER A 1 395 ? -28.231 -3.338 43.759 1.00 87.00 395 SER A CA 1
ATOM 3186 C C . SER A 1 395 ? -26.817 -2.857 44.130 1.00 87.00 395 SER A C 1
ATOM 3188 O O . SER A 1 395 ? -26.538 -1.662 44.221 1.00 87.00 395 SER A O 1
ATOM 3190 N N . SER A 1 396 ? -25.879 -3.793 44.330 1.00 88.38 396 SER A N 1
ATOM 3191 C CA . SER A 1 396 ? -24.536 -3.498 44.864 1.00 88.38 396 SER A CA 1
ATOM 3192 C C . SER A 1 396 ? -23.597 -2.810 43.860 1.00 88.38 396 SER A C 1
ATOM 3194 O O . SER A 1 396 ? -23.029 -3.447 42.970 1.00 88.38 396 SER A O 1
ATOM 3196 N N . LEU A 1 397 ? -23.326 -1.514 44.061 1.00 89.94 397 LEU A N 1
ATOM 3197 C CA . LEU A 1 397 ? -22.296 -0.789 43.301 1.00 89.94 397 LEU A CA 1
ATOM 3198 C C . LEU A 1 397 ? -20.868 -1.305 43.560 1.00 89.94 397 LEU A C 1
ATOM 3200 O O . LEU A 1 397 ? -20.004 -1.185 42.690 1.00 89.94 397 LEU A O 1
ATOM 3204 N N . ALA A 1 398 ? -20.603 -1.885 44.735 1.00 88.69 398 ALA A N 1
ATOM 3205 C CA . ALA A 1 398 ? -19.286 -2.425 45.077 1.00 88.69 398 ALA A CA 1
ATOM 3206 C C . ALA A 1 398 ? -18.921 -3.638 44.202 1.00 88.69 398 ALA A C 1
ATOM 3208 O O . ALA A 1 398 ? -17.765 -3.804 43.808 1.00 88.69 398 ALA A O 1
ATOM 3209 N N . GLU A 1 399 ? -19.910 -4.461 43.844 1.00 89.44 399 GLU A N 1
ATOM 3210 C CA . GLU A 1 399 ? -19.716 -5.592 42.932 1.00 89.44 399 GLU A CA 1
ATOM 3211 C C . GLU A 1 399 ? -19.423 -5.128 41.506 1.00 89.44 399 GLU A C 1
ATOM 3213 O O . GLU A 1 399 ? -18.502 -5.652 40.871 1.00 89.44 399 GLU A O 1
ATOM 3218 N N . LEU A 1 400 ? -20.144 -4.105 41.029 1.00 92.19 400 LEU A N 1
ATOM 3219 C CA . LEU A 1 400 ? -19.858 -3.470 39.743 1.00 92.19 400 LEU A CA 1
ATOM 3220 C C . LEU A 1 400 ? -18.431 -2.913 39.732 1.00 92.19 400 LEU A C 1
ATOM 3222 O O . LEU A 1 400 ? -17.669 -3.222 38.818 1.00 92.19 400 LEU A O 1
ATOM 3226 N N . LYS A 1 401 ? -18.030 -2.174 40.776 1.00 93.56 401 LYS A N 1
ATOM 3227 C CA . LYS A 1 401 ? -16.666 -1.648 40.914 1.00 93.56 401 LYS A CA 1
ATOM 3228 C C . LYS A 1 401 ? -15.617 -2.753 40.839 1.00 93.56 401 LYS A C 1
ATOM 3230 O O . LYS A 1 401 ? -14.716 -2.666 40.012 1.00 93.56 401 LYS A O 1
ATOM 3235 N N . LYS A 1 402 ? -15.763 -3.818 41.630 1.00 92.75 402 LYS A N 1
ATOM 3236 C CA . LYS A 1 402 ? -14.833 -4.957 41.616 1.00 92.75 402 LYS A CA 1
ATOM 3237 C C . LYS A 1 402 ? -14.746 -5.614 40.235 1.00 92.75 402 LYS A C 1
ATOM 3239 O O . LYS A 1 402 ? -13.664 -6.023 39.814 1.00 92.75 402 LYS A O 1
ATOM 3244 N N . SER A 1 403 ? -15.872 -5.720 39.527 1.00 93.56 403 SER A N 1
ATOM 3245 C CA . SER A 1 403 ? -15.910 -6.253 38.162 1.00 93.56 403 SER A CA 1
ATOM 3246 C C . SER A 1 403 ? -15.162 -5.350 37.178 1.00 93.56 403 SER A C 1
ATOM 3248 O O . SER A 1 403 ? -14.347 -5.844 36.401 1.00 93.56 403 SER A O 1
ATOM 3250 N N . ILE A 1 404 ? -15.392 -4.034 37.235 1.00 94.69 404 ILE A N 1
ATOM 3251 C CA . ILE A 1 404 ? -14.707 -3.051 36.387 1.00 94.69 404 ILE A CA 1
ATOM 3252 C C . ILE A 1 404 ? -13.208 -3.010 36.686 1.00 94.69 404 ILE A C 1
ATOM 3254 O O . ILE A 1 404 ? -12.418 -3.079 35.752 1.00 94.69 404 ILE A O 1
ATOM 3258 N N . ASP A 1 405 ? -12.805 -2.968 37.958 1.00 93.12 405 ASP A N 1
ATOM 3259 C CA . ASP A 1 405 ? -11.390 -2.988 38.350 1.00 93.12 405 ASP A CA 1
ATOM 3260 C C . ASP A 1 405 ? -10.693 -4.240 37.797 1.00 93.12 405 ASP A C 1
ATOM 3262 O O . ASP A 1 405 ? -9.603 -4.152 37.231 1.00 93.12 405 ASP A O 1
ATOM 3266 N N . LYS A 1 406 ? -11.356 -5.405 37.884 1.00 93.94 406 LYS A N 1
ATOM 3267 C CA . LYS A 1 406 ? -10.849 -6.647 37.295 1.00 93.94 406 LYS A CA 1
ATOM 3268 C C . LYS A 1 406 ? -10.684 -6.520 35.781 1.00 93.94 406 LYS A C 1
ATOM 3270 O O . LYS A 1 406 ? -9.639 -6.905 35.273 1.00 93.94 406 LYS A O 1
ATOM 3275 N N . ILE A 1 407 ? -11.676 -5.986 35.065 1.00 95.50 407 ILE A N 1
ATOM 3276 C CA . ILE A 1 407 ? -11.600 -5.789 33.607 1.00 95.50 407 ILE A CA 1
ATOM 3277 C C . ILE A 1 407 ? -10.470 -4.817 33.239 1.00 95.50 407 ILE A C 1
ATOM 3279 O O . ILE A 1 407 ? -9.697 -5.117 32.331 1.00 95.50 407 ILE A O 1
ATOM 3283 N N . CYS A 1 408 ? -10.326 -3.695 33.947 1.00 94.00 408 CYS A N 1
ATOM 3284 C CA . CYS A 1 408 ? -9.246 -2.735 33.712 1.00 94.00 408 CYS A CA 1
ATOM 3285 C C . CYS A 1 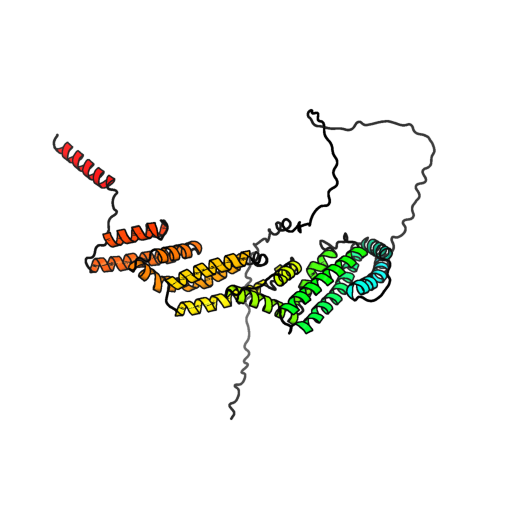408 ? -7.867 -3.385 33.885 1.00 94.00 408 CYS A C 1
ATOM 3287 O O . CYS A 1 408 ? -6.997 -3.227 33.027 1.00 94.00 408 CYS A O 1
ATOM 3289 N N . HIS A 1 409 ? -7.703 -4.185 34.939 1.00 91.56 409 HIS A N 1
ATOM 3290 C CA . HIS A 1 409 ? -6.463 -4.905 35.207 1.00 91.56 409 HIS A CA 1
ATOM 3291 C C . HIS A 1 409 ? -6.185 -6.003 34.163 1.00 91.56 409 HIS A C 1
ATOM 3293 O O . HIS A 1 409 ? -5.096 -6.064 33.601 1.00 91.56 409 HIS A O 1
ATOM 3299 N N . THR A 1 410 ? -7.169 -6.855 33.843 1.00 93.19 410 THR A N 1
ATOM 3300 C CA . THR A 1 410 ? -6.939 -8.035 32.987 1.00 93.19 410 THR A CA 1
ATOM 3301 C C . THR A 1 410 ? -7.043 -7.763 31.489 1.00 93.19 410 THR A C 1
ATOM 3303 O O . THR A 1 410 ? -6.325 -8.380 30.710 1.00 93.19 410 THR A O 1
ATOM 3306 N N . CYS A 1 411 ? -7.967 -6.898 31.063 1.00 96.19 411 CYS A N 1
ATOM 3307 C CA . CYS A 1 411 ? -8.303 -6.707 29.647 1.00 96.19 411 CYS A CA 1
ATOM 3308 C C . CYS A 1 411 ? -7.693 -5.438 29.063 1.00 96.19 411 CYS A C 1
ATOM 3310 O O . CYS A 1 411 ? -7.309 -5.417 27.894 1.00 96.19 411 CYS A O 1
ATOM 3312 N N . PHE A 1 412 ? -7.605 -4.381 29.870 1.00 95.62 412 PHE A N 1
ATOM 3313 C CA . PHE A 1 412 ? -7.102 -3.081 29.429 1.00 95.62 412 PHE A CA 1
ATOM 3314 C C . PHE A 1 412 ? -5.641 -2.848 29.802 1.00 95.62 412 PHE A C 1
ATOM 3316 O O . PHE A 1 412 ? -5.153 -1.741 29.640 1.00 95.62 412 PHE A O 1
ATOM 3323 N N . SER A 1 413 ? -4.925 -3.889 30.242 1.00 92.38 413 SER A N 1
ATOM 3324 C CA . SER A 1 413 ? -3.479 -3.829 30.502 1.00 92.38 413 SER A CA 1
ATOM 3325 C C . SER A 1 413 ? -3.081 -2.690 31.456 1.00 92.38 413 SER A C 1
ATOM 3327 O O . SER A 1 413 ? -2.046 -2.062 31.248 1.00 92.38 413 SER A O 1
ATOM 3329 N N . GLU A 1 414 ? -3.915 -2.410 32.468 1.00 90.69 414 GLU A N 1
ATOM 3330 C CA . GLU A 1 414 ? -3.701 -1.333 33.455 1.00 90.69 414 GLU A CA 1
ATOM 3331 C C . GLU A 1 414 ? -3.542 0.061 32.816 1.00 90.69 414 GLU A C 1
ATOM 3333 O O . GLU A 1 414 ? -2.772 0.911 33.269 1.00 90.69 414 GLU A O 1
ATOM 3338 N N . ASP A 1 415 ? -4.275 0.312 31.727 1.00 94.94 415 ASP A N 1
ATOM 3339 C CA . ASP A 1 415 ? -4.246 1.596 31.036 1.00 94.94 415 ASP A CA 1
ATOM 3340 C C . ASP A 1 415 ? -4.673 2.750 31.960 1.00 94.94 415 ASP A C 1
ATOM 3342 O O . ASP A 1 415 ? -5.807 2.823 32.448 1.00 94.94 415 ASP A O 1
ATOM 3346 N N . ALA A 1 416 ? -3.750 3.689 32.177 1.00 94.38 416 ALA A N 1
ATOM 3347 C CA . ALA A 1 416 ? -3.924 4.777 33.132 1.00 94.38 416 ALA A CA 1
ATOM 3348 C C . ALA A 1 416 ? -5.117 5.694 32.808 1.00 94.38 416 ALA A C 1
ATOM 3350 O O . ALA A 1 416 ? -5.723 6.253 33.730 1.00 94.38 416 ALA A O 1
ATOM 3351 N N . LEU A 1 417 ? -5.464 5.866 31.525 1.00 95.06 417 LEU A N 1
ATOM 3352 C CA . LEU A 1 417 ? -6.607 6.683 31.117 1.00 95.06 417 LEU A CA 1
ATOM 3353 C C . LEU A 1 417 ? -7.914 6.002 31.531 1.00 95.06 417 LEU A C 1
ATOM 3355 O O . LEU A 1 417 ? -8.740 6.620 32.206 1.00 95.06 417 LEU A O 1
ATOM 3359 N N . LEU A 1 418 ? -8.065 4.723 31.178 1.00 95.06 418 LEU A N 1
ATOM 3360 C CA . LEU A 1 418 ? -9.268 3.939 31.463 1.00 95.06 418 LEU A CA 1
ATOM 3361 C C . LEU A 1 418 ? -9.469 3.753 32.974 1.00 95.06 418 LEU A C 1
ATOM 3363 O O . LEU A 1 418 ? -10.581 3.925 33.478 1.00 95.06 418 LEU A O 1
ATOM 3367 N N . GLU A 1 419 ? -8.394 3.505 33.728 1.00 95.00 419 GLU A N 1
ATOM 3368 C CA . GLU A 1 419 ? -8.460 3.436 35.189 1.00 95.00 419 GLU A CA 1
ATOM 3369 C C . GLU A 1 419 ? -8.879 4.756 35.833 1.00 95.00 419 GLU A C 1
ATOM 3371 O O . GLU A 1 419 ? -9.680 4.771 36.773 1.00 95.00 419 GLU A O 1
ATOM 3376 N N . LYS A 1 420 ? -8.312 5.875 35.370 1.00 94.69 420 LYS A N 1
ATOM 3377 C CA . LYS A 1 420 ? -8.656 7.201 35.889 1.00 94.69 420 LYS A CA 1
ATOM 3378 C C . LYS A 1 420 ? -10.134 7.491 35.654 1.00 94.69 420 LYS A C 1
ATOM 3380 O O . LYS A 1 420 ? -10.802 7.962 36.575 1.00 94.69 420 LYS A O 1
ATOM 3385 N N . THR A 1 421 ? -10.634 7.185 34.461 1.00 95.75 421 THR A N 1
ATOM 3386 C CA . THR A 1 421 ? -12.047 7.339 34.108 1.00 95.75 421 THR A CA 1
ATOM 3387 C C . THR A 1 421 ? -12.930 6.472 34.992 1.00 95.75 421 THR A C 1
ATOM 3389 O O . THR A 1 421 ? -13.837 7.004 35.624 1.00 95.75 421 THR A O 1
ATOM 3392 N N . ALA A 1 422 ? -12.618 5.182 35.150 1.00 94.44 422 ALA A N 1
ATOM 3393 C CA . ALA A 1 422 ? -13.380 4.293 36.026 1.00 94.44 422 ALA A CA 1
ATOM 3394 C C . ALA A 1 422 ? -13.420 4.807 37.477 1.00 94.44 422 ALA A C 1
ATOM 3396 O O . ALA A 1 422 ? -14.491 4.909 38.079 1.00 94.44 422 ALA A O 1
ATOM 3397 N N . LYS A 1 423 ? -12.265 5.216 38.026 1.00 92.81 423 LYS A N 1
ATOM 3398 C CA . LYS A 1 423 ? -12.162 5.804 39.373 1.00 92.81 423 LYS A CA 1
ATOM 3399 C C . LYS A 1 423 ? -13.001 7.076 39.508 1.00 92.81 423 LYS A C 1
ATOM 3401 O O . LYS A 1 423 ? -13.558 7.305 40.577 1.00 92.81 423 LYS A O 1
ATOM 3406 N N . GLN A 1 424 ? -13.071 7.908 38.470 1.00 94.25 424 GLN A N 1
ATOM 3407 C CA . GLN A 1 424 ? -13.888 9.120 38.489 1.00 94.25 424 GLN A CA 1
ATOM 3408 C C . GLN A 1 424 ? -15.383 8.791 38.430 1.00 94.25 424 GLN A C 1
ATOM 3410 O O . GLN A 1 424 ? -16.125 9.275 39.277 1.00 94.25 424 GLN A O 1
ATOM 3415 N N . CYS A 1 425 ? -15.809 7.896 37.536 1.00 95.00 425 CYS A N 1
ATOM 3416 C CA . CYS A 1 425 ? -17.213 7.498 37.418 1.00 95.00 425 CYS A CA 1
ATOM 3417 C C . CYS A 1 425 ? -17.776 6.946 38.738 1.00 95.00 425 CYS A C 1
ATOM 3419 O O . CYS A 1 425 ? -18.884 7.301 39.127 1.00 95.00 425 CYS A O 1
ATOM 3421 N N . PHE A 1 426 ? -17.021 6.118 39.470 1.00 93.88 426 PHE A N 1
ATOM 3422 C CA . PHE A 1 426 ? -17.490 5.602 40.764 1.00 93.88 426 PHE A CA 1
ATOM 3423 C C . PHE A 1 426 ? -17.563 6.671 41.860 1.00 93.88 426 PHE A C 1
ATOM 3425 O O . PHE A 1 426 ? -18.471 6.610 42.689 1.00 93.88 426 PHE A O 1
ATOM 3432 N N . LYS A 1 427 ? -16.676 7.675 41.840 1.00 90.69 427 LYS A N 1
ATOM 3433 C CA . LYS A 1 427 ? -16.807 8.840 42.731 1.00 90.69 427 LYS A CA 1
ATOM 3434 C C . LYS A 1 427 ? -18.083 9.620 42.429 1.00 90.69 427 LYS A C 1
ATOM 3436 O O . LYS A 1 427 ? -18.793 9.988 43.358 1.00 90.69 427 LYS A O 1
ATOM 3441 N N . ASP A 1 428 ? -18.382 9.829 41.148 1.00 91.31 428 ASP A N 1
ATOM 3442 C CA . ASP A 1 428 ? -19.575 10.559 40.706 1.00 91.31 428 ASP A CA 1
ATOM 3443 C C . ASP A 1 428 ? -20.871 9.800 41.052 1.00 91.31 428 ASP A C 1
ATOM 3445 O O . ASP A 1 428 ? -21.897 10.412 41.338 1.00 91.31 428 ASP A O 1
ATOM 3449 N N . LEU A 1 429 ? -20.812 8.464 41.103 1.00 91.62 429 LEU A N 1
ATOM 3450 C CA . LEU A 1 429 ? -21.897 7.588 41.568 1.00 91.62 429 LEU A CA 1
ATOM 3451 C C . LEU A 1 429 ? -22.019 7.504 43.103 1.00 91.62 429 LEU A C 1
ATOM 3453 O O . LEU A 1 429 ? -22.881 6.785 43.605 1.00 91.62 429 LEU A O 1
ATOM 3457 N N . GLY A 1 430 ? -21.178 8.219 43.858 1.00 84.12 430 GLY A N 1
ATOM 3458 C CA . GLY A 1 430 ? -21.255 8.288 45.318 1.00 84.12 430 GLY A CA 1
ATOM 3459 C C . GLY A 1 430 ? -20.545 7.158 46.068 1.00 84.12 430 GLY A C 1
ATOM 3460 O O . GLY A 1 430 ? -20.723 7.055 47.280 1.00 84.12 430 GLY A O 1
ATOM 3461 N N . LEU A 1 431 ? -19.722 6.334 45.402 1.00 77.00 431 LEU A N 1
ATOM 3462 C CA . LEU A 1 431 ? -18.810 5.413 46.088 1.00 77.00 431 LEU A CA 1
ATOM 3463 C C . LEU A 1 431 ? -17.558 6.190 46.538 1.00 77.00 431 LEU A C 1
ATOM 3465 O O . LEU A 1 431 ? -16.762 6.612 45.689 1.00 77.00 431 LEU A O 1
ATOM 3469 N N . PRO A 1 432 ? -17.354 6.406 47.853 1.00 57.78 432 PRO A N 1
ATOM 3470 C CA . PRO A 1 432 ? -16.152 7.065 48.343 1.00 57.78 432 PRO A CA 1
ATOM 3471 C C . PRO A 1 432 ? -14.908 6.231 48.014 1.00 57.78 432 PRO A C 1
ATOM 3473 O O . PRO A 1 432 ? -14.978 5.017 47.811 1.00 57.78 432 PRO A O 1
ATOM 3476 N N . ARG A 1 433 ? -13.747 6.900 47.951 1.00 55.06 433 ARG A N 1
ATOM 3477 C CA . ARG A 1 433 ? -12.438 6.237 47.856 1.00 55.06 433 ARG A CA 1
ATOM 3478 C C . ARG A 1 433 ? -12.380 5.148 48.932 1.00 55.06 433 ARG A C 1
ATOM 3480 O O . ARG A 1 433 ? -12.672 5.439 50.088 1.00 55.06 433 ARG A O 1
ATOM 3487 N N . GLU A 1 434 ? -11.936 3.945 48.572 1.00 52.31 434 GLU A N 1
ATOM 3488 C CA . GLU A 1 434 ? -11.245 3.109 49.551 1.00 52.31 434 GLU A CA 1
ATOM 3489 C C . GLU A 1 434 ? -10.015 3.918 49.974 1.00 52.31 434 GLU A C 1
ATOM 3491 O O . GLU A 1 434 ? -8.985 3.934 49.298 1.00 52.31 434 GLU A O 1
ATOM 3496 N N . GLU A 1 435 ? -10.170 4.725 51.024 1.00 41.44 435 GLU A N 1
ATOM 3497 C CA . GLU A 1 435 ? -9.042 5.179 51.816 1.00 41.44 435 GLU A CA 1
ATOM 3498 C C . GLU A 1 435 ? -8.309 3.902 52.190 1.00 41.44 435 GLU A C 1
ATOM 3500 O O . GLU A 1 435 ? -8.884 3.022 52.836 1.00 41.44 435 GLU A O 1
ATOM 3505 N N . SER A 1 436 ? -7.077 3.765 51.693 1.00 40.50 436 SER A N 1
ATOM 3506 C CA . SER A 1 436 ? -6.178 2.684 52.081 1.00 40.50 436 SER A CA 1
ATOM 3507 C C . SER A 1 436 ? -6.358 2.429 53.578 1.00 40.50 436 SER A C 1
ATOM 3509 O O . SER A 1 436 ? -6.367 3.392 54.347 1.00 40.50 436 SER A O 1
ATOM 3511 N N . GLU A 1 437 ? -6.554 1.180 54.001 1.00 45.03 437 GLU A N 1
ATOM 3512 C CA . GLU A 1 437 ? -6.841 0.819 55.402 1.00 45.03 437 GLU A CA 1
ATOM 3513 C C . GLU A 1 437 ? -5.889 1.506 56.411 1.00 45.03 437 GLU A C 1
ATOM 3515 O O . GLU A 1 437 ? -6.243 1.734 57.568 1.00 45.03 437 GLU A O 1
ATOM 3520 N N . THR A 1 438 ? -4.711 1.928 55.948 1.00 45.28 438 THR A N 1
ATOM 3521 C CA . THR A 1 438 ? -3.747 2.821 56.596 1.00 45.28 438 THR A CA 1
ATOM 3522 C C . THR A 1 438 ? -4.283 4.179 57.078 1.00 45.28 438 THR A C 1
ATOM 3524 O O . THR A 1 438 ? -3.952 4.562 58.200 1.00 45.28 438 THR A O 1
ATOM 3527 N N . GLU A 1 439 ? -5.109 4.905 56.319 1.00 45.12 439 GLU A N 1
ATOM 3528 C CA . GLU A 1 439 ? -5.665 6.205 56.751 1.00 45.12 439 GLU A CA 1
ATOM 3529 C C . GLU A 1 439 ? -6.800 6.019 57.764 1.00 45.12 439 GLU A C 1
ATOM 3531 O O . GLU A 1 439 ? -6.831 6.706 58.784 1.00 45.12 439 GLU A O 1
ATOM 3536 N N . SER A 1 440 ? -7.654 5.004 57.589 1.00 47.53 440 SER A N 1
ATOM 3537 C CA . SER A 1 440 ? -8.681 4.653 58.583 1.00 47.53 440 SER A CA 1
ATOM 3538 C C . SER A 1 440 ? -8.059 4.218 59.918 1.00 47.53 440 SER A C 1
ATOM 3540 O O . SER A 1 440 ? -8.544 4.592 60.991 1.00 47.53 440 SER A O 1
ATOM 3542 N N . LEU A 1 441 ? -6.943 3.477 59.876 1.00 54.03 441 LEU A N 1
ATOM 3543 C CA . LEU A 1 441 ? -6.168 3.113 61.063 1.00 54.03 441 LEU A CA 1
ATOM 3544 C C . LEU A 1 441 ? -5.465 4.322 61.686 1.00 54.03 441 LEU A C 1
ATOM 3546 O O . LEU A 1 441 ? -5.496 4.450 62.907 1.00 54.03 441 LEU A O 1
ATOM 3550 N N . GLN A 1 442 ? -4.884 5.233 60.898 1.00 54.62 442 GLN A N 1
ATOM 3551 C CA . GLN A 1 442 ? -4.290 6.466 61.428 1.00 54.62 442 GLN A CA 1
ATOM 3552 C C . GLN A 1 442 ? -5.339 7.383 62.061 1.00 54.62 442 GLN A C 1
ATOM 3554 O O . GLN A 1 442 ? -5.117 7.872 63.164 1.00 54.62 442 GLN A O 1
ATOM 3559 N N . ILE A 1 443 ? -6.505 7.556 61.439 1.00 56.41 443 ILE A N 1
ATOM 3560 C CA . ILE A 1 443 ? -7.602 8.366 61.980 1.00 56.41 443 ILE A CA 1
ATOM 3561 C C . ILE A 1 443 ? -8.160 7.730 63.260 1.00 56.41 443 ILE A C 1
ATOM 3563 O O . ILE A 1 443 ? -8.384 8.439 64.242 1.00 56.41 443 ILE A O 1
ATOM 3567 N N . LYS A 1 444 ? -8.324 6.398 63.308 1.00 58.28 444 LYS A N 1
ATOM 3568 C CA . LYS A 1 444 ? -8.706 5.679 64.540 1.00 58.28 444 LYS A CA 1
ATOM 3569 C C . LYS A 1 444 ? -7.643 5.805 65.636 1.00 58.28 444 LYS A C 1
ATOM 3571 O O . LYS A 1 444 ? -8.007 6.002 66.792 1.00 58.28 444 LYS A O 1
ATOM 3576 N N . ARG A 1 445 ? -6.353 5.755 65.286 1.00 61.75 445 ARG A N 1
ATOM 3577 C CA . ARG A 1 445 ? -5.226 5.907 66.223 1.00 61.75 445 ARG A CA 1
ATOM 3578 C C . ARG A 1 445 ? -5.132 7.330 66.778 1.00 61.7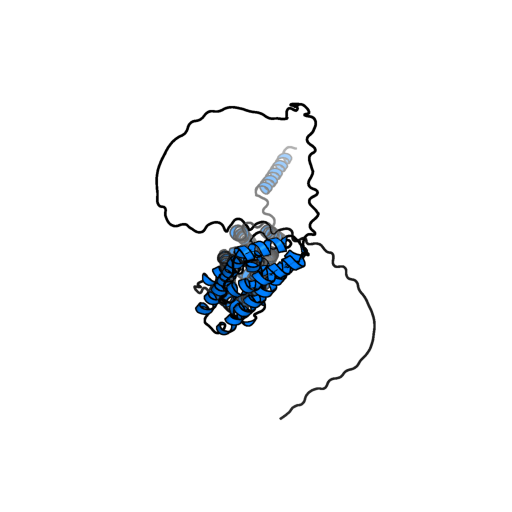5 445 ARG A C 1
ATOM 3580 O O . ARG A 1 445 ? -5.016 7.496 67.984 1.00 61.75 445 ARG A O 1
ATOM 3587 N N . ILE A 1 446 ? -5.307 8.345 65.931 1.00 68.56 446 ILE A N 1
ATOM 3588 C CA . ILE A 1 446 ? -5.353 9.760 66.330 1.00 68.56 446 ILE A CA 1
ATOM 3589 C C . ILE A 1 446 ? -6.568 10.035 67.227 1.00 68.56 446 ILE A C 1
ATOM 3591 O O . ILE A 1 446 ? -6.444 10.729 68.235 1.00 68.56 446 ILE A O 1
ATOM 3595 N N . ARG A 1 447 ? -7.741 9.460 66.918 1.00 62.09 447 ARG A N 1
ATOM 3596 C CA . ARG A 1 447 ? -8.927 9.560 67.789 1.00 62.09 447 ARG A CA 1
ATOM 3597 C C . ARG A 1 447 ? -8.708 8.901 69.151 1.00 62.09 447 ARG A C 1
ATOM 3599 O O . ARG A 1 447 ? -9.151 9.456 70.153 1.00 62.09 447 ARG A O 1
ATOM 3606 N N . PHE A 1 448 ? -8.032 7.753 69.192 1.00 69.50 448 PHE A N 1
ATOM 3607 C CA . PHE A 1 448 ? -7.704 7.060 70.439 1.00 69.50 448 PHE A CA 1
ATOM 3608 C C . PHE A 1 448 ? -6.712 7.866 71.294 1.00 69.50 448 PHE A C 1
ATOM 3610 O O . PHE A 1 448 ? -6.937 8.036 72.490 1.00 69.50 448 PHE A O 1
ATOM 3617 N N . ASP A 1 449 ? -5.683 8.456 70.678 1.00 66.81 449 ASP A N 1
ATOM 3618 C CA . ASP A 1 449 ? -4.699 9.295 71.377 1.00 66.81 449 ASP A CA 1
ATOM 3619 C C . ASP A 1 449 ? -5.299 10.610 71.904 1.00 66.81 449 ASP A C 1
ATOM 3621 O O . ASP A 1 449 ? -4.936 11.068 72.989 1.00 66.81 449 ASP A O 1
ATOM 3625 N N . LEU A 1 450 ? -6.246 11.217 71.181 1.00 62.62 450 LEU A N 1
ATOM 3626 C CA . LEU A 1 450 ? -6.950 12.422 71.640 1.00 62.62 450 LEU A CA 1
ATOM 3627 C C . LEU A 1 450 ? -7.912 12.131 72.801 1.00 62.62 450 LEU A C 1
ATOM 3629 O O . LEU A 1 450 ? -7.977 12.916 73.746 1.00 62.62 450 LEU A O 1
ATOM 3633 N N . LEU A 1 451 ? -8.616 10.994 72.771 1.00 63.16 451 LEU A N 1
ATOM 3634 C CA . LEU A 1 451 ? -9.485 10.561 73.872 1.00 63.16 451 LEU A CA 1
ATOM 3635 C C . LEU A 1 451 ? -8.682 10.141 75.113 1.00 63.16 451 LEU A C 1
ATOM 3637 O O . LEU A 1 451 ? -9.095 10.438 76.230 1.00 63.16 451 LEU A O 1
ATOM 3641 N N . GLY A 1 452 ? -7.508 9.529 74.931 1.00 61.56 452 GLY A N 1
ATOM 3642 C CA . GLY A 1 452 ? -6.595 9.205 76.031 1.00 61.56 452 GLY A CA 1
ATOM 3643 C C . GLY A 1 452 ? -6.004 10.442 76.718 1.00 61.56 452 GLY A C 1
ATOM 3644 O O . GLY A 1 452 ? -5.798 10.433 77.929 1.00 61.56 452 GLY A O 1
ATOM 3645 N N . ARG A 1 453 ? -5.783 11.537 75.977 1.00 56.59 453 ARG A N 1
ATOM 3646 C CA . ARG A 1 453 ? -5.276 12.808 76.530 1.00 56.59 453 ARG A CA 1
ATOM 3647 C C . ARG A 1 453 ? -6.335 13.647 77.246 1.00 56.59 453 ARG A C 1
ATOM 3649 O O . ARG A 1 453 ? -5.972 14.455 78.092 1.00 56.59 453 ARG A O 1
ATOM 3656 N N . LEU A 1 454 ? -7.619 13.443 76.954 1.00 53.16 454 LEU A N 1
ATOM 3657 C CA . LEU A 1 454 ? -8.731 14.098 77.659 1.00 53.16 454 LEU A CA 1
ATOM 3658 C C . LEU A 1 454 ? -9.051 13.462 79.023 1.00 53.16 454 LEU A C 1
ATOM 3660 O O . LEU A 1 454 ? -9.821 14.032 79.783 1.00 53.16 454 LEU A O 1
ATOM 3664 N N . HIS A 1 455 ? -8.454 12.312 79.348 1.00 52.06 455 HIS A N 1
ATOM 3665 C CA . HIS A 1 455 ? -8.608 11.641 80.645 1.00 52.06 455 HIS A CA 1
ATOM 3666 C C . HIS A 1 455 ? -7.491 11.973 81.659 1.00 52.06 455 HIS A C 1
ATOM 3668 O O . HIS A 1 455 ? -7.476 11.403 82.748 1.00 52.06 455 HIS A O 1
ATOM 3674 N N . TYR A 1 456 ? -6.561 12.872 81.309 1.00 49.09 456 TYR A N 1
ATOM 3675 C CA . TYR A 1 456 ? -5.406 13.264 82.135 1.00 49.09 456 TYR A CA 1
ATOM 3676 C C . TYR A 1 456 ? -5.225 14.792 82.260 1.00 49.09 456 TYR A C 1
ATOM 3678 O O . TYR A 1 456 ? -4.104 15.288 82.394 1.00 49.09 456 TYR A O 1
ATOM 3686 N N . VAL A 1 457 ? -6.333 15.533 82.234 1.00 43.25 457 VAL A N 1
ATOM 3687 C CA . VAL A 1 457 ? -6.458 16.926 82.701 1.00 43.25 457 VAL A CA 1
ATOM 3688 C C . VAL A 1 457 ? -7.714 16.988 83.551 1.00 43.25 457 VAL A C 1
ATOM 3690 O O . VAL A 1 457 ? -7.656 17.621 84.626 1.00 43.25 457 VAL A O 1
#

Radius of gyration: 39.38 Å; chains: 1; bounding box: 121×69×124 Å